Protein 1JXH (pdb70)

Radius of gyration: 22.72 Å; Cα contacts (8 Å, |Δi|>4): 1192; chains: 2; bounding box: 39×75×53 Å

Nearest PDB structures (foldseek):
  1jxh-assembly1_B  TM=1.004E+00  e=2.554E-54  Salmonella enterica subsp. enterica serovar Typhimurium
  1jxi-assembly1_B  TM=1.003E+00  e=9.351E-51  Salmonella enterica subsp. enterica serovar Typhimurium
  8g1h-assembly1_A-2  TM=9.523E-01  e=8.154E-31  synthetic construct
  7l07-assembly1_A  TM=9.208E-01  e=1.771E-23  synthetic construct
  4c5k-assembly2_C  TM=9.060E-01  e=9.990E-21  Staphylococcus aureus subsp. aureus Mu50

Solvent-accessible surface area: 19581 Å² total; per-residue (Å²): 200,134,44,5,1,0,0,0,0,2,5,2,0,0,1,0,1,10,9,0,1,0,0,4,4,0,0,2,15,24,14,1,9,0,0,1,0,0,2,2,0,3,0,27,8,7,86,34,92,93,47,93,49,137,3,93,14,120,13,0,14,30,0,0,49,3,0,27,66,8,4,116,17,31,0,0,0,0,4,57,5,39,43,39,81,2,0,63,12,0,0,53,30,2,104,122,63,151,18,152,35,0,0,0,11,7,55,10,185,157,11,56,112,61,0,22,106,23,6,49,102,71,0,0,76,41,4,12,0,0,1,0,47,36,75,28,0,8,43,0,36,121,41,115,95,8,227,73,93,115,76,18,16,55,15,0,107,38,0,30,95,59,35,5,97,0,0,0,2,43,96,40,57,7,0,41,227,156,27,66,84,182,58,248,94,126,19,185,32,50,36,13,37,24,24,0,11,0,0,0,0,0,0,4,40,39,64,45,210,48,13,12,72,0,0,90,73,0,54,64,27,17,67,37,0,12,72,60,3,97,62,20,85,12,30,167,34,95,4,3,0,2,4,5,29,74,68,61,199,132,42,6,1,0,0,0,0,3,5,3,0,1,1,0,1,9,10,0,0,0,0,4,5,0,0,2,15,23,13,0,10,0,0,1,0,0,1,2,0,3,0,27,8,7,88,34,92,94,46,90,47,135,2,92,15,118,12,0,14,31,0,0,50,2,0,28,68,6,4,114,16,30,0,0,0,0,3,55,5,40,42,39,83,1,0,64,12,0,0,54,30,2,102,122,64,149,19,155,36,0,0,1,12,7,55,11,186,156,10,58,112,63,0,21,106,21,6,49,102,71,0,0,76,40,4,11,0,0,2,0,47,36,77,28,0,7,43,0,35,122,40,117,96,8,225,71,90,116,76,17,15,56,14,0,108,38,0,31,94,58,36,5,95,0,0,0,3,42,95,40,56,7,0,41,229,157,27,63,83,182,58,248,95,128,19,184,32,49,34,12,40,26,24,0,11,0,0,0,0,0,0,5,40,38,63,45,208,50,13,10,72,0,0,90,73,0,52,65,27,17,66,38,0,10,71,60,2,97,63,20,85,12,29,165,35,95,5,3,0,2,4,6,29,73,69,61

Structure (mmCIF, N/CA/C/O backbone):
data_1JXH
#
_entry.id   1JXH
#
_cell.length_a   77.724
_cell.length_b   77.724
_cell.length_c   183.419
_cell.angle_alpha   90.00
_cell.angle_beta   90.00
_cell.angle_gamma   90.00
#
_symmetry.space_group_name_H-M   'P 41 21 2'
#
loop_
_entity.id
_entity.type
_entity.pdbx_description
1 polymer 'PHOSPHOMETHYLPYRIMIDINE KINASE'
2 non-polymer 'SULFATE ION'
3 water water
#
loop_
_atom_site.group_PDB
_atom_site.id
_atom_site.type_symbol
_atom_site.label_atom_id
_atom_site.label_alt_id
_atom_site.label_comp_id
_atom_site.label_asym_id
_atom_site.label_entity_id
_atom_site.label_seq_id
_atom_site.pdbx_PDB_ins_code
_atom_site.Cartn_x
_atom_site.Cartn_y
_atom_site.Cartn_z
_atom_site.occupancy
_atom_site.B_iso_or_equiv
_atom_site.auth_seq_id
_atom_site.auth_comp_id
_atom_site.auth_asym_id
_atom_site.auth_atom_id
_atom_site.pdbx_PDB_model_num
ATOM 1 N N . MET A 1 23 ? 51.339 37.322 83.526 1.00 53.84 1 MET A N 1
ATOM 2 C CA . MET A 1 23 ? 50.189 38.109 84.065 1.00 53.67 1 MET A CA 1
ATOM 3 C C . MET A 1 23 ? 49.051 37.198 84.506 1.00 51.36 1 MET A C 1
ATOM 4 O O . MET A 1 23 ? 48.774 36.180 83.866 1.00 50.93 1 MET A O 1
ATOM 9 N N . GLN A 1 24 ? 48.397 37.563 85.605 1.00 47.96 2 GLN A N 1
ATOM 10 C CA . GLN A 1 24 ? 47.292 36.766 86.116 1.00 46.09 2 GLN A CA 1
ATOM 11 C C . GLN A 1 24 ? 46.167 36.740 85.084 1.00 42.31 2 GLN A C 1
ATOM 12 O O . GLN A 1 24 ? 46.001 37.678 84.308 1.00 40.44 2 GLN A O 1
ATOM 18 N N . ARG A 1 25 ? 45.404 35.654 85.073 1.00 39.62 3 ARG A N 1
ATOM 19 C CA . ARG A 1 25 ? 44.300 35.522 84.137 1.00 37.54 3 ARG A CA 1
ATOM 20 C C . ARG A 1 25 ? 43.107 36.378 84.555 1.00 37.84 3 ARG A C 1
ATOM 21 O O . ARG A 1 25 ? 42.653 36.334 85.701 1.00 36.91 3 ARG A O 1
ATOM 29 N N . ILE A 1 26 ? 42.611 37.176 83.621 1.00 37.31 4 ILE A N 1
ATOM 30 C CA . ILE A 1 26 ? 41.452 38.007 83.890 1.00 36.05 4 ILE A CA 1
ATOM 31 C C . ILE A 1 26 ? 40.377 37.709 82.854 1.00 34.68 4 ILE A C 1
ATOM 32 O O . ILE A 1 26 ? 40.653 37.608 81.652 1.00 33.55 4 ILE A O 1
ATOM 37 N N . ASN A 1 27 ? 39.154 37.538 83.339 1.00 32.02 5 ASN A N 1
ATOM 38 C CA . ASN A 1 27 ? 38.020 37.275 82.475 1.00 30.83 5 ASN A CA 1
ATOM 39 C C . ASN A 1 27 ? 37.193 38.557 82.449 1.00 29.72 5 ASN A C 1
ATOM 40 O O . ASN A 1 27 ? 36.873 39.123 83.496 1.00 28.80 5 ASN A O 1
ATOM 45 N N . ALA A 1 28 ? 36.877 39.026 81.248 1.00 28.12 6 ALA A N 1
ATOM 46 C CA . ALA A 1 28 ? 36.108 40.253 81.085 1.00 27.45 6 ALA A CA 1
ATOM 47 C C . ALA A 1 28 ? 34.801 39.951 80.398 1.00 27.82 6 ALA A C 1
ATOM 48 O O . ALA A 1 28 ? 34.744 39.152 79.462 1.00 27.23 6 ALA A O 1
ATOM 50 N N . LEU A 1 29 ? 33.746 40.606 80.857 1.00 28.46 7 LEU A N 1
ATOM 51 C CA . LEU A 1 29 ? 32.431 40.407 80.276 1.00 28.50 7 LEU A CA 1
ATOM 52 C C . LEU A 1 29 ? 31.881 41.691 79.677 1.00 27.59 7 LEU A C 1
ATOM 53 O O . LEU A 1 29 ? 32.082 42.779 80.216 1.00 28.69 7 LEU A O 1
ATOM 58 N N . THR A 1 30 ? 31.207 41.565 78.544 1.00 27.09 8 THR A N 1
ATOM 59 C CA . THR A 1 30 ? 30.567 42.720 77.952 1.00 26.78 8 THR A CA 1
ATOM 60 C C . THR A 1 30 ? 29.088 42.380 77.846 1.00 27.83 8 THR A C 1
ATOM 61 O O . THR A 1 30 ? 28.719 41.269 77.460 1.00 28.26 8 THR A O 1
ATOM 65 N N . ILE A 1 31 ? 28.252 43.338 78.234 1.00 27.97 9 ILE A N 1
ATOM 66 C CA . ILE A 1 31 ? 26.800 43.206 78.179 1.00 27.71 9 ILE A CA 1
ATOM 67 C C . ILE A 1 31 ? 26.416 44.335 77.247 1.00 28.04 9 ILE A C 1
ATOM 68 O O . ILE A 1 31 ? 26.401 45.494 77.655 1.00 29.32 9 ILE A O 1
ATOM 73 N N . ALA A 1 32 ? 26.117 44.003 75.996 1.00 28.06 10 ALA A N 1
ATOM 74 C CA . ALA A 1 32 ? 25.822 45.037 75.019 1.00 29.04 10 ALA A CA 1
ATOM 75 C C . ALA A 1 32 ? 25.130 44.558 73.743 1.00 28.31 10 ALA A C 1
ATOM 76 O O . ALA A 1 32 ? 24.746 43.398 73.623 1.00 29.59 10 ALA A O 1
ATOM 78 N N . GLY A 1 33 ? 24.982 45.482 72.797 1.00 28.04 11 GLY A N 1
ATOM 79 C CA . GLY A 1 33 ? 24.363 45.167 71.521 1.00 29.11 11 GLY A CA 1
ATOM 80 C C . GLY A 1 33 ? 25.403 44.726 70.503 1.00 29.93 11 GLY A C 1
ATOM 81 O O . GLY A 1 33 ? 26.605 44.746 70.786 1.00 28.68 11 GLY A O 1
ATOM 82 N N . THR A 1 34 ? 24.955 44.352 69.307 1.00 28.89 12 THR A N 1
ATOM 83 C CA . THR A 1 34 ? 25.879 43.888 68.284 1.00 28.68 12 THR A CA 1
ATOM 84 C C . THR A 1 34 ? 26.065 44.815 67.088 1.00 30.05 12 THR A C 1
ATOM 85 O O . THR A 1 34 ? 25.266 45.724 66.836 1.00 29.95 12 THR A O 1
ATOM 89 N N . ASP A 1 35 ? 27.149 44.567 66.364 1.00 30.01 13 ASP A N 1
ATOM 90 C CA . ASP A 1 35 ? 27.485 45.287 65.144 1.00 28.90 13 ASP A CA 1
ATOM 91 C C . ASP A 1 35 ? 28.067 44.215 64.231 1.00 29.24 13 ASP A C 1
ATOM 92 O O . ASP A 1 35 ? 29.196 43.762 64.430 1.00 29.00 13 ASP A O 1
ATOM 97 N N . PRO A 1 36 ? 27.292 43.781 63.228 1.00 29.88 14 PRO A N 1
ATOM 98 C CA . PRO A 1 36 ? 27.726 42.752 62.280 1.00 29.79 14 PRO A CA 1
ATOM 99 C C . PRO A 1 36 ? 29.003 43.148 61.547 1.00 29.21 14 PRO A C 1
ATOM 100 O O . PRO A 1 36 ? 29.833 42.296 61.236 1.00 30.26 14 PRO A O 1
ATOM 104 N N . SER A 1 37 ? 29.152 44.440 61.268 1.00 29.10 15 SER A N 1
ATOM 105 C CA . SER A 1 37 ? 30.335 44.930 60.561 1.00 30.49 15 SER A CA 1
ATOM 106 C C . SER A 1 37 ? 31.590 44.869 61.436 1.00 30.49 15 SER A C 1
ATOM 107 O O . SER A 1 37 ? 32.673 45.253 61.001 1.00 31.33 15 SER A O 1
ATOM 110 N N . GLY A 1 38 ? 31.424 44.398 62.674 1.00 30.19 16 GLY A N 1
ATOM 111 C CA . GLY A 1 38 ? 32.538 44.225 63.595 1.00 29.11 16 GLY A CA 1
ATOM 112 C C . GLY A 1 38 ? 33.304 45.403 64.177 1.00 30.22 16 GLY A C 1
ATOM 113 O O . GLY A 1 38 ? 34.373 45.203 64.778 1.00 29.99 16 GLY A O 1
ATOM 114 N N . GLY A 1 39 ? 32.781 46.616 64.040 1.00 27.06 17 GLY A N 1
ATOM 115 C CA . GLY A 1 39 ? 33.503 47.763 64.555 1.00 27.96 17 GLY A CA 1
ATOM 116 C C . GLY A 1 39 ? 33.046 48.292 65.901 1.00 29.36 17 GLY A C 1
ATOM 117 O O . GLY A 1 39 ? 33.817 48.969 66.595 1.00 29.50 17 GLY A O 1
ATOM 118 N N . ALA A 1 40 ? 31.800 47.997 66.270 1.00 27.26 18 ALA A N 1
ATOM 119 C CA . ALA A 1 40 ? 31.246 48.459 67.540 1.00 28.26 18 ALA A CA 1
ATOM 120 C C . ALA A 1 40 ? 30.575 47.299 68.274 1.00 26.99 18 ALA A C 1
ATOM 121 O O . ALA A 1 40 ? 30.804 46.141 67.936 1.00 28.17 18 ALA A O 1
ATOM 123 N N . GLY A 1 41 ? 29.756 47.610 69.274 1.00 24.74 19 GLY A N 1
ATOM 124 C CA . GLY A 1 41 ? 29.054 46.574 70.018 1.00 25.59 19 GLY A CA 1
ATOM 125 C C . GLY A 1 41 ? 29.943 45.546 70.692 1.00 26.19 19 GLY A C 1
ATOM 126 O O . GLY A 1 41 ? 31.116 45.818 70.949 1.00 27.09 19 GLY A O 1
ATOM 127 N N . ILE A 1 42 ? 29.396 44.364 70.980 1.00 24.85 20 ILE A N 1
ATOM 128 C CA . ILE A 1 42 ? 30.178 43.316 71.629 1.00 25.88 20 ILE A CA 1
ATOM 129 C C . ILE A 1 42 ? 31.343 42.892 70.745 1.00 25.47 20 ILE A C 1
ATOM 130 O O . ILE A 1 42 ? 32.323 42.339 71.241 1.00 24.76 20 ILE A O 1
ATOM 135 N N . GLN A 1 43 ? 31.227 43.131 69.439 1.00 24.25 21 GLN A N 1
ATOM 136 C CA . GLN A 1 43 ? 32.306 42.779 68.521 1.00 26.19 21 GLN A CA 1
ATOM 137 C C . GLN A 1 43 ? 33.522 43.622 68.872 1.00 26.01 21 GLN A C 1
ATOM 138 O O . GLN A 1 43 ? 34.634 43.110 68.975 1.00 27.57 21 GLN A O 1
ATOM 144 N N . ALA A 1 44 ? 33.308 44.917 69.057 1.00 25.73 22 ALA A N 1
ATOM 145 C CA . ALA A 1 44 ? 34.396 45.809 69.423 1.00 28.04 22 ALA A CA 1
ATOM 146 C C . ALA A 1 44 ? 34.870 45.500 70.847 1.00 28.92 22 ALA A C 1
ATOM 147 O O . ALA A 1 44 ? 36.072 45.458 71.104 1.00 29.83 22 ALA A O 1
ATOM 149 N N . ASP A 1 45 ? 33.926 45.283 71.767 1.00 29.51 23 ASP A N 1
ATOM 150 C CA . ASP A 1 45 ? 34.277 44.997 73.155 1.00 29.14 23 ASP A CA 1
ATOM 151 C C . ASP A 1 45 ? 35.178 43.770 73.235 1.00 29.26 23 ASP A C 1
ATOM 152 O O . ASP A 1 45 ? 36.225 43.802 73.875 1.00 31.03 23 ASP A O 1
ATOM 157 N N . LEU A 1 46 ? 34.754 42.695 72.577 1.00 27.65 24 LEU A N 1
ATOM 158 C CA . LEU A 1 46 ? 35.496 41.439 72.551 1.00 27.11 24 LEU A CA 1
ATOM 159 C C . LEU A 1 46 ? 36.886 41.592 71.911 1.00 27.00 24 LEU A C 1
ATOM 160 O O . LEU A 1 46 ? 37.853 41.007 72.385 1.00 28.29 24 LEU A O 1
ATOM 165 N N . LYS A 1 47 ? 36.993 42.365 70.833 1.00 25.13 25 LYS A N 1
ATOM 166 C CA . LYS A 1 47 ? 38.291 42.562 70.195 1.00 25.56 25 LYS A CA 1
ATOM 167 C C . LYS A 1 47 ? 39.211 43.309 71.150 1.00 26.08 25 LYS A C 1
ATOM 168 O O . LYS A 1 47 ? 40.383 42.956 71.310 1.00 26.99 25 LYS A O 1
ATOM 174 N N . THR A 1 48 ? 38.666 44.334 71.797 1.00 25.20 26 THR A N 1
ATOM 175 C CA . THR A 1 48 ? 39.426 45.134 72.744 1.00 23.63 26 THR A CA 1
ATOM 176 C C . THR A 1 48 ? 39.894 44.288 73.912 1.00 25.63 26 THR A C 1
ATOM 177 O O . THR A 1 48 ? 41.056 44.389 74.311 1.00 26.98 26 THR A O 1
ATOM 181 N N . PHE A 1 49 ? 39.003 43.460 74.466 1.00 25.05 27 PHE A N 1
ATOM 182 C CA . PHE A 1 49 ? 39.388 42.584 75.573 1.00 26.49 27 PHE A CA 1
ATOM 183 C C . PHE A 1 49 ? 40.576 41.745 75.096 1.00 27.64 27 PHE A C 1
ATOM 184 O O . PHE A 1 49 ? 41.628 41.712 75.737 1.00 26.83 27 PHE A O 1
ATOM 192 N N . SER A 1 50 ? 40.392 41.079 73.958 1.00 27.74 28 SER A N 1
ATOM 193 C CA . SER A 1 50 ? 41.419 40.218 73.375 1.00 27.66 28 SER A CA 1
ATOM 194 C C . SER A 1 50 ? 42.762 40.920 73.174 1.00 29.09 28 SER A C 1
ATOM 195 O O . SER A 1 50 ? 43.812 40.379 73.525 1.00 28.90 28 SER A O 1
ATOM 198 N N . ALA A 1 51 ? 42.722 42.119 72.599 1.00 28.82 29 ALA A N 1
ATOM 199 C CA . ALA A 1 51 ? 43.933 42.883 72.333 1.00 28.12 29 ALA A CA 1
ATOM 200 C C . ALA A 1 51 ? 44.638 43.341 73.594 1.00 30.25 29 ALA A C 1
ATOM 201 O O . ALA A 1 51 ? 45.825 43.657 73.557 1.00 31.94 29 ALA A O 1
ATOM 203 N N . LEU A 1 52 ? 43.912 43.372 74.708 1.00 31.28 30 LEU A N 1
ATOM 204 C CA . LEU A 1 52 ? 44.478 43.829 75.965 1.00 32.21 30 LEU A CA 1
ATOM 205 C C . LEU A 1 52 ? 44.738 42.739 76.995 1.00 32.32 30 LEU A C 1
ATOM 206 O O . LEU A 1 52 ? 44.855 43.023 78.185 1.00 33.64 30 LEU A O 1
ATOM 211 N N . GLY A 1 53 ? 44.816 41.492 76.538 1.00 32.65 31 GLY A N 1
ATOM 212 C CA . GLY A 1 53 ? 45.109 40.387 77.434 1.00 32.04 31 GLY A CA 1
ATOM 213 C C . GLY A 1 53 ? 44.040 39.888 78.388 1.00 33.16 31 GLY A C 1
ATOM 214 O O . GLY A 1 53 ? 44.354 39.496 79.513 1.00 34.60 31 GLY A O 1
ATOM 215 N N . ALA A 1 54 ? 42.786 39.875 77.952 1.00 31.82 32 ALA A N 1
ATOM 216 C CA . ALA A 1 54 ? 41.702 39.393 78.799 1.00 31.33 32 ALA A CA 1
ATOM 217 C C . ALA A 1 54 ? 40.807 38.409 78.039 1.00 31.17 32 ALA A C 1
ATOM 218 O O . ALA A 1 54 ? 40.510 38.616 76.861 1.00 30.28 32 ALA A O 1
ATOM 220 N N . TYR A 1 55 ? 40.398 37.333 78.708 1.00 29.85 33 TYR A N 1
ATOM 221 C CA . TYR A 1 55 ? 39.513 36.352 78.096 1.00 29.32 33 TYR A CA 1
ATOM 222 C C . TYR A 1 55 ? 38.133 37.013 78.058 1.00 30.64 33 TYR A C 1
ATOM 223 O O . TYR A 1 55 ? 37.637 37.487 79.090 1.00 31.00 33 TYR A O 1
ATOM 232 N N . GLY A 1 56 ? 37.507 37.031 76.884 1.00 28.85 34 GLY A N 1
ATOM 233 C CA . GLY A 1 56 ? 36.213 37.678 76.765 1.00 28.41 34 GLY A CA 1
ATOM 234 C C . GLY A 1 56 ? 34.935 36.849 76.763 1.00 28.02 34 GLY A C 1
ATOM 235 O O . GLY A 1 56 ? 34.853 35.796 76.141 1.00 27.10 34 GLY A O 1
ATOM 236 N N . CYS A 1 57 ? 33.935 37.356 77.480 1.00 27.21 35 CYS A N 1
ATOM 237 C CA . CYS A 1 57 ? 32.613 36.755 77.571 1.00 28.41 35 CYS A CA 1
ATOM 238 C C . CYS A 1 57 ? 31.664 37.851 77.074 1.00 29.55 35 CYS A C 1
ATOM 239 O O . CYS A 1 57 ? 32.019 39.031 77.094 1.00 29.15 35 CYS A O 1
ATOM 242 N N . SER A 1 58 ? 30.467 37.481 76.633 1.00 29.56 36 SER A N 1
ATOM 243 C CA . SER A 1 58 ? 29.539 38.488 76.138 1.00 30.48 36 SER A CA 1
ATOM 244 C C . SER A 1 58 ? 28.068 38.105 76.215 1.00 31.66 36 SER A C 1
ATOM 245 O O . SER A 1 58 ? 27.665 37.047 75.730 1.00 32.12 36 SER A O 1
ATOM 248 N N . VAL A 1 59 ? 27.274 38.977 76.831 1.00 31.20 37 VAL A N 1
ATOM 249 C CA . VAL A 1 59 ? 25.837 38.776 76.927 1.00 29.75 37 VAL A CA 1
ATOM 250 C C . VAL A 1 59 ? 25.238 39.785 75.957 1.00 31.65 37 VAL A C 1
ATOM 251 O O . VAL A 1 59 ? 25.526 40.976 76.040 1.00 33.36 37 VAL A O 1
ATOM 255 N N . ILE A 1 60 ? 24.413 39.305 75.032 1.00 31.26 38 ILE A N 1
ATOM 256 C CA . ILE A 1 60 ? 23.796 40.172 74.044 1.00 30.23 38 ILE A CA 1
ATOM 257 C C . ILE A 1 60 ? 22.442 40.714 74.520 1.00 31.76 38 ILE A C 1
ATOM 258 O O . ILE A 1 60 ? 21.543 39.953 74.887 1.00 30.58 38 ILE A O 1
ATOM 263 N N . THR A 1 61 ? 22.314 42.038 74.517 1.00 30.90 39 THR A N 1
ATOM 264 C CA . THR A 1 61 ? 21.089 42.699 74.961 1.00 33.03 39 THR A CA 1
ATOM 265 C C . THR A 1 61 ? 20.155 43.043 73.818 1.00 32.81 39 THR A C 1
ATOM 266 O O . THR A 1 61 ? 18.960 43.229 74.027 1.00 34.37 39 THR A O 1
ATOM 270 N N . ALA A 1 62 ? 20.703 43.143 72.614 1.00 33.28 40 ALA A N 1
ATOM 271 C CA . ALA A 1 62 ? 19.906 43.484 71.452 1.00 33.27 40 ALA A CA 1
ATOM 272 C C . ALA A 1 62 ? 20.728 43.227 70.211 1.00 34.12 40 ALA A C 1
ATOM 273 O O . ALA A 1 62 ? 21.953 43.357 70.234 1.00 33.38 40 ALA A O 1
ATOM 275 N N . LEU A 1 63 ? 20.053 42.856 69.132 1.00 32.45 41 LEU A N 1
ATOM 276 C CA . LEU A 1 63 ? 20.729 42.601 67.876 1.00 34.60 41 LEU A CA 1
ATOM 277 C C . LEU A 1 63 ? 20.437 43.769 66.962 1.0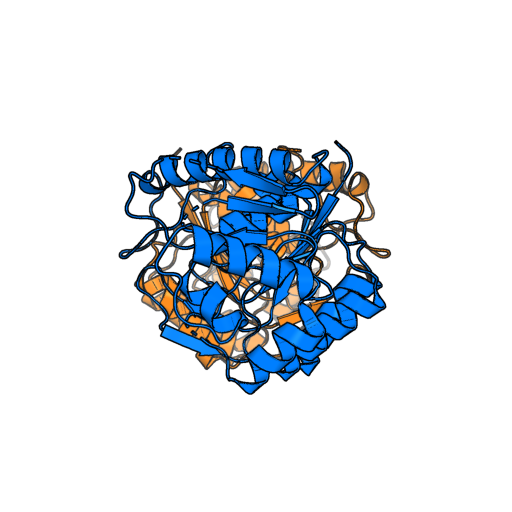0 35.14 41 LEU A C 1
ATOM 278 O O . LEU A 1 63 ? 19.362 44.363 67.031 1.00 37.17 41 LEU A O 1
ATOM 283 N N . VAL A 1 64 ? 21.391 44.121 66.114 1.00 34.38 42 VAL A N 1
ATOM 284 C CA . VAL A 1 64 ? 21.148 45.210 65.190 1.00 34.70 42 VAL A CA 1
ATOM 285 C C . VAL A 1 64 ? 21.853 44.974 63.870 1.00 33.69 42 VAL A C 1
ATOM 286 O O . VAL A 1 64 ? 22.981 44.503 63.833 1.00 34.94 42 VAL A O 1
ATOM 290 N N . ALA A 1 65 ? 21.142 45.241 62.783 1.00 34.90 43 ALA A N 1
ATOM 291 C CA . ALA A 1 65 ? 21.711 45.110 61.450 1.00 35.75 43 ALA A CA 1
ATOM 292 C C . ALA A 1 65 ? 22.370 46.471 61.333 1.00 36.04 43 ALA A C 1
ATOM 293 O O . ALA A 1 65 ? 21.720 47.477 61.041 1.00 35.06 43 ALA A O 1
ATOM 295 N N . GLU A 1 66 ? 23.664 46.492 61.606 1.00 37.28 44 GLU A N 1
ATOM 296 C CA . GLU A 1 66 ? 24.421 47.726 61.615 1.00 37.90 44 GLU A CA 1
ATOM 297 C C . GLU A 1 66 ? 25.448 47.764 60.517 1.00 37.92 44 GLU A C 1
ATOM 298 O O . GLU A 1 66 ? 25.883 46.730 60.017 1.00 35.85 44 GLU A O 1
ATOM 304 N N . ASN A 1 67 ? 25.903 48.970 60.218 1.00 38.53 45 ASN A N 1
ATOM 305 C CA . ASN A 1 67 ? 26.799 49.162 59.107 1.00 39.48 45 ASN A CA 1
ATOM 306 C C . ASN A 1 67 ? 27.794 50.297 59.331 1.00 39.32 45 ASN A C 1
ATOM 307 O O . ASN A 1 67 ? 27.650 51.097 60.249 1.00 37.77 45 ASN A O 1
ATOM 312 N N . THR A 1 68 ? 28.803 50.366 58.473 1.00 38.86 46 THR A N 1
ATOM 313 C CA . THR A 1 68 ? 29.796 51.423 58.557 1.00 39.67 46 THR A CA 1
ATOM 314 C C . THR A 1 68 ? 29.138 52.711 58.027 1.00 40.12 46 THR A C 1
ATOM 315 O O . THR A 1 68 ? 29.684 53.812 58.154 1.00 39.02 46 THR A O 1
ATOM 319 N N . CYS A 1 69 ? 27.953 52.551 57.440 1.00 39.53 47 CYS A N 1
ATOM 320 C CA . CYS A 1 69 ? 27.182 53.671 56.904 1.00 39.75 47 CYS A CA 1
ATOM 321 C C . CYS A 1 69 ? 25.983 53.980 57.796 1.00 39.61 47 CYS A C 1
ATOM 322 O O . CYS A 1 69 ? 25.179 54.845 57.474 1.00 41.42 47 CYS A O 1
ATOM 325 N N . GLY A 1 70 ? 25.855 53.266 58.910 1.00 39.50 48 GLY A N 1
ATOM 326 C CA . GLY A 1 70 ? 24.743 53.520 59.809 1.00 38.94 48 GLY A CA 1
ATOM 327 C C . GLY A 1 70 ? 23.924 52.296 60.171 1.00 38.77 48 GLY A C 1
ATOM 328 O O . GLY A 1 70 ? 24.232 51.181 59.748 1.00 38.46 48 GLY A O 1
ATOM 329 N N . VAL A 1 71 ? 22.866 52.518 60.946 1.00 38.69 49 VAL A N 1
ATOM 330 C CA . VAL A 1 71 ? 21.979 51.457 61.404 1.00 37.96 49 VAL A CA 1
ATOM 331 C C . VAL A 1 71 ? 20.839 51.196 60.442 1.00 40.18 49 VAL A C 1
ATOM 332 O O . VAL A 1 71 ? 20.078 52.108 60.114 1.00 41.49 49 VAL A O 1
ATOM 336 N N . GLN A 1 72 ? 20.701 49.949 60.004 1.00 40.63 50 GLN A N 1
ATOM 337 C CA . GLN A 1 72 ? 19.620 49.602 59.090 1.00 40.63 50 GLN A CA 1
ATOM 338 C C . GLN A 1 72 ? 18.359 49.210 59.859 1.00 41.48 50 GLN A C 1
ATOM 339 O O . GLN A 1 72 ? 17.251 49.591 59.477 1.00 42.74 50 GLN A O 1
ATOM 345 N N . SER A 1 73 ? 18.522 48.449 60.939 1.00 41.23 51 SER A N 1
ATOM 346 C CA . SER A 1 73 ? 17.383 48.042 61.754 1.00 40.63 51 SER A CA 1
ATOM 347 C C . SER A 1 73 ? 17.815 47.399 63.066 1.00 41.00 51 SER A C 1
ATOM 348 O O . SER A 1 73 ? 18.927 46.886 63.187 1.00 40.46 51 SER A O 1
ATOM 351 N N . VAL A 1 74 ? 16.918 47.433 64.046 1.00 40.79 52 VAL A N 1
ATOM 352 C CA . VAL A 1 74 ? 17.183 46.864 65.356 1.00 40.56 52 VAL A CA 1
ATOM 353 C C . VAL A 1 74 ? 16.216 45.720 65.626 1.00 41.69 52 VAL A C 1
ATOM 354 O O . VAL A 1 74 ? 15.028 45.799 65.302 1.00 42.40 52 VAL A O 1
ATOM 358 N N . TYR A 1 75 ? 16.738 44.652 66.212 1.00 41.07 53 TYR A N 1
ATOM 359 C CA . TYR A 1 75 ? 15.946 43.474 66.524 1.00 40.75 53 TYR A CA 1
ATOM 360 C C . TYR A 1 75 ? 16.023 43.308 68.033 1.00 41.90 53 TYR A C 1
ATOM 361 O O . TYR A 1 75 ? 17.109 43.081 68.569 1.00 42.25 53 TYR A O 1
ATOM 370 N N . ARG A 1 76 ? 14.894 43.417 68.730 1.00 41.31 54 ARG A N 1
ATOM 371 C CA . ARG A 1 76 ? 14.945 43.286 70.178 1.00 42.37 54 ARG A CA 1
ATOM 372 C C . ARG A 1 76 ? 14.894 41.859 70.683 1.00 41.09 54 ARG A C 1
ATOM 373 O O . ARG A 1 76 ? 14.311 40.979 70.056 1.00 38.68 54 ARG A O 1
ATOM 381 N N . ILE A 1 77 ? 15.526 41.659 71.833 1.00 40.02 55 ILE A N 1
ATOM 382 C CA . ILE A 1 77 ? 15.601 40.369 72.497 1.00 41.49 55 ILE A CA 1
ATOM 383 C C . ILE A 1 77 ? 14.766 40.450 73.777 1.00 43.17 55 ILE A C 1
ATOM 384 O O . ILE A 1 77 ? 14.720 41.496 74.429 1.00 43.65 55 ILE A O 1
ATOM 389 N N . GLU A 1 78 ? 14.108 39.350 74.131 1.00 43.62 56 GLU A N 1
ATOM 390 C CA . GLU A 1 78 ? 13.290 39.306 75.336 1.00 43.76 56 GLU A CA 1
ATOM 391 C C . GLU A 1 78 ? 14.163 39.469 76.571 1.00 42.90 56 GLU A C 1
ATOM 392 O O . GLU A 1 78 ? 15.148 38.756 76.742 1.00 43.03 56 GLU A O 1
ATOM 398 N N . PRO A 1 79 ? 13.816 40.421 77.448 1.00 42.31 57 PRO A N 1
ATOM 399 C CA . PRO A 1 79 ? 14.603 40.639 78.664 1.00 42.35 57 PRO A CA 1
ATOM 400 C C . PRO A 1 79 ? 14.904 39.332 79.397 1.00 42.58 57 PRO A C 1
ATOM 401 O O . PRO A 1 79 ? 15.965 39.179 80.005 1.00 41.87 57 PRO A O 1
ATOM 405 N N . ASP A 1 80 ? 13.967 38.392 79.331 1.00 42.08 58 ASP A N 1
ATOM 406 C CA . ASP A 1 80 ? 14.136 37.094 79.975 1.00 41.58 58 ASP A CA 1
ATOM 407 C C . ASP A 1 80 ? 15.325 36.315 79.414 1.00 38.97 58 ASP A C 1
ATOM 408 O O . ASP A 1 80 ? 16.009 35.615 80.156 1.00 37.92 58 ASP A O 1
ATOM 413 N N . PHE A 1 81 ? 15.570 36.419 78.110 1.00 37.26 59 PHE A N 1
ATOM 414 C CA . PHE A 1 81 ? 16.703 35.704 77.534 1.00 37.19 59 PHE A CA 1
ATOM 415 C C . PHE A 1 81 ? 18.012 36.403 77.886 1.00 34.97 59 PHE A C 1
ATOM 416 O O . PHE A 1 81 ? 19.060 35.766 77.952 1.00 34.75 59 PHE A O 1
ATOM 424 N N . VAL A 1 82 ? 17.948 37.714 78.107 1.00 34.11 60 VAL A N 1
ATOM 425 C CA . VAL A 1 82 ? 19.137 38.465 78.492 1.00 32.69 60 VAL A CA 1
ATOM 426 C C . VAL A 1 82 ? 19.498 37.944 79.877 1.00 33.01 60 VAL A C 1
ATOM 427 O O . VAL A 1 82 ? 20.665 37.673 80.165 1.00 32.71 60 VAL A O 1
ATOM 431 N N . ALA A 1 83 ? 18.481 37.783 80.724 1.00 31.89 61 ALA A N 1
ATOM 432 C CA . ALA A 1 83 ? 18.680 37.272 82.078 1.00 31.93 61 ALA A CA 1
ATOM 433 C C . ALA A 1 83 ? 19.238 35.854 81.997 1.00 31.89 61 ALA A C 1
ATOM 434 O O . ALA A 1 83 ? 20.154 35.490 82.737 1.00 32.79 61 ALA A O 1
ATOM 436 N N . ALA A 1 84 ? 18.678 35.050 81.099 1.00 30.98 62 ALA A N 1
ATOM 437 C CA . ALA A 1 84 ? 19.145 33.681 80.924 1.00 30.11 62 ALA A CA 1
ATOM 438 C C . ALA A 1 84 ? 20.632 33.702 80.519 1.00 30.87 62 ALA A C 1
ATOM 439 O O . ALA A 1 84 ? 21.430 32.899 81.007 1.00 30.28 62 ALA A O 1
ATOM 441 N N . GLN A 1 85 ? 20.998 34.623 79.627 1.00 30.46 63 GLN A N 1
ATOM 442 C CA . GLN A 1 85 ? 22.391 34.741 79.193 1.00 31.48 63 GLN A CA 1
ATOM 443 C C . GLN A 1 85 ? 23.253 35.125 80.395 1.00 32.06 63 GLN A C 1
ATOM 444 O O . GLN A 1 85 ? 24.323 34.549 80.613 1.00 30.91 63 GLN A O 1
ATOM 450 N N . LEU A 1 86 ? 22.786 36.102 81.172 1.00 32.18 64 LEU A N 1
ATOM 451 C CA . LEU A 1 86 ? 23.528 36.530 82.352 1.00 34.38 64 LEU A CA 1
ATOM 452 C C . LEU A 1 86 ? 23.758 35.338 83.274 1.00 33.86 64 LEU A C 1
ATOM 453 O O . LEU A 1 86 ? 24.847 35.162 83.814 1.00 33.49 64 LEU A O 1
ATOM 458 N N . ASP A 1 87 ? 22.730 34.518 83.454 1.00 34.14 65 ASP A N 1
ATOM 459 C CA . ASP A 1 87 ? 22.858 33.370 84.343 1.00 36.52 65 ASP A CA 1
ATOM 460 C C . ASP A 1 87 ? 23.838 32.327 83.824 1.00 35.74 65 ASP A C 1
ATOM 461 O O . ASP A 1 87 ? 24.615 31.765 84.599 1.00 35.92 65 ASP A O 1
ATOM 466 N N . SER A 1 88 ? 23.806 32.061 82.522 1.00 34.43 66 SER A N 1
ATOM 467 C CA . SER A 1 88 ? 24.735 31.085 81.949 1.00 35.28 66 SER A CA 1
ATOM 468 C C . SER A 1 88 ? 26.177 31.510 82.218 1.00 33.15 66 SER A C 1
ATOM 469 O O . SER A 1 88 ? 27.046 30.678 82.443 1.00 33.54 66 SER A O 1
ATOM 472 N N . VAL A 1 89 ? 26.434 32.808 82.193 1.00 33.11 67 VAL A N 1
ATOM 473 C CA . VAL A 1 89 ? 27.786 33.280 82.446 1.00 34.36 67 VAL A CA 1
ATOM 474 C C . VAL A 1 89 ? 28.173 33.312 83.929 1.00 35.97 67 VAL A C 1
ATOM 475 O O . VAL A 1 89 ? 29.158 32.682 84.333 1.00 35.02 67 VAL A O 1
ATOM 479 N N . PHE A 1 90 ? 27.397 34.028 84.741 1.00 36.22 68 PHE A N 1
ATOM 480 C CA . PHE A 1 90 ? 27.720 34.157 86.161 1.00 36.98 68 PHE A CA 1
ATOM 481 C C . PHE A 1 90 ? 27.669 32.883 86.990 1.00 37.70 68 PHE A C 1
ATOM 482 O O . PHE A 1 90 ? 28.318 32.795 88.035 1.00 38.00 68 PHE A O 1
ATOM 490 N N . SER A 1 91 ? 26.917 31.893 86.525 1.00 38.66 69 SER A N 1
ATOM 491 C CA . SER A 1 91 ? 26.806 30.630 87.251 1.00 39.30 69 SER A CA 1
ATOM 492 C C . SER A 1 91 ? 27.938 29.688 86.881 1.00 38.92 69 SER A C 1
ATOM 493 O O . SER A 1 91 ? 28.010 28.581 87.408 1.00 39.75 69 SER A O 1
ATOM 496 N N . ASP A 1 92 ? 28.822 30.121 85.983 1.00 38.05 70 ASP A N 1
ATOM 497 C CA . ASP A 1 92 ? 29.905 29.255 85.539 1.00 37.23 70 ASP A CA 1
ATOM 498 C C . ASP A 1 92 ? 31.278 29.898 85.372 1.00 36.79 70 ASP A C 1
ATOM 499 O O . ASP A 1 92 ? 32.303 29.267 85.630 1.00 36.29 70 ASP A O 1
ATOM 504 N N . VAL A 1 93 ? 31.308 31.151 84.939 1.00 36.45 71 VAL A N 1
ATOM 505 C CA . VAL A 1 93 ? 32.580 31.827 84.730 1.00 34.73 71 VAL A CA 1
ATOM 506 C C . VAL A 1 93 ? 32.815 32.956 85.727 1.00 34.05 71 VAL A C 1
ATOM 507 O O . VAL A 1 93 ? 31.944 33.793 85.938 1.00 34.42 71 VAL A O 1
ATOM 511 N N . ARG A 1 94 ? 33.994 32.968 86.337 1.00 32.26 72 ARG A N 1
ATOM 512 C CA . ARG A 1 94 ? 34.359 34.020 87.275 1.00 34.83 72 ARG A CA 1
ATOM 513 C C . ARG A 1 94 ? 34.621 35.271 86.428 1.00 35.26 72 ARG A C 1
ATOM 514 O O . ARG A 1 94 ? 35.488 35.252 85.550 1.00 36.27 72 ARG A O 1
ATOM 522 N N . ILE A 1 95 ? 33.875 36.344 86.678 1.00 33.04 73 ILE A N 1
ATOM 523 C CA . ILE A 1 95 ? 34.053 37.583 85.933 1.00 32.19 73 ILE A CA 1
ATOM 524 C C . ILE A 1 95 ? 34.819 38.607 86.779 1.00 33.03 73 ILE A C 1
ATOM 525 O O . ILE A 1 95 ? 34.373 38.972 87.867 1.00 34.85 73 ILE A O 1
ATOM 530 N N . ASP A 1 96 ? 35.961 39.069 86.273 1.00 31.13 74 ASP A N 1
ATOM 531 C CA . ASP A 1 96 ? 36.799 40.036 86.988 1.00 31.38 74 ASP A CA 1
ATOM 532 C C . ASP A 1 96 ? 36.505 41.503 86.651 1.00 31.93 74 ASP A C 1
ATOM 533 O O . ASP A 1 96 ? 36.719 42.385 87.485 1.00 31.78 74 ASP A O 1
ATOM 538 N N . THR A 1 97 ? 36.047 41.761 85.426 1.00 30.94 75 THR A N 1
ATOM 539 C CA . THR A 1 97 ? 35.675 43.108 84.988 1.00 31.46 75 THR A CA 1
ATOM 540 C C . THR A 1 97 ? 34.488 43.023 84.047 1.00 31.56 75 THR A C 1
ATOM 541 O O . THR A 1 97 ? 34.294 42.023 83.359 1.00 33.13 75 THR A O 1
ATOM 545 N N . THR A 1 98 ? 33.707 44.090 83.997 1.00 30.90 76 THR A N 1
ATOM 546 C CA . THR A 1 98 ? 32.536 44.109 83.151 1.00 31.37 76 THR A CA 1
ATOM 547 C C . THR A 1 98 ? 32.329 45.466 82.491 1.00 30.04 76 THR A C 1
ATOM 548 O O . THR A 1 98 ? 32.533 46.505 83.106 1.00 28.96 76 THR A O 1
ATOM 552 N N . LYS A 1 99 ? 31.940 45.439 81.224 1.00 29.18 77 LYS A N 1
ATOM 553 C CA . LYS A 1 99 ? 31.660 46.654 80.477 1.00 29.25 77 LYS A CA 1
ATOM 554 C C . LYS A 1 99 ? 30.207 46.535 80.039 1.00 29.22 77 LYS A C 1
ATOM 555 O O . LYS A 1 99 ? 29.763 45.464 79.618 1.00 29.67 77 LYS A O 1
ATOM 561 N N . ILE A 1 100 ? 29.463 47.626 80.159 1.00 29.30 78 ILE A N 1
ATOM 562 C CA . ILE A 1 100 ? 28.062 47.629 79.775 1.00 28.54 78 ILE A CA 1
ATOM 563 C C . ILE A 1 100 ? 27.807 48.652 78.677 1.00 29.00 78 ILE A C 1
ATOM 564 O O . ILE A 1 100 ? 28.205 49.807 78.796 1.00 27.79 78 ILE A O 1
ATOM 569 N N . GLY A 1 101 ? 27.149 48.216 77.607 1.00 29.47 79 GLY A N 1
ATOM 570 C CA . GLY A 1 101 ? 26.834 49.111 76.512 1.00 30.34 79 GLY A CA 1
ATOM 571 C C . GLY A 1 101 ? 25.329 49.287 76.380 1.00 32.61 79 GLY A C 1
ATOM 572 O O . GLY A 1 101 ? 24.634 49.621 77.350 1.00 33.17 79 GLY A O 1
ATOM 573 N N . MET A 1 102 ? 24.823 49.052 75.174 1.00 33.24 80 MET A N 1
ATOM 574 C CA . MET A 1 102 ? 23.401 49.175 74.890 1.00 34.77 80 MET A CA 1
ATOM 575 C C . MET A 1 102 ? 22.546 48.332 75.845 1.00 34.31 80 MET A C 1
ATOM 576 O O . MET A 1 102 ? 22.757 47.128 75.989 1.00 33.38 80 MET A O 1
ATOM 581 N N . LEU A 1 103 ? 21.590 48.982 76.502 1.00 34.35 81 LEU A N 1
ATOM 582 C CA . LEU A 1 103 ? 20.687 48.305 77.426 1.00 34.51 81 LEU A CA 1
ATOM 583 C C . LEU A 1 103 ? 19.277 48.237 76.831 1.00 35.45 81 LEU A C 1
ATOM 584 O O . LEU A 1 103 ? 18.488 47.355 77.176 1.00 35.87 81 LEU A O 1
ATOM 589 N N . ALA A 1 104 ? 18.973 49.180 75.942 1.00 36.85 82 ALA A N 1
ATOM 590 C CA . ALA A 1 104 ? 17.695 49.227 75.226 1.00 38.44 82 ALA A CA 1
ATOM 591 C C . ALA A 1 104 ? 16.407 49.555 75.974 1.00 39.03 82 ALA A C 1
ATOM 592 O O . ALA A 1 104 ? 15.720 50.511 75.620 1.00 39.76 82 ALA A O 1
ATOM 594 N N . GLU A 1 105 ? 16.049 48.764 76.978 1.00 40.02 83 GLU A N 1
ATOM 595 C CA . GLU A 1 105 ? 14.806 49.032 77.689 1.00 41.58 83 GLU A CA 1
ATOM 596 C C . GLU A 1 105 ? 14.845 48.755 79.186 1.00 42.07 83 GLU A C 1
ATOM 597 O O . GLU A 1 105 ? 15.781 48.133 79.699 1.00 41.60 83 GLU A O 1
ATOM 603 N N . THR A 1 106 ? 13.799 49.216 79.871 1.00 40.75 84 THR A N 1
ATOM 604 C CA . THR A 1 106 ? 13.662 49.075 81.315 1.00 39.73 84 THR A CA 1
ATOM 605 C C . THR A 1 106 ? 13.870 47.669 81.859 1.00 39.79 84 THR A C 1
ATOM 606 O O . THR A 1 106 ? 14.610 47.482 82.822 1.00 41.35 84 THR A O 1
ATOM 610 N N . ASP A 1 107 ? 13.217 46.682 81.261 1.00 38.99 85 ASP A N 1
ATOM 611 C CA . ASP A 1 107 ? 13.356 45.319 81.749 1.00 39.77 85 ASP A CA 1
ATOM 612 C C . ASP A 1 107 ? 14.782 44.775 81.622 1.00 37.74 85 ASP A C 1
ATOM 613 O O . ASP A 1 107 ? 15.201 43.935 82.421 1.00 36.83 85 ASP A O 1
ATOM 618 N N . ILE A 1 108 ? 15.522 45.251 80.624 1.00 36.22 86 ILE A 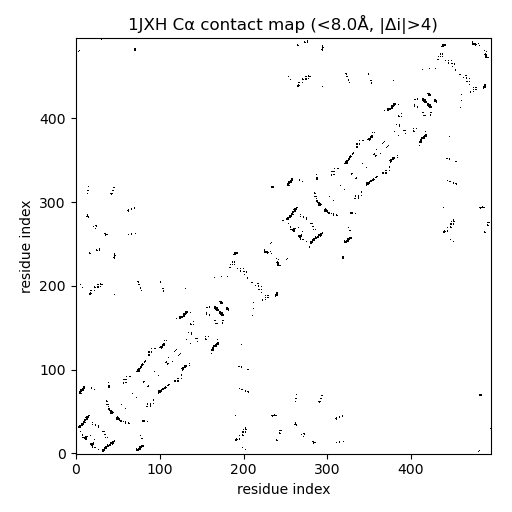N 1
ATOM 619 C CA . ILE A 1 108 ? 16.902 44.810 80.442 1.00 35.50 86 ILE A CA 1
ATOM 620 C C . ILE A 1 108 ? 17.734 45.444 81.562 1.00 33.85 86 ILE A C 1
ATOM 621 O O . ILE A 1 108 ? 18.498 44.762 82.243 1.00 34.28 86 ILE A O 1
ATOM 626 N N . VAL A 1 109 ? 17.566 46.748 81.759 1.00 33.17 87 VAL A N 1
ATOM 627 C CA . VAL A 1 109 ? 18.299 47.464 82.803 1.00 34.47 87 VAL A CA 1
ATOM 628 C C . VAL A 1 109 ? 18.089 46.779 84.147 1.00 36.58 87 VAL A C 1
ATOM 629 O O . VAL A 1 109 ? 19.045 46.510 84.882 1.00 36.99 87 VAL A O 1
ATOM 633 N N . GLU A 1 110 ? 16.829 46.492 84.459 1.00 37.08 88 GLU A N 1
ATOM 634 C CA . GLU A 1 110 ? 16.476 45.830 85.708 1.00 37.41 88 GLU A CA 1
ATOM 635 C C . GLU A 1 110 ? 17.137 44.454 85.809 1.00 35.99 88 GLU A C 1
ATOM 636 O O . GLU A 1 110 ? 17.727 44.112 86.836 1.00 35.57 88 GLU A O 1
ATOM 642 N N . ALA A 1 111 ? 17.035 43.664 84.743 1.00 33.85 89 ALA A N 1
ATOM 643 C CA . ALA A 1 111 ? 17.633 42.329 84.740 1.00 33.55 89 ALA A CA 1
ATOM 644 C C . ALA A 1 111 ? 19.145 42.384 84.984 1.00 31.93 89 ALA A C 1
ATOM 645 O O . ALA A 1 111 ? 19.683 41.577 85.733 1.00 33.22 89 ALA A O 1
ATOM 647 N N . VAL A 1 112 ? 19.824 43.337 84.351 1.00 31.30 90 VAL A N 1
ATOM 648 C CA . VAL A 1 112 ? 21.267 43.486 84.513 1.00 29.35 90 VAL A CA 1
ATOM 649 C C . VAL A 1 112 ? 21.618 43.927 85.934 1.00 30.07 90 VAL A C 1
ATOM 650 O O . VAL A 1 112 ? 22.480 43.326 86.584 1.00 27.63 90 VAL A O 1
ATOM 654 N N . ALA A 1 113 ? 20.944 44.969 86.417 1.00 29.41 91 ALA A N 1
ATOM 655 C CA . ALA A 1 113 ? 21.199 45.482 87.753 1.00 32.06 91 ALA A CA 1
ATOM 656 C C . ALA A 1 113 ? 21.032 44.373 88.782 1.00 34.96 91 ALA A C 1
ATOM 657 O O . ALA A 1 113 ? 21.869 44.197 89.679 1.00 34.58 91 ALA A O 1
ATOM 659 N N . GLU A 1 114 ? 19.953 43.612 88.634 1.00 36.00 92 GLU A N 1
ATOM 660 C CA . GLU A 1 114 ? 19.651 42.518 89.546 1.00 37.83 92 GLU A CA 1
ATOM 661 C C . GLU A 1 114 ? 20.758 41.454 89.584 1.00 37.10 92 GLU A C 1
ATOM 662 O O . GLU A 1 114 ? 21.138 40.995 90.660 1.00 35.29 92 GLU A O 1
ATOM 668 N N . ARG A 1 115 ? 21.277 41.056 88.420 1.00 35.59 93 ARG A N 1
ATOM 669 C CA . ARG A 1 115 ? 22.335 40.047 88.397 1.00 35.78 93 ARG A CA 1
ATOM 670 C C . ARG A 1 115 ? 23.651 40.630 88.914 1.00 36.14 93 ARG A C 1
ATOM 671 O O . ARG A 1 115 ? 24.427 39.943 89.568 1.00 35.84 93 ARG A O 1
ATOM 679 N N . LEU A 1 116 ? 23.897 41.901 88.622 1.00 36.19 94 LEU A N 1
ATOM 680 C CA . LEU A 1 116 ? 25.108 42.565 89.086 1.00 37.72 94 LEU A CA 1
ATOM 681 C C . LEU A 1 116 ? 25.129 42.548 90.614 1.00 38.92 94 LEU A C 1
ATOM 682 O O . LEU A 1 116 ? 26.158 42.283 91.238 1.00 37.14 94 LEU A O 1
ATOM 687 N N . GLN A 1 117 ? 23.976 42.839 91.209 1.00 40.82 95 GLN A N 1
ATOM 688 C CA . GLN A 1 117 ? 23.850 42.871 92.661 1.00 41.83 95 GLN A CA 1
ATOM 689 C C . GLN A 1 117 ? 23.997 41.477 93.251 1.00 40.88 95 GLN A C 1
ATOM 690 O O . GLN A 1 117 ? 24.763 41.269 94.188 1.00 40.04 95 GLN A O 1
ATOM 696 N N . ARG A 1 118 ? 23.268 40.522 92.687 1.00 39.86 96 ARG A N 1
ATOM 697 C CA . ARG A 1 118 ? 23.303 39.149 93.169 1.00 39.96 96 ARG A CA 1
ATOM 698 C C . ARG A 1 118 ? 24.702 38.544 93.200 1.00 39.60 96 ARG A C 1
ATOM 699 O O . ARG A 1 118 ? 25.080 37.879 94.168 1.00 40.31 96 ARG A O 1
ATOM 707 N N . HIS A 1 119 ? 25.472 38.773 92.141 1.00 37.88 97 HIS A N 1
ATOM 708 C CA . HIS A 1 119 ? 26.820 38.217 92.049 1.00 36.75 97 HIS A CA 1
ATOM 709 C C . HIS A 1 119 ? 27.943 39.151 92.491 1.00 36.82 97 HIS A C 1
ATOM 710 O O . HIS A 1 119 ? 29.108 38.872 92.230 1.00 36.02 97 HIS A O 1
ATOM 717 N N . HIS A 1 120 ? 27.593 40.249 93.155 1.00 36.85 98 HIS A N 1
ATOM 718 C CA . HIS A 1 120 ? 28.583 41.210 93.647 1.00 39.05 98 HIS A CA 1
ATOM 719 C C . HIS A 1 120 ? 29.634 41.510 92.587 1.00 40.44 98 HIS A C 1
ATOM 720 O O . HIS A 1 120 ? 30.835 41.410 92.834 1.00 41.89 98 HIS A O 1
ATOM 727 N N . VAL A 1 121 ? 29.181 41.887 91.403 1.00 41.16 99 VAL A N 1
ATOM 728 C CA . VAL A 1 121 ? 30.093 42.175 90.316 1.00 41.97 99 VAL A CA 1
ATOM 729 C C . VAL A 1 121 ? 30.863 43.467 90.529 1.00 43.93 99 VAL A C 1
ATOM 730 O O . VAL A 1 121 ? 30.276 44.521 90.769 1.00 45.03 99 VAL A O 1
ATOM 734 N N . ARG A 1 122 ? 32.185 43.381 90.435 1.00 45.35 100 ARG A N 1
ATOM 735 C CA . ARG A 1 122 ? 33.028 44.552 90.630 1.00 47.37 100 ARG A CA 1
ATOM 736 C C . ARG A 1 122 ? 33.589 45.073 89.316 1.00 46.94 100 ARG A C 1
ATOM 737 O O . ARG A 1 122 ? 33.392 44.477 88.256 1.00 47.32 100 ARG A O 1
ATOM 745 N N . ASN A 1 123 ? 34.289 46.198 89.396 1.00 45.99 101 ASN A N 1
ATOM 746 C CA . ASN A 1 123 ? 34.894 46.822 88.228 1.00 44.02 101 ASN A CA 1
ATOM 747 C C . ASN A 1 123 ? 33.899 46.946 87.080 1.00 42.85 101 ASN A C 1
ATOM 748 O O . ASN A 1 123 ? 34.190 46.541 85.953 1.00 45.37 101 ASN A O 1
ATOM 753 N N . VAL A 1 124 ? 32.730 47.507 87.358 1.00 37.87 102 VAL A N 1
ATOM 754 C CA . VAL A 1 124 ? 31.731 47.673 86.324 1.00 33.53 102 VAL A CA 1
ATOM 755 C C . VAL A 1 124 ? 31.896 49.019 85.628 1.00 32.45 102 VAL A C 1
ATOM 756 O O . VAL A 1 124 ? 31.780 50.073 86.247 1.00 32.52 102 VAL A O 1
ATOM 760 N N . VAL A 1 125 ? 32.189 48.974 84.335 1.00 30.03 103 VAL A N 1
ATOM 761 C CA . VAL A 1 125 ? 32.338 50.181 83.540 1.00 28.07 103 VAL A CA 1
ATOM 762 C C . VAL A 1 125 ? 31.056 50.327 82.737 1.00 29.75 103 VAL A C 1
ATOM 763 O O . VAL A 1 125 ? 30.723 49.460 81.923 1.00 27.77 103 VAL A O 1
ATOM 767 N N . LEU A 1 126 ? 30.335 51.418 82.967 1.00 28.94 104 LEU A N 1
ATOM 768 C CA . LEU A 1 126 ? 29.098 51.648 82.244 1.00 30.58 104 LEU A CA 1
ATOM 769 C C . LEU A 1 126 ? 29.231 52.732 81.183 1.00 30.54 104 LEU A C 1
ATOM 770 O O . LEU A 1 126 ? 29.422 53.905 81.496 1.00 31.79 104 LEU A O 1
ATOM 775 N N . ASP A 1 127 ? 29.148 52.343 79.920 1.00 31.88 105 ASP A N 1
ATOM 776 C CA . ASP A 1 127 ? 29.213 53.333 78.858 1.00 35.61 105 ASP A CA 1
ATOM 777 C C . ASP A 1 127 ? 27.781 53.842 78.799 1.00 37.83 105 ASP A C 1
ATOM 778 O O . ASP A 1 127 ? 26.855 53.146 79.222 1.00 38.66 105 ASP A O 1
ATOM 783 N N . THR A 1 128 ? 27.591 55.047 78.287 1.00 40.27 106 THR A N 1
ATOM 784 C CA . THR A 1 128 ? 26.258 55.616 78.221 1.00 42.33 106 THR A CA 1
ATOM 785 C C . THR A 1 128 ? 25.681 55.674 76.811 1.00 43.11 106 THR A C 1
ATOM 786 O O . THR A 1 128 ? 25.727 56.714 76.154 1.00 44.33 106 THR A O 1
ATOM 790 N N . VAL A 1 129 ? 25.132 54.549 76.359 1.00 42.47 107 VAL A N 1
ATOM 791 C CA . VAL A 1 129 ? 24.524 54.452 75.034 1.00 44.12 107 VAL A CA 1
ATOM 792 C C . VAL A 1 129 ? 23.068 54.902 75.157 1.00 46.28 107 VAL A C 1
ATOM 793 O O . VAL A 1 129 ? 22.186 54.104 75.482 1.00 45.93 107 VAL A O 1
ATOM 797 N N . MET A 1 130 ? 22.815 56.178 74.890 1.00 48.56 108 MET A N 1
ATOM 798 C CA . MET A 1 130 ? 21.467 56.706 75.032 1.00 51.97 108 MET A CA 1
ATOM 799 C C . MET A 1 130 ? 21.080 57.849 74.090 1.00 54.14 108 MET A C 1
ATOM 800 O O . MET A 1 130 ? 20.037 58.473 74.287 1.00 55.23 108 MET A O 1
ATOM 805 N N . LEU A 1 131 ? 21.906 58.112 73.074 1.00 56.27 109 LEU A N 1
ATOM 806 C CA . LEU A 1 131 ? 21.644 59.178 72.098 1.00 57.96 109 LEU A CA 1
ATOM 807 C C . LEU A 1 131 ? 20.157 59.413 71.873 1.00 59.65 109 LEU A C 1
ATOM 808 O O . LEU A 1 131 ? 19.609 59.030 70.838 1.00 60.31 109 LEU A O 1
ATOM 813 N N . LEU A 1 138 ? 18.677 55.153 72.003 1.00 64.44 116 LEU A N 1
ATOM 814 C CA . LEU A 1 138 ? 17.944 55.995 72.944 1.00 64.63 116 LEU A CA 1
ATOM 815 C C . LEU A 1 138 ? 17.194 55.146 73.963 1.00 64.09 116 LEU A C 1
ATOM 816 O O . LEU A 1 138 ? 16.925 53.967 73.732 1.00 64.49 116 LEU A O 1
ATOM 821 N N . LEU A 1 139 ? 16.860 55.751 75.097 1.00 63.05 117 LEU A N 1
ATOM 822 C CA . LEU A 1 139 ? 16.145 55.049 76.152 1.00 62.00 117 LEU A CA 1
ATOM 823 C C . LEU A 1 139 ? 14.942 55.854 76.628 1.00 61.08 117 LEU A C 1
ATOM 824 O O . LEU A 1 139 ? 14.999 57.080 76.727 1.00 60.84 117 LEU A O 1
ATOM 829 N N . SER A 1 140 ? 13.855 55.154 76.928 1.00 59.59 118 SER A N 1
ATOM 830 C CA . SER A 1 140 ? 12.644 55.802 77.400 1.00 59.01 118 SER A CA 1
ATOM 831 C C . SER A 1 140 ? 12.909 56.442 78.759 1.00 58.91 118 SER A C 1
ATOM 832 O O . SER A 1 140 ? 13.839 56.054 79.469 1.00 58.92 118 SER A O 1
ATOM 835 N N . PRO A 1 141 ? 12.098 57.442 79.134 1.00 58.29 119 PRO A N 1
ATOM 836 C CA . PRO A 1 141 ? 12.279 58.109 80.427 1.00 57.37 119 PRO A CA 1
ATOM 837 C C . PRO A 1 141 ? 12.213 57.083 81.560 1.00 56.05 119 PRO A C 1
ATOM 838 O O . PRO A 1 141 ? 12.821 57.257 82.619 1.00 54.88 119 PRO A O 1
ATOM 842 N N . SER A 1 142 ? 11.465 56.011 81.317 1.00 54.10 120 SER A N 1
ATOM 843 C CA . SER A 1 142 ? 11.303 54.940 82.288 1.00 52.14 120 SER A CA 1
ATOM 844 C C . SER A 1 142 ? 12.607 54.152 82.432 1.00 50.18 120 SER A C 1
ATOM 845 O O . SER A 1 142 ? 13.031 53.832 83.545 1.00 48.60 120 SER A O 1
ATOM 848 N N . ALA A 1 143 ? 13.234 53.841 81.300 1.00 48.81 121 ALA A N 1
ATOM 849 C CA . ALA A 1 143 ? 14.492 53.101 81.292 1.00 47.14 121 ALA A CA 1
ATOM 850 C C . ALA A 1 143 ? 15.587 53.921 81.974 1.00 46.95 121 ALA A C 1
ATOM 851 O O . ALA A 1 143 ? 16.320 53.410 82.818 1.00 45.19 121 ALA A O 1
ATOM 853 N N . ILE A 1 144 ? 15.693 55.195 81.606 1.00 47.33 122 ILE A N 1
ATOM 854 C CA . ILE A 1 144 ? 16.695 56.080 82.192 1.00 47.40 122 ILE A CA 1
ATOM 855 C C . ILE A 1 144 ? 16.482 56.172 83.699 1.00 48.11 122 ILE A C 1
ATOM 856 O O . ILE A 1 144 ? 17.431 56.136 84.484 1.00 46.79 122 ILE A O 1
ATOM 861 N N . GLU A 1 145 ? 15.219 56.286 84.090 1.00 48.60 123 GLU A N 1
ATOM 862 C CA . GLU A 1 145 ? 14.842 56.384 85.494 1.00 48.62 123 GLU A CA 1
ATOM 863 C C . GLU A 1 145 ? 15.333 55.144 86.242 1.00 47.07 123 GLU A C 1
ATOM 864 O O . GLU A 1 145 ? 15.905 55.236 87.335 1.00 46.30 123 GLU A O 1
ATOM 870 N N . THR A 1 146 ? 15.105 53.978 85.642 1.00 44.13 124 THR A N 1
ATOM 871 C CA . THR A 1 146 ? 15.515 52.714 86.237 1.00 40.66 124 THR A CA 1
ATOM 872 C C . THR A 1 146 ? 17.032 52.623 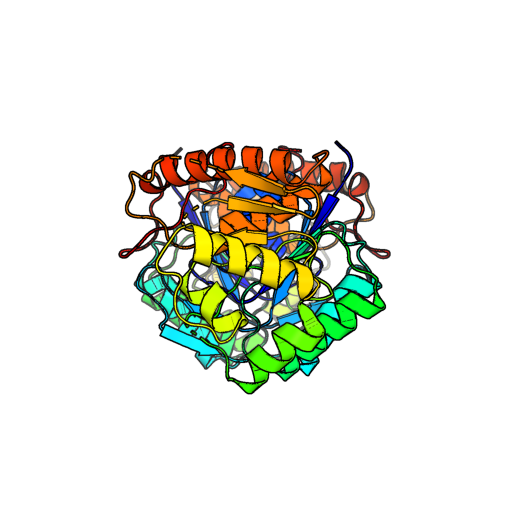86.305 1.00 39.82 124 THR A C 1
ATOM 873 O O . THR A 1 146 ? 17.591 52.080 87.256 1.00 38.42 124 THR A O 1
ATOM 877 N N . LEU A 1 147 ? 17.695 53.160 85.290 1.00 38.80 125 LEU A N 1
ATOM 878 C CA . LEU A 1 147 ? 19.144 53.132 85.241 1.00 39.18 125 LEU A CA 1
ATOM 879 C C . LEU A 1 147 ? 19.761 53.912 86.404 1.00 40.78 125 LEU A C 1
ATOM 880 O O . LEU A 1 147 ? 20.626 53.400 87.126 1.00 39.91 125 LEU A O 1
ATOM 885 N N . ARG A 1 148 ? 19.313 55.145 86.604 1.00 40.71 126 ARG A N 1
ATOM 886 C CA . ARG A 1 148 ? 19.878 55.947 87.677 1.00 43.34 126 ARG A CA 1
ATOM 887 C C . ARG A 1 148 ? 19.589 55.377 89.063 1.00 42.11 126 ARG A C 1
ATOM 888 O O . ARG A 1 148 ? 20.428 55.465 89.961 1.00 40.30 126 ARG A O 1
ATOM 896 N N . VAL A 1 149 ? 18.422 54.763 89.232 1.00 41.93 127 VAL A N 1
ATOM 897 C CA . VAL A 1 149 ? 18.051 54.211 90.535 1.00 40.11 127 VAL A CA 1
ATOM 898 C C . VAL A 1 149 ? 18.567 52.804 90.819 1.00 40.26 127 VAL A C 1
ATOM 899 O O . VAL A 1 149 ? 19.049 52.524 91.918 1.00 38.27 127 VAL A O 1
ATOM 903 N N . ARG A 1 150 ? 18.472 51.914 89.837 1.00 40.26 128 ARG A N 1
ATOM 904 C CA . ARG A 1 150 ? 18.904 50.533 90.040 1.00 39.93 128 ARG A CA 1
ATOM 905 C C . ARG A 1 150 ? 20.324 50.188 89.589 1.00 39.23 128 ARG A C 1
ATOM 906 O O . ARG A 1 150 ? 20.997 49.389 90.233 1.00 38.67 128 ARG A O 1
ATOM 914 N N . LEU A 1 151 ? 20.788 50.785 88.497 1.00 37.73 129 LEU A N 1
ATOM 915 C CA . LEU A 1 151 ? 22.118 50.461 87.992 1.00 37.24 129 LEU A CA 1
ATOM 916 C C . LEU A 1 151 ? 23.279 51.315 88.518 1.00 35.84 129 LEU A C 1
ATOM 917 O O . LEU A 1 151 ? 24.295 50.783 88.963 1.00 34.99 129 LEU A O 1
ATOM 922 N N . LEU A 1 152 ? 23.132 52.631 88.475 1.00 36.28 130 LEU A N 1
ATOM 923 C CA . LEU A 1 152 ? 24.189 53.529 88.937 1.00 37.95 130 LEU A CA 1
ATOM 924 C C . LEU A 1 152 ? 24.881 53.138 90.245 1.00 38.10 130 LEU A C 1
ATOM 925 O O . LEU A 1 152 ? 26.099 53.226 90.352 1.00 38.75 130 LEU A O 1
ATOM 930 N N . PRO A 1 153 ? 24.117 52.717 91.264 1.00 39.65 131 PRO A N 1
ATOM 931 C CA . PRO A 1 153 ? 24.746 52.332 92.537 1.00 39.74 131 PRO A CA 1
ATOM 932 C C . PRO A 1 153 ? 25.635 51.094 92.416 1.00 41.29 131 PRO A C 1
ATOM 933 O O . PRO A 1 153 ? 26.254 50.663 93.391 1.00 41.24 131 PRO A O 1
ATOM 937 N N . GLN A 1 154 ? 25.706 50.530 91.217 1.00 40.94 132 GLN A N 1
ATOM 938 C CA . GLN A 1 154 ? 26.502 49.332 90.998 1.00 40.35 132 GLN A CA 1
ATOM 939 C C . GLN A 1 154 ? 27.711 49.533 90.089 1.00 38.22 132 GLN A C 1
ATOM 940 O O . GLN A 1 154 ? 28.536 48.638 89.957 1.00 36.01 132 GLN A O 1
ATOM 946 N N . VAL A 1 155 ? 27.825 50.698 89.465 1.00 36.71 133 VAL A N 1
ATOM 947 C CA . VAL A 1 155 ? 28.932 50.917 88.547 1.00 37.08 133 VAL A CA 1
ATOM 948 C C . VAL A 1 155 ? 30.171 51.524 89.192 1.00 36.26 133 VAL A C 1
ATOM 949 O O . VAL A 1 155 ? 30.084 52.425 90.025 1.00 36.11 133 VAL A O 1
ATOM 953 N N . SER A 1 156 ? 31.327 51.004 88.805 1.00 34.13 134 SER A N 1
ATOM 954 C CA . SER A 1 156 ? 32.597 51.495 89.313 1.00 36.11 134 SER A CA 1
ATOM 955 C C . SER A 1 156 ? 32.966 52.759 88.541 1.00 35.19 134 SER A C 1
ATOM 956 O O . SER A 1 156 ? 33.465 53.723 89.111 1.00 37.13 134 SER A O 1
ATOM 959 N N . LEU A 1 157 ? 32.715 52.747 87.238 1.00 34.28 135 LEU A N 1
ATOM 960 C CA . LEU A 1 157 ? 33.027 53.896 86.405 1.00 32.72 135 LEU A CA 1
ATOM 961 C C . LEU A 1 157 ? 32.019 54.093 85.289 1.00 32.44 135 LEU A C 1
ATOM 962 O O . LEU A 1 157 ? 31.718 53.160 84.545 1.00 32.54 135 LEU A O 1
ATOM 967 N N . ILE A 1 158 ? 31.496 55.310 85.179 1.00 31.21 136 ILE A N 1
ATOM 968 C CA . ILE A 1 158 ? 30.556 55.631 84.119 1.00 31.72 136 ILE A CA 1
ATOM 969 C C . ILE A 1 158 ? 31.322 56.555 83.167 1.00 31.57 136 ILE A C 1
ATOM 970 O O . ILE A 1 158 ? 32.160 57.349 83.605 1.00 30.48 136 ILE A O 1
ATOM 975 N N . THR A 1 159 ? 31.061 56.438 81.868 1.00 31.40 137 THR A N 1
ATOM 976 C CA . THR A 1 159 ? 31.788 57.238 80.878 1.00 31.30 137 THR A CA 1
ATOM 977 C C . THR A 1 159 ? 30.918 58.018 79.897 1.00 32.09 137 THR A C 1
ATOM 978 O O . THR A 1 159 ? 30.958 57.764 78.695 1.00 33.39 137 THR A O 1
ATOM 982 N N . PRO A 1 160 ? 30.145 58.996 80.384 1.00 33.59 138 PRO A N 1
ATOM 983 C CA . PRO A 1 160 ? 29.285 59.782 79.492 1.00 34.42 138 PRO A CA 1
ATOM 984 C C . PRO A 1 160 ? 29.957 61.037 78.927 1.00 35.65 138 PRO A C 1
ATOM 985 O O . PRO A 1 160 ? 30.968 61.497 79.449 1.00 34.34 138 PRO A O 1
ATOM 989 N N . ASN A 1 161 ? 29.391 61.572 77.847 1.00 36.29 139 ASN A N 1
ATOM 990 C CA . ASN A 1 161 ? 29.882 62.821 77.285 1.00 38.34 139 ASN A CA 1
ATOM 991 C C . ASN A 1 161 ? 28.939 63.867 77.897 1.00 39.29 139 ASN A C 1
ATOM 992 O O . ASN A 1 161 ? 28.089 63.521 78.721 1.00 37.39 139 ASN A O 1
ATOM 997 N N . LEU A 1 162 ? 29.076 65.130 77.514 1.00 40.65 140 LEU A N 1
ATOM 998 C CA . LEU A 1 162 ? 28.223 66.168 78.087 1.00 42.56 140 LEU A CA 1
ATOM 999 C C . LEU A 1 162 ? 26.720 65.945 77.914 1.00 43.51 140 LEU A C 1
ATOM 1000 O O . LEU A 1 162 ? 25.970 66.001 78.883 1.00 44.26 140 LEU A O 1
ATOM 1005 N N . PRO A 1 163 ? 26.261 65.690 76.680 1.00 42.92 141 PRO A N 1
ATOM 1006 C CA . PRO A 1 163 ? 24.833 65.462 76.425 1.00 43.06 141 PRO A CA 1
ATOM 1007 C C . PRO A 1 163 ? 24.245 64.310 77.244 1.00 43.16 141 PRO A C 1
ATOM 1008 O O . PRO A 1 163 ? 23.123 64.395 77.746 1.00 44.15 141 PRO A O 1
ATOM 1012 N N . GLU A 1 164 ? 25.007 63.232 77.370 1.00 42.48 142 GLU A N 1
ATOM 1013 C CA . GLU A 1 164 ? 24.565 62.065 78.120 1.00 41.97 142 GLU A CA 1
ATOM 1014 C C . GLU A 1 164 ? 24.514 62.332 79.623 1.00 41.05 142 GLU A C 1
ATOM 1015 O O . GLU A 1 164 ? 23.588 61.890 80.301 1.00 40.70 142 GLU A O 1
ATOM 1021 N N . ALA A 1 165 ? 25.501 63.060 80.135 1.00 40.30 143 ALA A N 1
ATOM 1022 C CA . ALA A 1 165 ? 25.543 63.374 81.554 1.00 40.54 143 ALA A CA 1
ATOM 1023 C C . ALA A 1 165 ? 24.301 64.178 81.937 1.00 40.41 143 ALA A C 1
ATOM 1024 O O . ALA A 1 165 ? 23.623 63.862 82.910 1.00 39.46 143 ALA A O 1
ATOM 1026 N N . ALA A 1 166 ? 23.997 65.210 81.157 1.00 40.18 144 ALA A N 1
ATOM 1027 C CA . ALA A 1 166 ? 22.828 66.036 81.431 1.00 40.79 144 ALA A CA 1
ATOM 1028 C C . ALA A 1 166 ? 21.565 65.178 81.426 1.00 41.19 144 ALA A C 1
ATOM 1029 O O . ALA A 1 166 ? 20.698 65.324 82.285 1.00 40.81 144 ALA A O 1
ATOM 1031 N N . ALA A 1 167 ? 21.468 64.278 80.456 1.00 40.26 145 ALA A N 1
ATOM 1032 C CA . ALA A 1 167 ? 20.303 63.412 80.359 1.00 40.64 145 ALA A CA 1
ATOM 1033 C C . ALA A 1 167 ? 20.175 62.504 81.582 1.00 41.13 145 ALA A C 1
ATOM 1034 O O . ALA A 1 167 ? 19.074 62.292 82.083 1.00 42.92 145 ALA A O 1
ATOM 1036 N N . LEU A 1 168 ? 21.294 61.972 82.062 1.00 40.69 146 LEU A N 1
ATOM 1037 C CA . LEU A 1 168 ? 21.279 61.103 83.232 1.00 41.97 146 LEU A CA 1
ATOM 1038 C C . LEU A 1 168 ? 20.880 61.876 84.482 1.00 42.51 146 LEU A C 1
ATOM 1039 O O . LEU A 1 168 ? 20.282 61.318 85.403 1.00 42.74 146 LEU A O 1
ATOM 1044 N N . LEU A 1 169 ? 21.227 63.157 84.514 1.00 42.13 147 LEU A N 1
ATOM 1045 C CA . LEU A 1 169 ? 20.917 64.003 85.658 1.00 44.02 147 LEU A CA 1
ATOM 1046 C C . LEU A 1 169 ? 19.633 64.796 85.437 1.00 45.34 147 LEU A C 1
ATOM 1047 O O . LEU A 1 169 ? 19.161 65.491 86.335 1.00 45.44 147 LEU A O 1
ATOM 1052 N N . ASP A 1 170 ? 19.060 64.677 84.245 1.00 47.31 148 ASP A N 1
ATOM 1053 C CA . ASP A 1 170 ? 17.853 65.418 83.915 1.00 50.22 148 ASP A CA 1
ATOM 1054 C C . ASP A 1 170 ? 18.157 66.890 84.184 1.00 51.29 148 ASP A C 1
ATOM 1055 O O . ASP A 1 170 ? 17.380 67.593 84.833 1.00 52.97 148 ASP A O 1
ATOM 1060 N N . ALA A 1 171 ? 19.303 67.341 83.683 1.00 51.60 149 ALA A N 1
ATOM 1061 C CA . ALA A 1 171 ? 19.746 68.717 83.872 1.00 53.18 149 ALA A CA 1
ATOM 1062 C C . ALA A 1 171 ? 20.133 69.356 82.546 1.00 54.62 149 ALA A C 1
ATOM 1063 O O . ALA A 1 171 ? 20.272 68.674 81.532 1.00 53.94 149 ALA A O 1
ATOM 1065 N N . PRO A 1 172 ? 20.300 70.687 82.535 1.00 56.60 150 PRO A N 1
ATOM 1066 C CA . PRO A 1 172 ? 20.678 71.384 81.304 1.00 57.01 150 PRO A CA 1
ATOM 1067 C C . PRO A 1 172 ? 22.103 71.023 80.892 1.00 58.03 150 PRO A C 1
ATOM 1068 O O . PRO A 1 172 ? 22.940 70.703 81.738 1.00 58.15 150 PRO A O 1
ATOM 1072 N N . HIS A 1 173 ? 22.367 71.074 79.591 1.00 58.64 151 HIS A N 1
ATOM 1073 C CA . HIS A 1 173 ? 23.688 70.775 79.056 1.00 59.83 151 HIS A CA 1
ATOM 1074 C C . HIS A 1 173 ? 24.676 71.733 79.724 1.00 60.47 151 HIS A C 1
ATOM 1075 O O . HIS A 1 173 ? 24.450 72.941 79.745 1.00 59.75 151 HIS A O 1
ATOM 1082 N N . ALA A 1 174 ? 25.758 71.194 80.281 1.00 61.96 152 ALA A N 1
ATOM 1083 C CA . ALA A 1 174 ? 26.765 72.012 80.960 1.00 63.88 152 ALA A CA 1
ATOM 1084 C C . ALA A 1 174 ? 27.318 73.115 80.063 1.00 65.09 152 ALA A C 1
ATOM 1085 O O . ALA A 1 174 ? 27.878 72.842 79.001 1.00 64.81 152 ALA A O 1
ATOM 1087 N N . ARG A 1 175 ? 27.162 74.361 80.501 1.00 66.96 153 ARG A N 1
ATOM 1088 C CA . ARG A 1 175 ? 27.643 75.511 79.741 1.00 68.62 153 ARG A CA 1
ATOM 1089 C C . ARG A 1 175 ? 29.116 75.810 79.994 1.00 68.26 153 ARG A C 1
ATOM 1090 O O . ARG A 1 175 ? 29.850 76.153 79.069 1.00 68.07 153 ARG A O 1
ATOM 1098 N N . THR A 1 176 ? 29.544 75.680 81.247 1.00 68.10 154 THR A N 1
ATOM 1099 C CA . THR A 1 176 ? 30.929 75.963 81.611 1.00 67.48 154 THR A CA 1
ATOM 1100 C C . THR A 1 176 ? 31.626 74.806 82.322 1.00 66.98 154 THR A C 1
ATOM 1101 O O . THR A 1 176 ? 31.024 73.768 82.593 1.00 66.83 154 THR A O 1
ATOM 1105 N N . GLU A 1 177 ? 32.906 75.001 82.622 1.00 65.47 155 GLU A N 1
ATOM 1106 C CA . GLU A 1 177 ? 33.704 73.991 83.301 1.00 64.10 155 GLU A CA 1
ATOM 1107 C C . GLU A 1 177 ? 33.143 73.689 84.685 1.00 62.15 155 GLU A C 1
ATOM 1108 O O . GLU A 1 177 ? 33.089 72.533 85.101 1.00 61.42 155 GLU A O 1
ATOM 1114 N N . GLN A 1 178 ? 32.734 74.735 85.398 1.00 60.39 156 GLN A N 1
ATOM 1115 C CA . GLN A 1 178 ? 32.182 74.572 86.737 1.00 59.37 156 GLN A CA 1
ATOM 1116 C C . GLN A 1 178 ? 30.934 73.704 86.728 1.00 57.29 156 GLN A C 1
ATOM 1117 O O . GLN A 1 178 ? 30.804 72.796 87.545 1.00 57.17 156 GLN A O 1
ATOM 1123 N N . GLU A 1 179 ? 30.017 73.981 85.806 1.00 54.94 157 GLU A N 1
ATOM 1124 C CA . GLU A 1 179 ? 28.792 73.203 85.713 1.00 53.78 157 GLU A CA 1
ATOM 1125 C C . GLU A 1 179 ? 29.138 71.755 85.380 1.00 52.38 157 GLU A C 1
ATOM 1126 O O . GLU A 1 179 ? 28.517 70.821 85.891 1.00 52.63 157 GLU A O 1
ATOM 1132 N N . MET A 1 180 ? 30.140 71.578 84.524 1.00 49.54 158 MET A N 1
ATOM 1133 C CA . MET A 1 180 ? 30.585 70.252 84.125 1.00 47.53 158 MET A CA 1
ATOM 1134 C C . MET A 1 180 ? 31.150 69.496 85.330 1.00 45.58 158 MET A C 1
ATOM 1135 O O . MET A 1 180 ? 30.869 68.308 85.518 1.00 44.41 158 MET A O 1
ATOM 1140 N N . LEU A 1 181 ? 31.936 70.188 86.150 1.00 43.19 159 LEU A N 1
ATOM 1141 C CA . LEU A 1 181 ? 32.520 69.577 87.340 1.00 41.59 159 LEU A CA 1
ATOM 1142 C C . LEU A 1 181 ? 31.413 69.225 88.343 1.00 40.55 159 LEU A C 1
ATOM 1143 O O . LEU A 1 181 ? 31.474 68.195 89.025 1.00 39.16 159 LEU A O 1
ATOM 1148 N N . ALA A 1 182 ? 30.398 70.081 88.421 1.00 38.65 160 ALA A N 1
ATOM 1149 C CA . ALA A 1 182 ? 29.276 69.860 89.324 1.00 37.83 160 ALA A CA 1
ATOM 1150 C C . ALA A 1 182 ? 28.534 68.578 88.935 1.00 38.07 160 ALA A C 1
ATOM 1151 O O . ALA A 1 182 ? 28.157 67.778 89.796 1.00 37.81 160 ALA A O 1
ATOM 1153 N N . GLN A 1 183 ? 28.329 68.381 87.636 1.00 37.13 161 GLN A N 1
ATOM 1154 C CA . GLN A 1 183 ? 27.639 67.186 87.160 1.00 38.34 161 GLN A CA 1
ATOM 1155 C C . GLN A 1 183 ? 28.439 65.923 87.449 1.00 37.65 161 GLN A C 1
ATOM 1156 O O . GLN A 1 183 ? 27.873 64.894 87.821 1.00 37.57 161 GLN A O 1
ATOM 1162 N N . GLY A 1 184 ? 29.755 66.002 87.279 1.00 37.51 162 GLY A N 1
ATOM 1163 C CA . GLY A 1 184 ? 30.598 64.853 87.552 1.00 35.92 162 GLY A CA 1
ATOM 1164 C C . GLY A 1 184 ? 30.439 64.451 89.007 1.00 37.53 162 GLY A C 1
ATOM 1165 O O . GLY A 1 184 ? 30.258 63.270 89.318 1.00 36.13 162 GLY A O 1
ATOM 1166 N N . ARG A 1 185 ? 30.487 65.440 89.899 1.00 38.01 163 ARG A N 1
ATOM 1167 C CA . ARG A 1 185 ? 30.344 65.192 91.334 1.00 37.57 163 ARG A CA 1
ATOM 1168 C C . ARG A 1 185 ? 28.939 64.694 91.676 1.00 36.50 163 ARG A C 1
ATOM 1169 O O . ARG A 1 185 ? 28.764 63.858 92.569 1.00 36.76 163 ARG A O 1
ATOM 1177 N N . ALA A 1 186 ? 27.940 65.198 90.959 1.00 34.61 164 ALA A N 1
ATOM 1178 C CA . ALA A 1 186 ? 26.563 64.774 91.184 1.00 34.51 164 ALA A CA 1
ATOM 1179 C C . ALA A 1 186 ? 26.411 63.282 90.875 1.00 35.35 164 ALA A C 1
ATOM 1180 O O . ALA A 1 186 ? 25.748 62.550 91.614 1.00 36.85 164 ALA A O 1
ATOM 1182 N N . LEU A 1 187 ? 27.025 62.834 89.781 1.00 34.30 165 LEU A N 1
ATOM 1183 C CA . LEU A 1 187 ? 26.964 61.426 89.386 1.00 34.81 165 LEU A CA 1
ATOM 1184 C C . LEU A 1 187 ? 27.651 60.509 90.396 1.00 35.37 165 LEU A C 1
ATOM 1185 O O . LEU A 1 187 ? 27.272 59.346 90.542 1.00 36.11 165 LEU A O 1
ATOM 1190 N N . LEU A 1 188 ? 28.669 61.018 91.082 1.00 35.51 166 LEU A N 1
ATOM 1191 C CA . LEU A 1 188 ? 29.342 60.222 92.105 1.00 36.82 166 LEU A CA 1
ATOM 1192 C C . LEU A 1 188 ? 28.349 60.029 93.249 1.00 37.00 166 LEU A C 1
ATOM 1193 O O . LEU A 1 188 ? 28.130 58.914 93.714 1.00 37.81 166 LEU A O 1
ATOM 1198 N N . ALA A 1 189 ? 27.748 61.127 93.696 1.00 36.94 167 ALA A N 1
ATOM 1199 C CA . ALA A 1 189 ? 26.784 61.070 94.791 1.00 38.20 167 ALA A CA 1
ATOM 1200 C C . ALA A 1 189 ? 25.685 60.064 94.479 1.00 39.45 167 ALA A C 1
ATOM 1201 O O . ALA A 1 189 ? 25.117 59.455 95.387 1.00 37.91 167 ALA A O 1
ATOM 1203 N N . MET A 1 190 ? 25.389 59.888 93.192 1.00 40.53 168 MET A N 1
ATOM 1204 C CA . MET A 1 190 ? 24.347 58.957 92.778 1.00 43.17 168 MET A CA 1
ATOM 1205 C C . MET A 1 190 ? 24.729 57.491 92.942 1.00 42.76 168 MET A C 1
ATOM 1206 O O . MET A 1 190 ? 23.898 56.608 92.738 1.00 43.74 168 MET A O 1
ATOM 1211 N N . GLY A 1 191 ? 25.978 57.227 93.310 1.00 41.41 169 GLY A N 1
ATOM 1212 C CA . GLY A 1 191 ? 26.395 55.850 93.507 1.00 39.55 169 GLY A CA 1
ATOM 1213 C C . GLY A 1 191 ? 27.620 55.407 92.727 1.00 38.86 169 GLY A C 1
ATOM 1214 O O . GLY A 1 191 ? 28.279 54.442 93.107 1.00 37.70 169 GLY A O 1
ATOM 1215 N N . CYS A 1 192 ? 27.925 56.101 91.636 1.00 38.63 170 CYS A N 1
ATOM 1216 C CA . CYS A 1 192 ? 29.079 55.759 90.821 1.00 39.34 170 CYS A CA 1
ATOM 1217 C C . CYS A 1 192 ? 30.359 55.951 91.618 1.00 40.44 170 CYS A C 1
ATOM 1218 O O . CYS A 1 192 ? 30.550 56.983 92.256 1.00 41.63 170 CYS A O 1
ATOM 1221 N N . GLU A 1 193 ? 31.236 54.957 91.573 1.00 39.37 171 GLU A N 1
ATOM 1222 C CA . GLU A 1 193 ? 32.501 55.025 92.284 1.00 41.01 171 GLU A CA 1
ATOM 1223 C C . GLU A 1 193 ? 33.412 56.059 91.623 1.00 40.40 171 GLU A C 1
ATOM 1224 O O . GLU A 1 193 ? 34.228 56.705 92.280 1.00 40.86 171 GLU A O 1
ATOM 1230 N N . ALA A 1 194 ? 33.269 56.210 90.313 1.00 38.72 172 ALA A N 1
ATOM 1231 C CA . ALA A 1 194 ? 34.085 57.160 89.567 1.00 37.65 172 ALA A CA 1
ATOM 1232 C C . ALA A 1 194 ? 33.362 57.578 88.293 1.00 37.20 172 ALA A C 1
ATOM 1233 O O . ALA A 1 194 ? 32.497 56.859 87.794 1.00 38.30 172 ALA A O 1
ATOM 1235 N N . VAL A 1 195 ? 33.721 58.742 87.769 1.00 36.22 173 VAL A N 1
ATOM 1236 C CA . VAL A 1 195 ? 33.098 59.251 86.560 1.00 35.85 173 VAL A CA 1
ATOM 1237 C C . VAL A 1 195 ? 34.145 59.798 85.600 1.00 37.49 173 VAL A C 1
ATOM 1238 O O . VAL A 1 195 ? 35.059 60.505 86.009 1.00 37.56 173 VAL A O 1
ATOM 1242 N N . LEU A 1 196 ? 34.016 59.460 84.322 1.00 38.34 174 LEU A N 1
ATOM 1243 C CA . LEU A 1 196 ? 34.932 59.975 83.313 1.00 38.46 174 LEU A CA 1
ATOM 1244 C C . LEU A 1 196 ? 34.109 60.806 82.335 1.00 39.21 174 LEU A C 1
ATOM 1245 O O . LEU A 1 196 ? 33.559 60.282 81.371 1.00 37.66 174 LEU A O 1
ATOM 1250 N N . MET A 1 197 ? 34.011 62.102 82.608 1.00 42.02 175 MET A N 1
ATOM 1251 C CA . MET A 1 197 ? 33.260 63.019 81.760 1.00 44.65 175 MET A CA 1
ATOM 1252 C C . MET A 1 197 ? 34.045 63.290 80.484 1.00 45.45 175 MET A C 1
ATOM 1253 O O . MET A 1 197 ? 35.137 63.855 80.525 1.00 45.72 175 MET A O 1
ATOM 1258 N N . LYS A 1 198 ? 33.483 62.891 79.351 1.00 46.28 176 LYS A N 1
ATOM 1259 C CA . LYS A 1 198 ? 34.138 63.094 78.069 1.00 49.82 176 LYS A CA 1
ATOM 1260 C C . LYS A 1 198 ? 33.751 64.443 77.461 1.00 51.18 176 LYS A C 1
ATOM 1261 O O . LYS A 1 198 ? 32.577 64.704 77.185 1.00 51.22 176 LYS A O 1
ATOM 1267 N N . GLY A 1 199 ? 34.749 65.301 77.269 1.00 52.54 177 GLY A N 1
ATOM 1268 C CA . GLY A 1 199 ? 34.497 66.617 76.708 1.00 54.54 177 GLY A CA 1
ATOM 1269 C C . GLY A 1 199 ? 34.280 66.614 75.205 1.00 54.86 177 GLY A C 1
ATOM 1270 O O . GLY A 1 199 ? 33.741 67.574 74.647 1.00 55.96 177 GLY A O 1
ATOM 1271 N N . ASP A 1 209 ? 38.930 65.500 78.760 1.00 47.09 187 ASP A N 1
ATOM 1272 C CA . ASP A 1 209 ? 38.296 64.545 79.668 1.00 47.43 187 ASP A CA 1
ATOM 1273 C C . ASP A 1 209 ? 38.682 64.763 81.125 1.00 46.41 187 ASP A C 1
ATOM 1274 O O . ASP A 1 209 ? 39.838 65.044 81.437 1.00 44.64 187 ASP A O 1
ATOM 1279 N N . TRP A 1 210 ? 37.701 64.611 82.010 1.00 45.94 188 TRP A N 1
ATOM 1280 C CA . TRP A 1 210 ? 37.917 64.766 83.439 1.00 45.27 188 TRP A CA 1
ATOM 1281 C C . TRP A 1 210 ? 37.477 63.519 84.191 1.00 44.55 188 TRP A C 1
ATOM 1282 O O . TRP A 1 210 ? 36.363 63.029 83.995 1.00 44.50 188 TRP A O 1
ATOM 1293 N N . LEU A 1 211 ? 38.363 63.017 85.047 1.00 42.81 189 LEU A N 1
ATOM 1294 C CA . LEU A 1 211 ? 38.089 61.842 85.859 1.00 41.48 189 LEU A CA 1
ATOM 1295 C 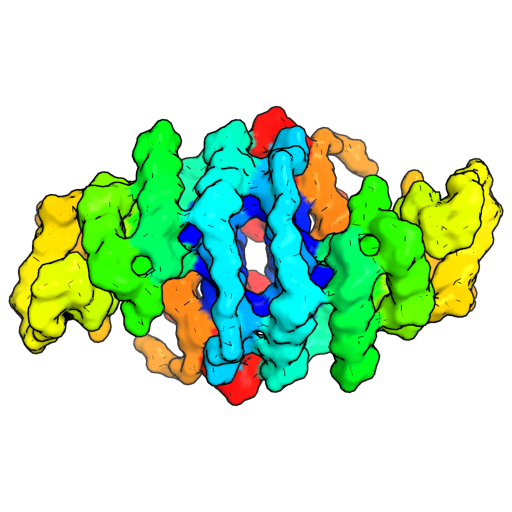C . LEU A 1 211 ? 37.708 62.278 87.275 1.00 43.02 189 LEU A C 1
ATOM 1296 O O . LEU A 1 211 ? 38.439 63.037 87.922 1.00 41.94 189 LEU A O 1
ATOM 1301 N N . PHE A 1 212 ? 36.567 61.790 87.751 1.00 43.28 190 PHE A N 1
ATOM 1302 C CA . PHE A 1 212 ? 36.081 62.130 89.081 1.00 46.62 190 PHE A CA 1
ATOM 1303 C C . PHE A 1 212 ? 36.151 60.946 90.034 1.00 49.44 190 PHE A C 1
ATOM 1304 O O . PHE A 1 212 ? 35.771 59.828 89.683 1.00 49.79 190 PHE A O 1
ATOM 1312 N N . THR A 1 213 ? 36.630 61.209 91.243 1.00 52.00 191 THR A N 1
ATOM 1313 C CA . THR A 1 213 ? 36.743 60.197 92.283 1.00 55.85 191 THR A CA 1
ATOM 1314 C C . THR A 1 213 ? 36.482 60.916 93.597 1.00 59.11 191 THR A C 1
ATOM 1315 O O . THR A 1 213 ? 36.435 62.143 93.620 1.00 58.86 191 THR A O 1
ATOM 1319 N N . ARG A 1 214 ? 36.288 60.171 94.682 1.00 64.42 192 ARG A N 1
ATOM 1320 C CA . ARG A 1 214 ? 36.061 60.797 95.981 1.00 69.18 192 ARG A CA 1
ATOM 1321 C C . ARG A 1 214 ? 37.240 61.714 96.297 1.00 70.54 192 ARG A C 1
ATOM 1322 O O . ARG A 1 214 ? 37.078 62.764 96.915 1.00 70.70 192 ARG A O 1
ATOM 1330 N N . GLU A 1 215 ? 38.424 61.306 95.850 1.00 71.83 193 GLU A N 1
ATOM 1331 C CA . GLU A 1 215 ? 39.654 62.056 96.077 1.00 72.78 193 GLU A CA 1
ATOM 1332 C C . GLU A 1 215 ? 39.601 63.445 95.451 1.00 71.94 193 GLU A C 1
ATOM 1333 O O . GLU A 1 215 ? 39.885 64.443 96.111 1.00 72.87 193 GLU A O 1
ATOM 1339 N N . GLY A 1 216 ? 39.247 63.504 94.172 1.00 70.70 194 GLY A N 1
ATOM 1340 C CA . GLY A 1 216 ? 39.174 64.780 93.485 1.00 68.59 194 GLY A CA 1
ATOM 1341 C C . GLY A 1 216 ? 39.009 64.608 91.989 1.00 67.30 194 GLY A C 1
ATOM 1342 O O . GLY A 1 216 ? 38.436 63.619 91.534 1.00 67.07 194 GLY A O 1
ATOM 1343 N N . GLU A 1 217 ? 39.509 65.569 91.218 1.00 65.89 195 GLU A N 1
ATOM 1344 C CA . GLU A 1 217 ? 39.406 65.506 89.766 1.00 64.63 195 GLU A CA 1
ATOM 1345 C C . GLU A 1 217 ? 40.775 65.394 89.110 1.00 64.01 195 GLU A C 1
ATOM 1346 O O . GLU A 1 217 ? 41.792 65.732 89.711 1.00 63.67 195 GLU A O 1
ATOM 1352 N N . GLN A 1 218 ? 40.786 64.917 87.869 1.00 63.43 196 GLN A N 1
ATOM 1353 C CA . GLN A 1 218 ? 42.018 64.762 87.106 1.00 62.51 196 GLN A CA 1
ATOM 1354 C C . GLN A 1 218 ? 41.717 64.994 85.628 1.00 61.81 196 GLN A C 1
ATOM 1355 O O . GLN A 1 218 ? 40.800 64.395 85.065 1.00 61.44 196 GLN A O 1
ATOM 1361 N N . ARG A 1 219 ? 42.494 65.871 85.006 1.00 61.50 197 ARG A N 1
ATOM 1362 C CA . ARG A 1 219 ? 42.307 66.202 83.600 1.00 60.83 197 ARG A CA 1
ATOM 1363 C C . ARG A 1 219 ? 43.124 65.311 82.660 1.00 59.51 197 ARG A C 1
ATOM 1364 O O . ARG A 1 219 ? 44.227 64.873 82.990 1.00 59.79 197 ARG A O 1
ATOM 1372 N N . PHE A 1 220 ? 42.561 65.047 81.487 1.00 57.92 198 PHE A N 1
ATOM 1373 C CA . PHE A 1 220 ? 43.198 64.218 80.474 1.00 56.63 198 PHE A CA 1
ATOM 1374 C C . PHE A 1 220 ? 43.038 64.868 79.104 1.00 57.94 198 PHE A C 1
ATOM 1375 O O . PHE A 1 220 ? 43.947 64.823 78.273 1.00 59.07 198 PHE A O 1
ATOM 1383 N N . ARG A 1 224 ? 46.011 64.215 69.001 1.00 84.34 202 ARG A N 1
ATOM 1384 C CA . ARG A 1 224 ? 44.556 64.168 68.992 1.00 83.71 202 ARG A CA 1
ATOM 1385 C C . ARG A 1 224 ? 44.053 63.387 67.781 1.00 82.41 202 ARG A C 1
ATOM 1386 O O . ARG A 1 224 ? 44.847 62.885 66.985 1.00 82.29 202 ARG A O 1
ATOM 1394 N N . VAL A 1 225 ? 42.732 63.296 67.646 1.00 80.68 203 VAL A N 1
ATOM 1395 C CA . VAL A 1 225 ? 42.108 62.559 66.549 1.00 77.75 203 VAL A CA 1
ATOM 1396 C C . VAL A 1 225 ? 42.398 63.164 65.175 1.00 75.25 203 VAL A C 1
ATOM 1397 O O . VAL A 1 225 ? 41.994 64.292 64.883 1.00 74.26 203 VAL A O 1
ATOM 1401 N N . ASN A 1 226 ? 43.090 62.399 64.334 1.00 71.22 204 ASN A N 1
ATOM 1402 C CA . ASN A 1 226 ? 43.442 62.841 62.987 1.00 68.64 204 ASN A CA 1
ATOM 1403 C C . ASN A 1 226 ? 42.999 61.826 61.934 1.00 65.59 204 ASN A C 1
ATOM 1404 O O . ASN A 1 226 ? 43.697 61.582 60.951 1.00 64.95 204 ASN A O 1
ATOM 1409 N N . THR A 1 227 ? 41.830 61.238 62.160 1.00 62.23 205 THR A N 1
ATOM 1410 C CA . THR A 1 227 ? 41.253 60.264 61.250 1.00 57.35 205 THR A CA 1
ATOM 1411 C C . THR A 1 227 ? 39.745 60.433 61.274 1.00 55.32 205 THR A C 1
ATOM 1412 O O . THR A 1 227 ? 39.186 60.930 62.253 1.00 54.00 205 THR A O 1
ATOM 1416 N N . LYS A 1 228 ? 39.090 60.024 60.194 1.00 53.31 206 LYS A N 1
ATOM 1417 C CA . LYS A 1 228 ? 37.639 60.128 60.098 1.00 51.70 206 LYS A CA 1
ATOM 1418 C C . LYS A 1 228 ? 36.995 58.798 60.491 1.00 48.88 206 LYS A C 1
ATOM 1419 O O . LYS A 1 228 ? 35.801 58.731 60.776 1.00 48.71 206 LYS A O 1
ATOM 1425 N N . ASN A 1 229 ? 37.798 57.741 60.502 1.00 45.53 207 ASN A N 1
ATOM 1426 C CA . ASN A 1 229 ? 37.309 56.412 60.841 1.00 43.43 207 ASN A CA 1
ATOM 1427 C C . ASN A 1 229 ? 37.284 56.234 62.354 1.00 41.62 207 ASN A C 1
ATOM 1428 O O . ASN A 1 229 ? 38.171 55.614 62.942 1.00 39.19 207 ASN A O 1
ATOM 1433 N N . THR A 1 230 ? 36.244 56.780 62.974 1.00 39.52 208 THR A N 1
ATOM 1434 C CA . THR A 1 230 ? 36.096 56.720 64.416 1.00 39.85 208 THR A CA 1
ATOM 1435 C C . THR A 1 230 ? 34.926 55.847 64.880 1.00 38.59 208 THR A C 1
ATOM 1436 O O . THR A 1 230 ? 34.537 55.893 66.044 1.00 40.01 208 THR A O 1
ATOM 1440 N N . HIS A 1 231 ? 34.371 55.049 63.976 1.00 37.48 209 HIS A N 1
ATOM 1441 C CA . HIS A 1 231 ? 33.242 54.186 64.320 1.00 36.67 209 HIS A CA 1
ATOM 1442 C C . HIS A 1 231 ? 33.607 53.241 65.467 1.00 35.21 209 HIS A C 1
ATOM 1443 O O . HIS A 1 231 ? 34.607 52.530 65.401 1.00 32.88 209 HIS A O 1
ATOM 1450 N N . GLY A 1 232 ? 32.790 53.248 66.517 1.00 34.22 210 GLY A N 1
ATOM 1451 C CA . G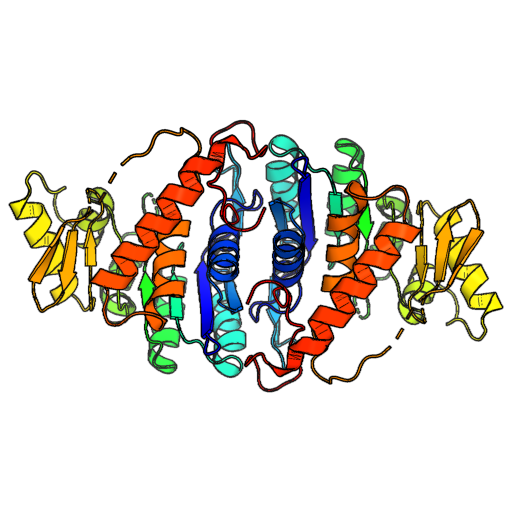LY A 1 232 ? 33.026 52.380 67.657 1.00 34.51 210 GLY A CA 1
ATOM 1452 C C . GLY A 1 232 ? 34.022 52.871 68.695 1.00 34.90 210 GLY A C 1
ATOM 1453 O O . GLY A 1 232 ? 34.413 52.114 69.587 1.00 35.77 210 GLY A O 1
ATOM 1454 N N . THR A 1 233 ? 34.438 54.128 68.598 1.00 33.39 211 THR A N 1
ATOM 1455 C CA . THR A 1 233 ? 35.399 54.672 69.553 1.00 34.00 211 THR A CA 1
ATOM 1456 C C . THR A 1 233 ? 34.883 54.568 70.988 1.00 33.95 211 THR A C 1
ATOM 1457 O O . THR A 1 233 ? 35.595 54.097 71.883 1.00 33.36 211 THR A O 1
ATOM 1461 N N . GLY A 1 234 ? 33.643 55.005 71.196 1.00 33.83 212 GLY A N 1
ATOM 1462 C CA . GLY A 1 234 ? 33.034 54.953 72.515 1.00 32.86 212 GLY A CA 1
ATOM 1463 C C . GLY A 1 234 ? 32.993 53.558 73.107 1.00 31.99 212 GLY A C 1
ATOM 1464 O O . GLY A 1 234 ? 33.343 53.369 74.264 1.00 32.81 212 GLY A O 1
ATOM 1465 N N . CYS A 1 235 ? 32.554 52.580 72.318 1.00 32.01 213 CYS A N 1
ATOM 1466 C CA . CYS A 1 235 ? 32.491 51.197 72.780 1.00 31.80 213 CYS A CA 1
ATOM 1467 C C . CYS A 1 235 ? 33.889 50.711 73.142 1.00 29.30 213 CYS A C 1
ATOM 1468 O O . CYS A 1 235 ? 34.097 50.056 74.163 1.00 27.66 213 CYS A O 1
ATOM 1471 N N . THR A 1 236 ? 34.844 51.034 72.277 1.00 29.39 214 THR A N 1
ATOM 1472 C CA . THR A 1 236 ? 36.215 50.595 72.460 1.00 30.23 214 THR A CA 1
ATOM 1473 C C . THR A 1 236 ? 36.874 51.161 73.708 1.00 28.75 214 THR A C 1
ATOM 1474 O O . THR A 1 236 ? 37.517 50.427 74.456 1.00 27.64 214 THR A O 1
ATOM 1478 N N . LEU A 1 237 ? 36.701 52.454 73.942 1.00 28.23 215 LEU A N 1
ATOM 1479 C CA . LEU A 1 237 ? 37.296 53.082 75.118 1.00 28.98 215 LEU A CA 1
ATOM 1480 C C . LEU A 1 237 ? 36.766 52.462 76.402 1.00 28.26 215 LEU A C 1
ATOM 1481 O O . LEU A 1 237 ? 37.545 52.144 77.298 1.00 27.10 215 LEU A O 1
ATOM 1486 N N . SER A 1 238 ? 35.447 52.281 76.493 1.00 27.43 216 SER A N 1
ATOM 1487 C CA . SER A 1 238 ? 34.868 51.699 77.704 1.00 27.94 216 SER A CA 1
ATOM 1488 C C . SER A 1 238 ? 35.290 50.243 77.865 1.00 27.37 216 SER A C 1
ATOM 1489 O O . SER A 1 238 ? 35.490 49.774 78.982 1.00 28.83 216 SER A O 1
ATOM 1492 N N . ALA A 1 239 ? 35.446 49.528 76.756 1.00 27.65 217 ALA A N 1
ATOM 1493 C CA . ALA A 1 239 ? 35.886 48.133 76.837 1.00 28.23 217 ALA A CA 1
ATOM 1494 C C . ALA A 1 239 ? 37.338 48.088 77.328 1.00 26.44 217 ALA A C 1
ATOM 1495 O O . ALA A 1 239 ? 37.705 47.238 78.150 1.00 26.76 217 ALA A O 1
ATOM 1497 N N . ALA A 1 240 ? 38.152 49.013 76.819 1.00 25.99 218 ALA A N 1
ATOM 1498 C CA . ALA A 1 240 ? 39.562 49.115 77.187 1.00 24.65 218 ALA A CA 1
ATOM 1499 C C . ALA A 1 240 ? 39.710 49.441 78.673 1.00 26.06 218 ALA A C 1
ATOM 1500 O O . ALA A 1 240 ? 40.541 48.853 79.360 1.00 24.37 218 ALA A O 1
ATOM 1502 N N . LEU A 1 241 ? 38.901 50.380 79.164 1.00 25.62 219 LEU A N 1
ATOM 1503 C CA . LEU A 1 241 ? 38.946 50.760 80.575 1.00 26.31 219 LEU A CA 1
ATOM 1504 C C . LEU A 1 241 ? 38.597 49.553 81.444 1.00 27.16 219 LEU A C 1
ATOM 1505 O O . LEU A 1 241 ? 39.194 49.340 82.497 1.00 27.90 219 LEU A O 1
ATOM 1510 N N . ALA A 1 242 ? 37.641 48.751 80.991 1.00 26.25 220 ALA A N 1
ATOM 1511 C CA . ALA A 1 242 ? 37.241 47.568 81.744 1.00 27.14 220 ALA A CA 1
ATOM 1512 C C . ALA A 1 242 ? 38.344 46.511 81.773 1.00 27.37 220 ALA A C 1
ATOM 1513 O O . ALA A 1 242 ? 38.675 45.969 82.834 1.00 26.90 220 ALA A O 1
ATOM 1515 N N . ALA A 1 243 ? 38.911 46.219 80.604 1.00 27.47 221 ALA A N 1
ATOM 1516 C CA . ALA A 1 243 ? 39.964 45.210 80.494 1.00 28.56 221 ALA A CA 1
ATOM 1517 C C . ALA A 1 243 ? 41.248 45.568 81.246 1.00 29.47 221 ALA A C 1
ATOM 1518 O O . ALA A 1 243 ? 41.914 44.690 81.793 1.00 29.80 221 ALA A O 1
ATOM 1520 N N . LEU A 1 244 ? 41.587 46.854 81.264 1.00 30.76 222 LEU A N 1
ATOM 1521 C CA . LEU A 1 244 ? 42.802 47.331 81.917 1.00 33.35 222 LEU A CA 1
ATOM 1522 C C . LEU A 1 244 ? 42.698 47.620 83.416 1.00 34.08 222 LEU A C 1
ATOM 1523 O O . LEU A 1 244 ? 43.703 47.581 84.127 1.00 33.86 222 LEU A O 1
ATOM 1528 N N . ARG A 1 245 ? 41.494 47.914 83.899 1.00 34.20 223 ARG A N 1
ATOM 1529 C CA . ARG A 1 245 ? 41.318 48.230 85.313 1.00 34.78 223 ARG A CA 1
ATOM 1530 C C . ARG A 1 245 ? 42.018 47.284 86.291 1.00 34.38 223 ARG A C 1
ATOM 1531 O O . ARG A 1 245 ? 42.711 47.731 87.190 1.00 33.28 223 ARG A O 1
ATOM 1539 N N . PRO A 1 246 ? 41.850 45.966 86.125 1.00 35.62 224 PRO A N 1
ATOM 1540 C CA . PRO A 1 246 ? 42.486 44.995 87.026 1.00 37.01 224 PRO A CA 1
ATOM 1541 C C . PRO A 1 246 ? 44.011 44.996 87.007 1.00 38.54 224 PRO A C 1
ATOM 1542 O O . PRO A 1 246 ? 44.642 44.459 87.919 1.00 39.94 224 PRO A O 1
ATOM 1546 N N . ARG A 1 247 ? 44.602 45.588 85.976 1.00 39.30 225 ARG A N 1
ATOM 1547 C CA . ARG A 1 247 ? 46.058 45.610 85.858 1.00 41.54 225 ARG A CA 1
ATOM 1548 C C . ARG A 1 247 ? 46.662 46.894 86.433 1.00 42.87 225 ARG A C 1
ATOM 1549 O O . ARG A 1 247 ? 47.874 47.098 86.375 1.00 42.60 225 ARG A O 1
ATOM 1557 N N . HIS A 1 248 ? 45.820 47.757 86.991 1.00 44.31 226 HIS A N 1
ATOM 1558 C CA . HIS A 1 248 ? 46.310 49.014 87.536 1.00 46.34 226 HIS A CA 1
ATOM 1559 C C . HIS A 1 248 ? 45.946 49.270 88.985 1.00 47.34 226 HIS A C 1
ATOM 1560 O O . HIS A 1 248 ? 45.104 48.587 89.561 1.00 47.74 226 HIS A O 1
ATOM 1567 N N . ARG A 1 249 ? 46.602 50.270 89.561 1.00 49.26 227 ARG A N 1
ATOM 1568 C CA . ARG A 1 249 ? 46.401 50.654 90.952 1.00 49.92 227 ARG A CA 1
ATOM 1569 C C . ARG A 1 249 ? 45.155 51.506 91.143 1.00 48.35 227 ARG A C 1
ATOM 1570 O O . ARG A 1 249 ? 44.431 51.351 92.120 1.00 50.36 227 ARG A O 1
ATOM 1578 N N . SER A 1 250 ? 44.908 52.406 90.202 1.00 45.83 228 SER A N 1
ATOM 1579 C CA . SER A 1 250 ? 43.778 53.319 90.297 1.00 43.04 228 SER A CA 1
ATOM 1580 C C . SER A 1 250 ? 43.150 53.565 88.935 1.00 41.72 228 SER A C 1
ATOM 1581 O O . SER A 1 250 ? 43.679 53.120 87.923 1.00 41.52 228 SER A O 1
ATOM 1584 N N . TRP A 1 251 ? 42.035 54.295 88.915 1.00 39.80 229 TRP A N 1
ATOM 1585 C CA . TRP A 1 251 ? 41.368 54.618 87.660 1.00 39.47 229 TRP A CA 1
ATOM 1586 C C . TRP A 1 251 ? 42.205 55.601 86.857 1.00 38.70 229 TRP A C 1
ATOM 1587 O O . TRP A 1 251 ? 42.201 55.575 85.629 1.00 38.97 229 TRP A O 1
ATOM 1598 N N . GLY A 1 252 ? 42.931 56.465 87.555 1.00 39.11 230 GLY A N 1
ATOM 1599 C CA . GLY A 1 252 ? 43.768 57.434 86.871 1.00 38.26 230 GLY A CA 1
ATOM 1600 C C . GLY A 1 252 ? 44.781 56.745 85.974 1.00 38.48 230 GLY A C 1
ATOM 1601 O O . GLY A 1 252 ? 44.957 57.126 84.816 1.00 38.76 230 GLY A O 1
ATOM 1602 N N . GLU A 1 253 ? 45.455 55.732 86.503 1.00 37.71 231 GLU A N 1
ATOM 1603 C CA . GLU A 1 253 ? 46.441 55.003 85.715 1.00 40.04 231 GLU A CA 1
ATOM 1604 C C . GLU A 1 253 ? 45.782 54.228 84.578 1.00 39.77 231 GLU A C 1
ATOM 1605 O O . GLU A 1 253 ? 46.251 54.270 83.445 1.00 39.46 231 GLU A O 1
ATOM 1611 N N . THR A 1 254 ? 44.699 53.514 84.871 1.00 39.29 232 THR A N 1
ATOM 1612 C CA . THR A 1 254 ? 44.032 52.758 83.820 1.00 39.36 232 THR A CA 1
ATOM 1613 C C . THR A 1 254 ? 43.445 53.688 82.756 1.00 37.64 232 THR A C 1
ATOM 1614 O O . THR A 1 254 ? 43.463 53.360 81.572 1.00 37.69 232 THR A O 1
ATOM 1618 N N . VAL A 1 255 ? 42.956 54.856 83.159 1.00 36.29 233 VAL A N 1
ATOM 1619 C CA . VAL A 1 255 ? 42.412 55.800 82.184 1.00 36.92 233 VAL A CA 1
ATOM 1620 C C . VAL A 1 255 ? 43.542 56.290 81.282 1.00 38.36 233 VAL A C 1
ATOM 1621 O O . VAL A 1 255 ? 43.361 56.511 80.084 1.00 38.26 233 VAL A O 1
ATOM 1625 N N . ASN A 1 256 ? 44.716 56.460 81.872 1.00 38.91 234 ASN A N 1
ATOM 1626 C CA . ASN A 1 256 ? 45.871 56.925 81.124 1.00 41.07 234 ASN A CA 1
ATOM 1627 C C . ASN A 1 256 ? 46.348 55.886 80.105 1.00 39.49 234 ASN A C 1
ATOM 1628 O O . ASN A 1 256 ? 46.633 56.220 78.960 1.00 37.63 234 ASN A O 1
ATOM 1633 N N . GLU A 1 257 ? 46.435 54.625 80.514 1.00 39.16 235 GLU A N 1
ATOM 1634 C CA . GLU A 1 257 ? 46.881 53.599 79.583 1.00 40.04 235 GLU A CA 1
ATOM 1635 C C . GLU A 1 257 ? 45.811 53.351 78.512 1.00 38.97 235 GLU A C 1
ATOM 1636 O O . GLU A 1 257 ? 46.130 53.177 77.336 1.00 39.07 235 GLU A O 1
ATOM 1642 N N . ALA A 1 258 ? 44.544 53.349 78.923 1.00 37.35 236 ALA A N 1
ATOM 1643 C CA . ALA A 1 258 ? 43.443 53.113 77.993 1.00 36.62 236 ALA A CA 1
ATOM 1644 C C . ALA A 1 258 ? 43.419 54.134 76.860 1.00 36.33 236 ALA A C 1
ATOM 1645 O O . ALA A 1 258 ? 43.229 53.778 75.700 1.00 36.64 236 ALA A O 1
ATOM 1647 N N . LYS A 1 259 ? 43.603 55.405 77.190 1.00 37.03 237 LYS A N 1
ATOM 1648 C CA . LYS A 1 259 ? 43.596 56.441 76.166 1.00 38.52 237 LYS A CA 1
ATOM 1649 C C . LYS A 1 259 ? 44.802 56.323 75.229 1.00 38.32 237 LYS A C 1
ATOM 1650 O O . LYS A 1 259 ? 44.679 56.514 74.016 1.00 37.86 237 LYS A O 1
ATOM 1656 N N . ALA A 1 260 ? 45.964 56.003 75.789 1.00 37.77 238 ALA A N 1
ATOM 1657 C CA . ALA A 1 260 ? 47.170 55.854 74.978 1.00 38.12 238 ALA A CA 1
ATOM 1658 C C . ALA A 1 260 ? 46.930 54.755 73.943 1.00 37.04 238 ALA A C 1
ATOM 1659 O O . ALA A 1 260 ? 47.204 54.926 72.756 1.00 34.34 238 ALA A O 1
ATOM 1661 N N . TRP A 1 261 ? 46.405 53.626 74.410 1.00 36.27 239 TRP A N 1
ATOM 1662 C CA . TRP A 1 261 ? 46.106 52.497 73.535 1.00 35.48 239 TRP A CA 1
ATOM 1663 C C . TRP A 1 261 ? 45.088 52.878 72.450 1.00 35.20 239 TRP A C 1
ATOM 1664 O O . TRP A 1 261 ? 45.272 52.563 71.274 1.00 34.68 239 TRP A O 1
ATOM 1675 N N . LEU A 1 262 ? 44.024 53.571 72.848 1.00 35.24 240 LEU A N 1
ATOM 1676 C CA . LEU A 1 262 ? 42.987 53.979 71.904 1.00 36.59 240 LEU A CA 1
ATOM 1677 C C . LEU A 1 262 ? 43.546 54.900 70.817 1.00 37.52 240 LEU A C 1
ATOM 1678 O O . LEU A 1 262 ? 43.232 54.726 69.634 1.00 37.27 240 LEU A O 1
ATOM 1683 N N . SER A 1 263 ? 44.365 55.880 71.206 1.00 37.04 241 SER A N 1
ATOM 1684 C CA . SER A 1 263 ? 44.964 56.784 70.220 1.00 37.39 241 SER A CA 1
ATOM 1685 C C . SER A 1 263 ? 45.736 55.977 69.186 1.00 35.93 241 SER A C 1
ATOM 1686 O O . SER A 1 263 ? 45.692 56.284 67.999 1.00 37.11 241 SER A O 1
ATOM 1689 N N . ALA A 1 264 ? 46.445 54.948 69.640 1.00 34.99 242 ALA A N 1
ATOM 1690 C CA . ALA A 1 264 ? 47.216 54.094 68.739 1.00 35.25 242 ALA A CA 1
ATOM 1691 C C . ALA A 1 264 ? 46.290 53.326 67.802 1.00 35.96 242 ALA A C 1
ATOM 1692 O O . ALA A 1 264 ? 46.630 53.094 66.644 1.00 36.70 242 ALA A O 1
ATOM 1694 N N . ALA A 1 265 ? 45.120 52.932 68.302 1.00 35.17 243 ALA A N 1
ATOM 1695 C CA . ALA A 1 265 ? 44.160 52.203 67.484 1.00 34.81 243 ALA A CA 1
ATOM 1696 C C . ALA A 1 265 ? 43.595 53.127 66.419 1.00 34.92 243 ALA A C 1
ATOM 1697 O O . ALA A 1 265 ? 43.392 52.720 65.278 1.00 34.86 243 ALA A O 1
ATOM 1699 N N . LEU A 1 266 ? 43.332 54.371 66.798 1.00 35.47 244 LEU A N 1
ATOM 1700 C CA . LEU A 1 266 ? 42.796 55.343 65.853 1.00 36.97 244 LEU A CA 1
ATOM 1701 C C . LEU A 1 266 ? 43.847 55.722 64.823 1.00 36.40 244 LEU A C 1
ATOM 1702 O O . LEU A 1 266 ? 43.527 55.954 63.662 1.00 36.99 244 LEU A O 1
ATOM 1707 N N . ALA A 1 267 ? 45.102 55.774 65.253 1.00 36.70 245 ALA A N 1
ATOM 1708 C CA . ALA A 1 267 ? 46.195 56.150 64.359 1.00 38.28 245 ALA A CA 1
ATOM 1709 C C . ALA A 1 267 ? 46.454 55.099 63.290 1.00 38.89 245 ALA A C 1
ATOM 1710 O O . ALA A 1 267 ? 47.230 55.332 62.372 1.00 38.02 245 ALA A O 1
ATOM 1712 N N . GLN A 1 268 ? 45.806 53.942 63.408 1.00 40.11 246 GLN A N 1
ATOM 1713 C CA . GLN A 1 268 ? 45.979 52.878 62.423 1.00 39.35 246 GLN A CA 1
ATOM 1714 C C . GLN A 1 268 ? 44.671 52.569 61.710 1.00 38.85 246 GLN A C 1
ATOM 1715 O O . GLN A 1 268 ? 44.624 51.714 60.820 1.00 37.85 246 GLN A O 1
ATOM 1721 N N . ALA A 1 269 ? 43.613 53.272 62.107 1.00 37.10 247 ALA A N 1
ATOM 1722 C CA . ALA A 1 269 ? 42.291 53.076 61.525 1.00 37.45 247 ALA A CA 1
ATOM 1723 C C . ALA A 1 269 ? 42.281 53.118 59.996 1.00 38.68 247 ALA A C 1
ATOM 1724 O O . ALA A 1 269 ? 41.561 52.344 59.351 1.00 38.62 247 ALA A O 1
ATOM 1726 N N . ASP A 1 270 ? 43.074 54.013 59.416 1.00 38.42 248 ASP A N 1
ATOM 1727 C CA . ASP A 1 270 ? 43.103 54.143 57.965 1.00 40.86 248 ASP A CA 1
ATOM 1728 C C . ASP A 1 270 ? 43.748 52.985 57.214 1.00 39.92 248 ASP A C 1
ATOM 1729 O O . ASP A 1 270 ? 43.506 52.819 56.026 1.00 41.14 248 ASP A O 1
ATOM 1734 N N . THR A 1 271 ? 44.553 52.176 57.898 1.00 39.47 249 THR A N 1
ATOM 1735 C CA . THR A 1 271 ? 45.197 51.044 57.245 1.00 37.77 249 THR A CA 1
ATOM 1736 C C . THR A 1 271 ? 44.233 49.864 57.046 1.00 38.43 249 THR A C 1
ATOM 1737 O O . THR A 1 271 ? 44.585 48.864 56.414 1.00 39.43 249 THR A O 1
ATOM 1741 N N . LEU A 1 272 ? 43.025 49.969 57.587 1.00 36.17 250 LEU A N 1
ATOM 1742 C CA . LEU A 1 272 ? 42.047 48.896 57.429 1.00 37.35 250 LEU A CA 1
ATOM 1743 C C . LEU A 1 272 ? 41.239 49.127 56.164 1.00 37.67 250 LEU A C 1
ATOM 1744 O O . LEU A 1 272 ? 41.170 50.248 55.657 1.00 38.09 250 LEU A O 1
ATOM 1749 N N . GLU A 1 273 ? 40.606 48.068 55.672 1.00 37.16 251 GLU A N 1
ATOM 1750 C CA . GLU A 1 273 ? 39.806 48.159 54.459 1.00 37.11 251 GLU A CA 1
ATOM 1751 C C . GLU A 1 273 ? 38.369 47.701 54.686 1.00 36.27 251 GLU A C 1
ATOM 1752 O O . GLU A 1 273 ? 37.888 46.780 54.025 1.00 36.74 251 GLU A O 1
ATOM 1758 N N . VAL A 1 274 ? 37.670 48.343 55.612 1.00 35.66 252 VAL A N 1
ATOM 1759 C CA . VAL A 1 274 ? 36.296 47.931 55.867 1.00 33.87 252 VAL A CA 1
ATOM 1760 C C . VAL A 1 274 ? 35.271 49.050 55.772 1.00 33.70 252 VAL A C 1
ATOM 1761 O O . VAL A 1 274 ? 35.422 50.111 56.380 1.00 34.10 252 VAL A O 1
ATOM 1765 N N . GLY A 1 275 ? 34.237 48.800 54.977 1.00 33.13 253 GLY A N 1
ATOM 1766 C CA . GLY A 1 275 ? 33.165 49.761 54.808 1.00 34.49 253 GLY A CA 1
ATOM 1767 C C . GLY A 1 275 ? 33.367 50.878 53.801 1.00 34.76 253 GLY A C 1
ATOM 1768 O O . GLY A 1 275 ? 34.478 51.140 53.344 1.00 32.47 253 GLY A O 1
ATOM 1769 N N . LYS A 1 276 ? 32.262 51.541 53.469 1.00 36.44 254 LYS A N 1
ATOM 1770 C CA . LYS A 1 276 ? 32.251 52.652 52.524 1.00 39.01 254 LYS A CA 1
ATOM 1771 C C . LYS A 1 276 ? 31.900 53.929 53.277 1.00 39.30 254 LYS A C 1
ATOM 1772 O O . LYS A 1 276 ? 31.909 55.024 52.713 1.00 40.37 254 LYS A O 1
ATOM 1778 N N . GLY A 1 277 ? 31.575 53.770 54.555 1.00 38.52 255 GLY A N 1
ATOM 1779 C CA . GLY A 1 277 ? 31.213 54.904 55.380 1.00 38.31 255 GLY A CA 1
ATOM 1780 C C . GLY A 1 277 ? 32.320 55.266 56.348 1.00 38.26 255 GLY A C 1
ATOM 1781 O O . GLY A 1 277 ? 33.457 55.490 55.943 1.00 39.41 255 GLY A O 1
ATOM 1782 N N . ILE A 1 278 ? 31.988 55.323 57.632 1.00 38.14 256 ILE A N 1
ATOM 1783 C CA . ILE A 1 278 ? 32.964 55.658 58.661 1.00 37.35 256 ILE A CA 1
ATOM 1784 C C . ILE A 1 278 ? 33.537 54.372 59.237 1.00 36.14 256 ILE A C 1
ATOM 1785 O O . ILE A 1 278 ? 32.844 53.622 59.925 1.00 35.18 256 ILE A O 1
ATOM 1790 N N . GLY A 1 279 ? 34.807 54.121 58.939 1.00 35.63 257 GLY A N 1
ATOM 1791 C CA . GLY A 1 279 ? 35.467 52.913 59.410 1.00 35.68 257 GLY A CA 1
ATOM 1792 C C . GLY A 1 279 ? 35.713 52.814 60.908 1.00 35.53 257 GLY A C 1
ATOM 1793 O O . GLY A 1 279 ? 35.566 53.790 61.645 1.00 34.74 257 GLY A O 1
ATOM 1794 N N . PRO A 1 280 ? 36.082 51.622 61.393 1.00 35.40 258 PRO A N 1
ATOM 1795 C CA . PRO A 1 280 ? 36.347 51.407 62.816 1.00 34.15 258 PRO A CA 1
ATOM 1796 C C . PRO A 1 280 ? 37.825 51.620 63.117 1.00 34.83 258 PRO A C 1
ATOM 1797 O O . PRO A 1 280 ? 38.646 51.719 62.201 1.00 35.45 258 PRO A O 1
ATOM 1801 N N . VAL A 1 281 ? 38.173 51.702 64.395 1.00 32.71 259 VAL A N 1
ATOM 1802 C CA . VAL A 1 281 ? 39.573 51.865 64.754 1.00 31.10 259 VAL A CA 1
ATOM 1803 C C . VAL A 1 281 ? 40.201 50.493 64.521 1.00 31.69 259 VAL A C 1
ATOM 1804 O O . VAL A 1 281 ? 39.488 49.532 64.224 1.00 32.00 259 VAL A O 1
ATOM 1808 N N . HIS A 1 282 ? 41.521 50.392 64.645 1.00 30.54 260 HIS A N 1
ATOM 1809 C CA . HIS A 1 282 ? 42.183 49.108 64.460 1.00 30.14 260 HIS A CA 1
ATOM 1810 C C . HIS A 1 282 ? 42.575 48.540 65.826 1.00 30.58 260 HIS A C 1
ATOM 1811 O O . HIS A 1 282 ? 43.650 48.848 66.352 1.00 31.04 260 HIS A O 1
ATOM 1818 N N . HIS A 1 283 ? 41.697 47.703 66.385 1.00 29.85 261 HIS A N 1
ATOM 1819 C CA . HIS A 1 283 ? 41.895 47.084 67.702 1.00 27.85 261 HIS A CA 1
ATOM 1820 C C . HIS A 1 283 ? 43.192 46.298 67.849 1.00 29.86 261 HIS A C 1
ATOM 1821 O O . HIS A 1 283 ? 43.750 46.218 68.947 1.00 30.65 261 HIS A O 1
ATOM 1828 N N . PHE A 1 284 ? 43.671 45.714 66.753 1.00 29.84 262 PHE A N 1
ATOM 1829 C CA . PHE A 1 284 ? 44.885 44.906 66.808 1.00 30.33 262 PHE A CA 1
ATOM 1830 C C . PHE A 1 284 ? 46.128 45.553 66.196 1.00 29.90 262 PHE A C 1
ATOM 1831 O O . PHE A 1 284 ? 47.027 44.868 65.711 1.00 28.21 262 PHE A O 1
ATOM 1839 N N . HIS A 1 285 ? 46.169 46.879 66.253 1.00 32.02 263 HIS A N 1
ATOM 1840 C CA . HIS A 1 285 ? 47.285 47.666 65.738 1.00 34.80 263 HIS A CA 1
ATOM 1841 C C . HIS A 1 285 ? 48.620 47.195 66.303 1.00 36.15 263 HIS A C 1
ATOM 1842 O O . HIS A 1 285 ? 49.653 47.314 65.651 1.00 37.64 263 HIS A O 1
ATOM 1849 N N . ALA A 1 286 ? 48.594 46.659 67.518 1.00 37.24 264 ALA A N 1
ATOM 1850 C CA . ALA A 1 286 ? 49.811 46.192 68.162 1.00 38.27 264 ALA A CA 1
ATOM 1851 C C . ALA A 1 286 ? 50.227 44.795 67.729 1.00 38.81 264 ALA A C 1
ATOM 1852 O O . ALA A 1 286 ? 51.338 44.362 68.022 1.00 39.75 264 ALA A O 1
ATOM 1854 N N . TRP A 1 287 ? 49.352 44.086 67.024 1.00 38.79 265 TRP A N 1
ATOM 1855 C CA . TRP A 1 287 ? 49.682 42.730 66.610 1.00 38.79 265 TRP A CA 1
ATOM 1856 C C . TRP A 1 287 ? 49.853 42.481 65.126 1.00 36.99 265 TRP A C 1
ATOM 1857 O O . TRP A 1 287 ? 50.655 41.641 64.738 1.00 36.71 265 TRP A O 1
ATOM 1868 N N . TRP A 1 288 ? 49.091 43.181 64.295 1.00 35.98 266 TRP A N 1
ATOM 1869 C CA . TRP A 1 288 ? 49.196 43.002 62.853 1.00 34.50 266 TRP A CA 1
ATOM 1870 C C . TRP A 1 288 ? 48.593 44.167 62.095 1.00 34.48 266 TRP A C 1
ATOM 1871 O O . TRP A 1 288 ? 48.571 44.107 60.847 1.00 34.48 266 TRP A O 1
ATOM 1883 N N . MET B 1 23 ? 51.471 42.415 55.584 1.00 51.60 1 MET B N 1
ATOM 1884 C CA . MET B 1 23 ? 50.456 41.488 55.002 1.00 52.06 1 ME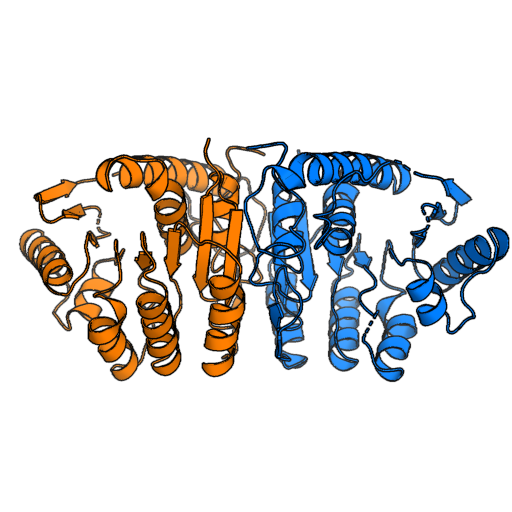T B CA 1
ATOM 1885 C C . MET B 1 23 ? 49.220 42.245 54.518 1.00 49.71 1 MET B C 1
ATOM 1886 O O . MET B 1 23 ? 48.789 43.221 55.143 1.00 47.51 1 MET B O 1
ATOM 1891 N N . GLN B 1 24 ? 48.656 41.795 53.401 1.00 47.09 2 GLN B N 1
ATOM 1892 C CA . GLN B 1 24 ? 47.473 42.442 52.852 1.00 46.32 2 GLN B CA 1
ATOM 1893 C C . GLN B 1 24 ? 46.324 42.316 53.851 1.00 42.04 2 GLN B C 1
ATOM 1894 O O . GLN B 1 24 ? 46.267 41.365 54.627 1.00 40.01 2 GLN B O 1
ATOM 1900 N N . ARG B 1 25 ? 45.420 43.286 53.834 1.00 39.50 3 ARG B N 1
ATOM 1901 C CA . ARG B 1 25 ? 44.277 43.272 54.734 1.00 37.06 3 ARG B CA 1
ATOM 1902 C C . ARG B 1 25 ? 43.222 42.270 54.280 1.00 36.60 3 ARG B C 1
ATOM 1903 O O . ARG B 1 25 ? 42.804 42.264 53.119 1.00 36.68 3 ARG B O 1
ATOM 1911 N N . ILE B 1 26 ? 42.806 41.410 55.201 1.00 35.29 4 ILE B N 1
ATOM 1912 C CA . ILE B 1 26 ? 41.780 40.429 54.901 1.00 34.92 4 ILE B CA 1
ATOM 1913 C C . ILE B 1 26 ? 40.636 40.572 55.898 1.00 33.82 4 ILE B C 1
ATOM 1914 O O . ILE B 1 26 ? 40.858 40.692 57.103 1.00 31.93 4 ILE B O 1
ATOM 1919 N N . ASN B 1 27 ? 39.414 40.587 55.372 1.00 31.54 5 ASN B N 1
ATOM 1920 C CA . ASN B 1 27 ? 38.224 40.692 56.190 1.00 30.84 5 ASN B CA 1
ATOM 1921 C C . ASN B 1 27 ? 37.579 39.313 56.182 1.00 30.55 5 ASN B C 1
ATOM 1922 O O . ASN B 1 27 ? 37.376 38.721 55.119 1.00 29.29 5 ASN B O 1
ATOM 1927 N N . ALA B 1 28 ? 37.287 38.795 57.373 1.00 27.89 6 ALA B N 1
ATOM 1928 C CA . ALA B 1 28 ? 36.692 37.480 57.508 1.00 26.97 6 ALA B CA 1
ATOM 1929 C C . ALA B 1 28 ? 35.338 37.605 58.150 1.00 28.83 6 ALA B C 1
ATOM 1930 O O . ALA B 1 28 ? 35.153 38.401 59.073 1.00 29.13 6 ALA B O 1
ATOM 1932 N N . LEU B 1 29 ? 34.397 36.801 57.670 1.00 28.18 7 LEU B N 1
ATOM 1933 C CA . LEU B 1 29 ? 33.043 36.816 58.200 1.00 28.09 7 LEU B CA 1
ATOM 1934 C C . LEU B 1 29 ? 32.644 35.474 58.778 1.00 27.85 7 LEU B C 1
ATOM 1935 O O . LEU B 1 29 ? 32.988 34.421 58.239 1.00 29.41 7 LEU B O 1
ATOM 1940 N N . THR B 1 30 ? 31.936 35.510 59.895 1.00 25.96 8 THR B N 1
ATOM 1941 C CA . THR B 1 30 ? 31.429 34.285 60.465 1.00 26.20 8 THR B CA 1
ATOM 1942 C C . THR B 1 30 ? 29.908 34.429 60.517 1.00 27.47 8 THR B C 1
ATOM 1943 O O . THR B 1 30 ? 29.380 35.492 60.854 1.00 27.38 8 THR B O 1
ATOM 1947 N N . ILE B 1 31 ? 29.224 33.363 60.124 1.00 27.84 9 ILE B N 1
ATOM 1948 C CA . ILE B 1 31 ? 27.764 33.295 60.118 1.00 27.51 9 ILE B CA 1
ATOM 1949 C C . ILE B 1 31 ? 27.509 32.120 61.044 1.00 27.99 9 ILE B C 1
ATOM 1950 O O . ILE B 1 31 ? 27.691 30.965 60.652 1.00 27.71 9 ILE B O 1
ATOM 1955 N N . ALA B 1 32 ? 27.114 32.408 62.277 1.00 26.91 10 ALA B N 1
ATOM 1956 C CA . ALA B 1 32 ? 26.928 31.339 63.240 1.00 28.14 10 ALA B CA 1
ATOM 1957 C C . ALA B 1 32 ? 26.138 31.728 64.489 1.00 27.63 10 ALA B C 1
ATOM 1958 O O . ALA B 1 32 ? 25.608 32.831 64.590 1.00 28.10 10 ALA B O 1
ATOM 1960 N N . GLY B 1 33 ? 26.077 30.792 65.436 1.00 29.25 11 GLY B N 1
ATOM 1961 C CA . GLY B 1 33 ? 25.380 31.002 66.694 1.00 26.91 11 GLY B CA 1
ATOM 1962 C C . GLY B 1 33 ? 26.326 31.567 67.741 1.00 29.13 11 GLY B C 1
ATOM 1963 O O . GLY B 1 33 ? 27.530 31.699 67.495 1.00 28.60 11 GLY B O 1
ATOM 1964 N N . THR B 1 34 ? 25.794 31.894 68.915 1.00 28.01 12 THR B N 1
ATOM 1965 C CA . THR B 1 34 ? 26.613 32.472 69.972 1.00 28.35 12 THR B CA 1
ATOM 1966 C C . THR B 1 34 ? 26.874 31.579 71.176 1.00 29.75 12 THR B C 1
ATOM 1967 O O . THR B 1 34 ? 26.185 30.574 71.407 1.00 28.98 12 THR B O 1
ATOM 1971 N N . ASP B 1 35 ? 27.898 31.964 71.933 1.00 29.22 13 ASP B N 1
ATOM 1972 C CA . ASP B 1 35 ? 28.288 31.287 73.164 1.00 28.61 13 ASP B CA 1
ATOM 1973 C C . ASP B 1 35 ? 28.696 32.414 74.097 1.00 29.61 13 ASP B C 1
ATOM 1974 O O . ASP B 1 35 ? 29.776 32.994 73.950 1.00 29.48 13 ASP B O 1
ATOM 1979 N N . PRO B 1 36 ? 27.829 32.750 75.065 1.00 29.27 14 PRO B N 1
ATOM 1980 C CA . PRO B 1 36 ? 28.097 33.822 76.027 1.00 29.55 14 PRO B CA 1
ATOM 1981 C C . PRO B 1 36 ? 29.392 33.597 76.800 1.00 29.65 14 PRO B C 1
ATOM 1982 O O . PRO B 1 36 ? 30.099 34.550 77.122 1.00 29.29 14 PRO B O 1
ATOM 1986 N N . SER B 1 37 ? 29.699 32.335 77.094 1.00 29.86 15 SER B N 1
ATOM 1987 C CA . SER B 1 37 ? 30.909 32.007 77.843 1.00 30.17 15 SER B CA 1
ATOM 1988 C C . SER B 1 37 ? 32.167 32.233 77.010 1.00 30.65 15 SER B C 1
ATOM 1989 O O . SER B 1 37 ? 33.280 31.986 77.479 1.00 32.20 15 SER B O 1
ATOM 1992 N N . GLY B 1 38 ? 31.978 32.681 75.768 1.00 28.48 16 GLY B N 1
ATOM 1993 C CA . GLY B 1 38 ? 33.094 33.002 74.892 1.00 27.74 16 GLY B CA 1
ATOM 1994 C C . GLY B 1 38 ? 34.036 31.942 74.352 1.00 28.97 16 GLY B C 1
ATOM 1995 O O . GLY B 1 38 ? 35.090 32.288 73.812 1.00 29.87 16 GLY B O 1
ATOM 1996 N N . GLY B 1 39 ? 33.677 30.667 74.461 1.00 29.05 17 GLY B N 1
ATOM 1997 C CA . GLY B 1 39 ? 34.562 29.626 73.963 1.00 28.21 17 GLY B CA 1
ATOM 1998 C C . GLY B 1 39 ? 34.222 29.052 72.594 1.00 28.43 17 GLY B C 1
ATOM 1999 O O . GLY B 1 39 ? 35.091 28.504 71.914 1.00 27.98 17 GLY B O 1
ATOM 2000 N N . ALA B 1 40 ? 32.959 29.164 72.190 1.00 27.92 18 ALA B N 1
ATOM 2001 C CA . ALA B 1 40 ? 32.512 28.644 70.899 1.00 26.72 18 ALA B CA 1
ATOM 2002 C C . ALA B 1 40 ? 31.717 29.716 70.149 1.00 26.11 18 ALA B C 1
ATOM 2003 O O . ALA B 1 40 ? 31.779 30.884 70.499 1.00 26.48 18 ALA B O 1
ATOM 2005 N N . GLY B 1 41 ? 30.979 29.308 69.119 1.00 26.58 19 GLY B N 1
ATOM 2006 C CA . GLY B 1 41 ? 30.168 30.246 68.356 1.00 26.73 19 GLY B CA 1
ATOM 2007 C C . GLY B 1 41 ? 30.947 31.376 67.704 1.00 25.84 19 GLY B C 1
ATOM 2008 O O . GLY B 1 41 ? 32.161 31.260 67.499 1.00 25.51 19 GLY B O 1
ATOM 2009 N N . ILE B 1 42 ? 30.258 32.467 67.372 1.00 24.01 20 ILE B N 1
ATOM 2010 C CA . ILE B 1 42 ? 30.917 33.612 66.754 1.00 25.28 20 ILE B CA 1
ATOM 2011 C C . ILE B 1 42 ? 31.982 34.177 67.697 1.00 25.66 20 ILE B C 1
ATOM 2012 O O . ILE B 1 42 ? 32.894 34.865 67.249 1.00 25.00 20 ILE B O 1
ATOM 2017 N N . GLN B 1 43 ? 31.850 33.919 69.000 1.00 24.99 21 GLN B N 1
ATOM 2018 C CA . GLN B 1 43 ? 32.842 34.420 69.951 1.00 27.87 21 GLN B CA 1
ATOM 2019 C C . GLN B 1 43 ? 34.171 33.743 69.644 1.00 28.10 21 GLN B C 1
ATOM 2020 O O . GLN B 1 43 ? 35.213 34.392 69.595 1.00 29.68 21 GLN B O 1
ATOM 2026 N N . ALA B 1 44 ? 34.130 32.432 69.442 1.00 26.87 22 ALA B N 1
ATOM 2027 C CA . ALA B 1 44 ? 35.343 31.697 69.117 1.00 28.62 22 ALA B CA 1
ATOM 2028 C C . ALA B 1 44 ? 35.826 32.076 67.716 1.00 29.53 22 ALA B C 1
ATOM 2029 O O . ALA B 1 44 ? 37.025 32.282 67.508 1.00 30.43 22 ALA B O 1
ATOM 2031 N N . ASP B 1 45 ? 34.896 32.169 66.761 1.00 29.70 23 ASP B N 1
ATOM 2032 C CA . ASP B 1 45 ? 35.255 32.505 65.384 1.00 28.46 23 ASP B CA 1
ATOM 2033 C C . ASP B 1 45 ? 35.995 33.841 65.329 1.00 29.03 23 ASP B C 1
ATOM 2034 O O . ASP B 1 45 ? 37.062 33.952 64.722 1.00 28.17 23 ASP B O 1
ATOM 2039 N N . LEU B 1 46 ? 35.403 34.850 65.961 1.00 27.84 24 LEU B N 1
ATOM 2040 C CA . LEU B 1 46 ? 35.959 36.194 66.014 1.00 27.34 24 LEU B CA 1
ATOM 2041 C C . LEU B 1 46 ? 37.336 36.211 66.716 1.00 26.59 24 LEU B C 1
ATOM 2042 O O . LEU B 1 46 ? 38.249 36.893 66.265 1.00 27.59 24 LEU B O 1
ATOM 2047 N N . LYS B 1 47 ? 37.497 35.465 67.805 1.00 23.91 25 LYS B N 1
ATOM 2048 C CA . LYS B 1 47 ? 38.799 35.446 68.484 1.00 26.94 25 LYS B CA 1
ATOM 2049 C C . LYS B 1 47 ? 39.845 34.825 67.554 1.00 25.85 25 LYS B C 1
ATOM 2050 O O . LYS B 1 47 ? 40.956 35.333 67.428 1.00 25.73 25 LYS B O 1
ATOM 2056 N N . THR B 1 48 ? 39.467 33.734 66.898 1.00 25.85 26 THR B N 1
ATOM 2057 C CA . THR B 1 48 ? 40.355 33.049 65.968 1.00 27.18 26 THR B CA 1
ATOM 2058 C C . THR B 1 48 ? 40.741 33.970 64.821 1.00 25.98 26 THR B C 1
ATOM 2059 O O . THR B 1 48 ? 41.924 34.065 64.482 1.00 26.70 26 THR B O 1
ATOM 2063 N N . PHE B 1 49 ? 39.758 34.652 64.226 1.00 25.65 27 PHE B N 1
ATOM 2064 C CA . PHE B 1 49 ? 40.060 35.584 63.136 1.00 26.66 27 PHE B CA 1
ATOM 2065 C C . PHE B 1 49 ? 41.120 36.560 63.667 1.00 26.13 27 PHE B C 1
ATOM 2066 O O . PHE B 1 49 ? 42.198 36.699 63.090 1.00 25.58 27 PHE B O 1
ATOM 2074 N N . SER B 1 50 ? 40.796 37.211 64.782 1.00 26.02 28 SER B N 1
ATOM 2075 C CA . SER B 1 50 ? 41.680 38.190 65.417 1.00 27.51 28 SER B CA 1
ATOM 2076 C C . SER B 1 50 ? 43.090 37.679 65.661 1.00 28.54 28 SER B C 1
ATOM 2077 O O . SER B 1 50 ? 44.064 38.355 65.328 1.00 31.30 28 SER B O 1
ATOM 2080 N N . ALA B 1 51 ? 43.194 36.485 66.236 1.00 28.48 29 ALA B N 1
ATOM 2081 C CA . ALA B 1 51 ? 44.488 35.883 66.530 1.00 30.66 29 ALA B CA 1
ATOM 2082 C C . ALA B 1 51 ? 45.297 35.520 65.296 1.00 31.35 29 ALA B C 1
ATOM 2083 O O . ALA B 1 51 ? 46.515 35.349 65.382 1.00 32.60 29 ALA B O 1
ATOM 2085 N N . LEU B 1 52 ? 44.628 35.409 64.154 1.00 31.84 30 LEU B N 1
ATOM 2086 C CA . LEU B 1 52 ? 45.298 35.030 62.919 1.00 31.69 30 LEU B CA 1
ATOM 2087 C C . LEU B 1 52 ? 45.436 36.150 61.891 1.00 32.26 30 LEU B C 1
ATOM 2088 O O . LEU B 1 52 ? 45.616 35.890 60.703 1.00 32.14 30 LEU B O 1
ATOM 2093 N N . GLY B 1 53 ? 45.336 37.392 62.356 1.00 32.24 31 GLY B N 1
ATOM 2094 C CA . GLY B 1 53 ? 45.498 38.539 61.477 1.00 31.76 31 GLY B CA 1
ATOM 2095 C C . GLY B 1 53 ? 44.403 38.895 60.487 1.00 32.82 31 GLY B C 1
ATOM 2096 O O . GLY B 1 53 ? 44.702 39.329 59.374 1.00 32.93 31 GLY B O 1
ATOM 2097 N N . ALA B 1 54 ? 43.139 38.730 60.876 1.00 32.06 32 ALA B N 1
ATOM 2098 C CA . ALA B 1 54 ? 42.038 39.070 59.984 1.00 31.39 32 ALA B CA 1
ATOM 2099 C C . ALA B 1 54 ? 41.001 39.915 60.712 1.00 31.56 32 ALA B C 1
ATOM 2100 O O . ALA B 1 54 ? 40.696 39.651 61.883 1.00 31.00 32 ALA B O 1
ATOM 2102 N N . TYR B 1 55 ? 40.472 40.930 60.025 1.00 29.78 33 TYR B N 1
ATOM 2103 C CA . TYR B 1 55 ? 39.442 41.782 60.607 1.00 29.01 33 TYR B CA 1
ATOM 2104 C C . TYR B 1 55 ? 38.172 40.936 60.599 1.00 28.69 33 TYR B C 1
ATOM 2105 O O . TYR B 1 55 ? 37.800 40.390 59.559 1.00 27.93 33 TYR B O 1
ATOM 2114 N N . GLY B 1 56 ? 37.503 40.840 61.748 1.00 28.05 34 GLY B N 1
ATOM 2115 C CA . GLY B 1 56 ? 36.312 40.015 61.829 1.00 25.59 34 GLY B CA 1
ATOM 2116 C C . GLY B 1 56 ? 34.947 40.671 61.806 1.00 25.72 34 GLY B C 1
ATOM 2117 O O . GLY B 1 56 ? 34.727 41.696 62.445 1.00 23.96 34 GLY B O 1
ATOM 2118 N N . CYS B 1 57 ? 34.038 40.050 61.054 1.00 25.17 35 CYS B N 1
ATOM 2119 C CA . CYS B 1 57 ? 32.650 40.475 60.918 1.00 27.66 35 CYS B CA 1
ATOM 2120 C C . CYS B 1 57 ? 31.832 39.260 61.375 1.00 28.13 35 CYS B C 1
ATOM 2121 O O . CYS B 1 57 ? 32.337 38.131 61.355 1.00 26.96 35 CYS B O 1
ATOM 2124 N N . SER B 1 58 ? 30.578 39.469 61.771 1.00 27.25 36 SER B N 1
ATOM 2125 C CA . SER B 1 58 ? 29.776 38.345 62.235 1.00 29.49 36 SER B CA 1
ATOM 2126 C C . SER B 1 58 ? 28.268 38.520 62.112 1.00 30.21 36 SER B C 1
ATOM 2127 O O . SER B 1 58 ? 27.705 39.502 62.591 1.00 32.07 36 SER B O 1
ATOM 2130 N N . VAL B 1 59 ? 27.624 37.554 61.464 1.00 28.54 37 VAL B N 1
ATOM 2131 C CA . VAL B 1 59 ? 26.179 37.560 61.330 1.00 27.53 37 VAL B CA 1
ATOM 2132 C C . VAL B 1 59 ? 25.689 36.475 62.276 1.00 29.34 37 VAL B C 1
ATOM 2133 O O . VAL B 1 59 ? 26.135 35.326 62.201 1.00 28.74 37 VAL B O 1
ATOM 2137 N N . ILE B 1 60 ? 24.782 36.842 63.174 1.00 28.87 38 ILE B N 1
ATOM 2138 C CA . ILE B 1 60 ? 24.245 35.899 64.145 1.00 28.91 38 ILE B CA 1
ATOM 2139 C C . ILE B 1 60 ? 22.992 35.184 63.631 1.00 29.98 38 ILE B C 1
ATOM 2140 O O . ILE B 1 60 ? 22.011 35.820 63.247 1.00 29.56 38 ILE B O 1
ATOM 2145 N N . THR B 1 61 ? 23.037 33.855 63.629 1.00 31.06 39 THR B N 1
ATOM 2146 C CA . THR B 1 61 ? 21.922 33.038 63.142 1.00 32.10 39 THR B CA 1
ATOM 2147 C C . THR B 1 61 ? 21.007 32.565 64.255 1.00 32.46 39 THR B C 1
ATOM 2148 O O . THR B 1 61 ? 19.852 32.221 64.021 1.00 31.36 39 THR B O 1
ATOM 2152 N N . ALA B 1 62 ? 21.535 32.525 65.469 1.00 34.56 40 ALA B N 1
ATOM 2153 C CA . ALA B 1 62 ? 20.748 32.080 66.609 1.00 35.54 40 ALA B CA 1
ATOM 2154 C C . ALA B 1 62 ? 21.485 32.431 67.883 1.00 35.74 40 ALA B C 1
ATOM 2155 O O . ALA B 1 62 ? 22.712 32.437 67.916 1.00 35.75 40 ALA B O 1
ATOM 2157 N N . LEU B 1 63 ? 20.730 32.731 68.930 1.00 34.85 41 LEU B N 1
ATOM 2158 C CA . LEU B 1 63 ? 21.327 33.061 70.206 1.00 35.30 41 LEU B CA 1
ATOM 2159 C C . LEU B 1 63 ? 21.164 31.858 71.108 1.00 36.20 41 LEU B C 1
ATOM 2160 O O . LEU B 1 63 ? 20.184 31.119 70.999 1.00 36.28 41 LEU B O 1
ATOM 2165 N N . VAL B 1 64 ? 22.127 31.642 71.992 1.00 36.58 42 VAL B N 1
ATOM 2166 C CA . VAL B 1 64 ? 22.010 30.525 72.911 1.00 37.90 42 VAL B CA 1
ATOM 2167 C C . VAL B 1 64 ? 22.635 30.841 74.257 1.00 37.53 42 VAL B C 1
ATOM 2168 O O . VAL B 1 64 ? 23.702 31.442 74.336 1.00 38.42 42 VAL B O 1
ATOM 2172 N N . ALA B 1 65 ? 21.922 30.488 75.319 1.00 37.42 43 ALA B N 1
ATOM 2173 C CA . ALA B 1 65 ? 22.429 30.684 76.665 1.00 37.40 43 ALA B CA 1
ATOM 2174 C C . ALA B 1 65 ? 23.262 29.425 76.788 1.00 38.98 43 ALA B C 1
ATOM 2175 O O . ALA B 1 65 ? 22.746 28.331 77.031 1.00 37.97 43 ALA B O 1
ATOM 2177 N N . GLU B 1 66 ? 24.558 29.586 76.573 1.00 40.08 44 GLU B N 1
ATOM 2178 C CA . GLU B 1 66 ? 25.467 28.458 76.590 1.00 40.74 44 GLU B CA 1
ATOM 2179 C C . GLU B 1 66 ? 26.445 28.551 77.727 1.00 40.29 44 GLU B C 1
ATOM 2180 O O . GLU B 1 66 ? 26.703 29.624 78.259 1.00 40.52 44 GLU B O 1
ATOM 2186 N N . ASN B 1 67 ? 27.055 27.421 78.037 1.00 41.16 45 ASN B N 1
ATOM 2187 C CA . ASN B 1 67 ? 27.928 27.349 79.181 1.00 41.99 45 ASN B CA 1
ATOM 2188 C C . ASN B 1 67 ? 29.071 26.349 78.986 1.00 41.46 45 ASN B C 1
ATOM 2189 O O . ASN B 1 67 ? 29.061 25.539 78.055 1.00 40.33 45 ASN B O 1
ATOM 2194 N N . THR B 1 68 ? 30.050 26.405 79.879 1.00 40.69 46 THR B N 1
ATOM 2195 C CA . THR B 1 68 ? 31.178 25.487 79.830 1.00 39.81 46 THR B CA 1
ATOM 2196 C C . THR B 1 68 ? 30.678 24.121 80.338 1.00 41.04 46 THR B C 1
ATOM 2197 O O . THR B 1 68 ? 31.376 23.104 80.244 1.00 39.91 46 THR B O 1
ATOM 2201 N N . CYS B 1 69 ? 29.459 24.119 80.876 1.00 39.80 47 CYS B N 1
ATOM 2202 C CA . CYS B 1 69 ? 28.828 22.906 81.390 1.00 40.86 47 CYS B CA 1
ATOM 2203 C C . CYS B 1 69 ? 27.713 22.438 80.456 1.00 40.80 47 CYS B C 1
ATOM 2204 O O . CYS B 1 69 ? 27.020 21.471 80.751 1.00 43.44 47 CYS B O 1
ATOM 2207 N N . GLY B 1 70 ? 27.529 23.133 79.339 1.00 39.92 48 GLY B N 1
ATOM 2208 C CA . GLY B 1 70 ? 26.492 22.738 78.402 1.00 39.57 48 GLY B CA 1
ATOM 2209 C C . GLY B 1 70 ? 25.529 23.844 78.006 1.00 39.43 48 GLY B C 1
ATOM 2210 O O . GLY B 1 70 ? 25.673 24.991 78.427 1.00 40.10 48 GLY B O 1
ATOM 2211 N N . VAL B 1 71 ? 24.533 23.483 77.204 1.00 38.54 49 VAL B N 1
ATOM 2212 C CA . VAL B 1 71 ? 23.529 24.422 76.721 1.00 37.94 49 VAL B CA 1
ATOM 2213 C C . VAL B 1 71 ? 22.329 24.529 77.651 1.00 39.95 49 VAL B C 1
ATOM 2214 O O . VAL B 1 71 ? 21.691 23.524 77.972 1.00 40.26 49 VAL B O 1
ATOM 2218 N N . GLN B 1 72 ? 22.009 25.747 78.076 1.00 39.72 50 GLN B N 1
ATOM 2219 C CA . GLN B 1 72 ? 20.867 25.940 78.954 1.00 40.42 50 GLN B CA 1
ATOM 2220 C C . GLN B 1 72 ? 19.594 26.158 78.133 1.00 41.40 50 GLN B C 1
ATOM 2221 O O . GLN B 1 72 ? 18.541 25.607 78.455 1.00 42.71 50 GLN B O 1
ATOM 2227 N N . SER B 1 73 ? 19.688 26.951 77.069 1.00 40.59 51 SER B N 1
ATOM 2228 C CA . SER B 1 73 ? 18.534 27.204 76.216 1.00 40.68 51 SER B CA 1
ATOM 2229 C C . SER B 1 73 ? 18.918 27.907 74.921 1.00 40.96 51 SER B C 1
ATOM 2230 O O . SER B 1 73 ? 19.945 28.577 74.838 1.00 40.95 51 SER B O 1
ATOM 2233 N N . VAL B 1 74 ? 18.076 27.746 73.909 1.00 40.54 52 VAL B N 1
ATOM 2234 C CA . VAL B 1 74 ? 18.307 28.354 72.615 1.00 40.23 52 VAL B CA 1
ATOM 2235 C C . VAL B 1 74 ? 17.204 29.354 72.312 1.00 41.49 52 VAL B C 1
ATOM 2236 O O . VAL B 1 74 ? 16.026 29.102 72.582 1.00 43.26 52 VAL B O 1
ATOM 2240 N N . TYR B 1 75 ? 17.595 30.490 71.748 1.00 40.75 53 TYR B N 1
ATOM 2241 C CA . TYR B 1 75 ? 16.664 31.554 71.400 1.00 39.91 53 TYR B CA 1
ATOM 2242 C C . TYR B 1 75 ? 16.768 31.730 69.895 1.00 41.35 53 TYR B C 1
ATOM 2243 O O . TYR B 1 75 ? 17.830 32.101 69.393 1.00 41.11 53 TYR B O 1
ATOM 2252 N N . ARG B 1 76 ? 15.686 31.475 69.164 1.00 41.86 54 ARG B N 1
ATOM 2253 C CA . ARG B 1 76 ? 15.765 31.614 67.717 1.00 43.48 54 ARG B CA 1
ATOM 2254 C C . ARG B 1 76 ? 15.545 33.027 67.202 1.00 41.91 54 ARG B C 1
ATOM 2255 O O . ARG B 1 76 ? 14.834 33.826 67.805 1.00 41.13 54 ARG B O 1
ATOM 2263 N N . ILE B 1 77 ? 16.183 33.312 66.073 1.00 41.08 55 ILE B N 1
ATOM 2264 C CA . ILE B 1 77 ? 16.107 34.605 65.415 1.00 40.64 55 ILE B CA 1
ATOM 2265 C C . ILE B 1 77 ? 15.336 34.422 64.113 1.00 40.96 55 ILE B C 1
ATOM 2266 O O . ILE B 1 77 ? 15.453 33.388 63.463 1.00 40.61 55 ILE B O 1
ATOM 2271 N N . GLU B 1 78 ? 14.545 35.420 63.739 1.00 43.31 56 GLU B N 1
ATOM 2272 C CA . GLU B 1 78 ? 13.767 35.355 62.503 1.00 44.13 56 GLU B CA 1
ATOM 2273 C C . GLU B 1 78 ? 14.697 35.320 61.298 1.00 43.00 56 GLU B C 1
ATOM 2274 O O . GLU B 1 78 ? 15.585 36.163 61.160 1.00 42.40 56 GLU B O 1
ATOM 2280 N N . PRO B 1 79 ? 14.509 34.336 60.408 1.00 42.47 57 PRO B N 1
ATOM 2281 C CA . PRO B 1 79 ? 15.356 34.232 59.220 1.00 42.25 57 PRO B CA 1
ATOM 2282 C C . PRO B 1 79 ? 15.500 35.570 58.502 1.00 42.06 57 PRO B C 1
ATOM 2283 O O . PRO B 1 79 ? 16.544 35.869 57.920 1.00 42.42 57 PRO B O 1
ATOM 2287 N N . ASP B 1 80 ? 14.447 36.378 58.549 1.00 41.41 58 ASP B N 1
ATOM 2288 C CA . ASP B 1 80 ? 14.461 37.684 57.903 1.00 41.23 58 ASP B CA 1
ATOM 2289 C C . ASP B 1 80 ? 15.514 38.615 58.492 1.00 39.15 58 ASP B C 1
ATOM 2290 O O . ASP B 1 80 ? 16.121 39.399 57.766 1.00 39.16 58 ASP B O 1
ATOM 2295 N N . PHE B 1 81 ? 15.731 38.543 59.802 1.00 37.40 59 PHE B N 1
ATOM 2296 C CA . PHE B 1 81 ? 16.740 39.399 60.413 1.00 36.24 59 PHE B CA 1
ATOM 2297 C C . PHE B 1 81 ? 18.137 38.879 60.103 1.00 35.28 59 PHE B C 1
ATOM 2298 O O . PHE B 1 81 ? 19.098 39.655 60.063 1.00 35.41 59 PHE B O 1
ATOM 2306 N N . VAL B 1 82 ? 18.256 37.569 59.893 1.00 33.35 60 VAL B N 1
ATOM 2307 C CA . VAL B 1 82 ? 19.552 36.990 59.547 1.00 32.47 60 VAL B CA 1
ATOM 2308 C C . VAL B 1 82 ? 19.890 37.565 58.174 1.00 33.40 60 VAL B C 1
ATOM 2309 O O . VAL B 1 82 ? 21.019 38.002 57.937 1.00 33.54 60 VAL B O 1
ATOM 2313 N N . ALA B 1 83 ? 18.894 37.584 57.285 1.00 31.09 61 ALA B N 1
ATOM 2314 C CA . ALA B 1 83 ? 19.070 38.120 55.940 1.00 30.18 61 ALA B CA 1
ATOM 2315 C C . ALA B 1 83 ? 19.424 39.596 56.043 1.00 30.36 61 ALA B C 1
ATOM 2316 O O . ALA B 1 83 ? 20.305 40.082 55.335 1.00 30.91 61 ALA B O 1
ATOM 2318 N N . ALA B 1 84 ? 18.737 40.310 56.930 1.00 28.95 62 ALA B N 1
ATOM 2319 C CA . ALA B 1 84 ? 19.010 41.730 57.109 1.00 30.26 62 ALA B CA 1
ATOM 2320 C C . ALA B 1 84 ? 20.469 41.909 57.558 1.00 30.42 62 ALA B C 1
ATOM 2321 O O . ALA B 1 84 ? 21.170 42.810 57.083 1.00 31.66 62 ALA B O 1
ATOM 2323 N N . GLN B 1 85 ? 20.922 41.055 58.472 1.00 29.27 63 GLN B N 1
ATOM 2324 C CA . GLN B 1 85 ? 22.307 41.110 58.945 1.00 30.25 63 GLN B CA 1
ATOM 2325 C C . GLN B 1 85 ? 23.251 40.841 57.774 1.00 30.15 63 GLN B C 1
ATOM 2326 O O . GLN B 1 85 ? 24.245 41.547 57.599 1.00 28.97 63 GLN B O 1
ATOM 2332 N N . LEU B 1 86 ? 22.941 39.818 56.978 1.00 29.77 64 LEU B N 1
ATOM 2333 C CA . LEU B 1 86 ? 23.779 39.494 55.826 1.00 31.52 64 LEU B CA 1
ATOM 2334 C C . LEU B 1 86 ? 23.881 40.703 54.906 1.00 31.30 64 LEU B C 1
ATOM 2335 O O . LEU B 1 86 ? 24.958 41.022 54.413 1.00 30.08 64 LEU B O 1
ATOM 2340 N N . ASP B 1 87 ? 22.759 41.380 54.679 1.00 32.64 65 ASP B N 1
ATOM 2341 C CA . ASP B 1 87 ? 22.766 42.546 53.798 1.00 34.11 65 ASP B CA 1
ATOM 2342 C C . ASP B 1 87 ? 23.591 43.701 54.356 1.00 33.48 65 ASP B C 1
ATOM 2343 O O . ASP B 1 87 ? 24.334 44.347 53.616 1.00 30.60 65 ASP B O 1
ATOM 2348 N N . SER B 1 88 ? 23.469 43.965 55.655 1.00 32.64 66 SER B N 1
ATOM 2349 C CA . SER B 1 88 ? 24.239 45.052 56.261 1.00 32.31 66 SER B CA 1
ATOM 2350 C C . SER B 1 88 ? 25.739 44.833 56.039 1.00 31.88 66 SER B C 1
ATOM 2351 O O . SER B 1 88 ? 26.504 45.781 55.859 1.00 30.42 66 SER B O 1
ATOM 2354 N N . VAL B 1 89 ? 26.164 43.579 56.060 1.00 30.75 67 VAL B N 1
ATOM 2355 C CA . VAL B 1 89 ? 27.570 43.289 55.858 1.00 31.09 67 VAL B CA 1
ATOM 2356 C C . VAL B 1 89 ? 28.001 43.311 54.395 1.00 32.06 67 VAL B C 1
ATOM 2357 O O . VAL B 1 89 ? 28.905 44.061 54.021 1.00 31.82 67 VAL B O 1
ATOM 2361 N N . PHE B 1 90 ? 27.358 42.497 53.563 1.00 33.59 68 PHE B N 1
ATOM 2362 C CA . PHE B 1 90 ? 27.736 42.419 52.151 1.00 33.69 68 PHE B CA 1
ATOM 2363 C C . PHE B 1 90 ? 27.536 43.672 51.315 1.00 36.03 68 PHE B C 1
ATOM 2364 O O . PHE B 1 90 ? 28.182 43.835 50.278 1.00 35.76 68 PHE B O 1
ATOM 2372 N N . SER B 1 91 ? 26.657 44.562 51.762 1.00 36.82 69 SER B N 1
ATOM 2373 C CA . SER B 1 91 ? 26.400 45.799 51.030 1.00 37.83 69 SER B CA 1
ATOM 2374 C C . SER B 1 91 ? 27.392 46.874 51.439 1.00 38.90 69 SER B C 1
ATOM 2375 O O . SER B 1 91 ? 27.350 47.991 50.913 1.00 40.58 69 SER B O 1
ATOM 2378 N N . ASP B 1 92 ? 28.288 46.552 52.368 1.00 37.07 70 ASP B N 1
ATOM 2379 C CA . ASP B 1 92 ? 29.227 47.559 52.842 1.00 36.75 70 ASP B CA 1
ATOM 2380 C C . ASP B 1 92 ? 30.666 47.116 53.045 1.00 36.37 70 ASP B C 1
ATOM 2381 O O . ASP B 1 92 ? 31.590 47.885 52.811 1.00 37.98 70 ASP B O 1
ATOM 2386 N N . VAL B 1 93 ? 30.861 45.879 53.481 1.00 36.42 71 VAL B N 1
ATOM 2387 C CA . VAL B 1 93 ? 32.202 45.379 53.735 1.00 34.24 71 VAL B CA 1
ATOM 2388 C C . VAL B 1 93 ? 32.619 44.288 52.759 1.00 33.46 71 VAL B C 1
ATOM 2389 O O . VAL B 1 93 ? 31.885 43.329 52.533 1.00 32.60 71 VAL B O 1
ATOM 2393 N N . ARG B 1 94 ? 33.808 44.437 52.187 1.00 33.14 72 ARG B N 1
ATOM 2394 C CA . ARG B 1 94 ? 34.339 43.439 51.264 1.00 32.43 72 ARG B CA 1
ATOM 2395 C C . ARG B 1 94 ? 34.738 42.232 52.115 1.00 32.97 72 ARG B C 1
ATOM 2396 O O . ARG B 1 94 ? 35.581 42.356 53.001 1.00 35.88 72 ARG B O 1
ATOM 2404 N N . ILE B 1 95 ? 34.136 41.075 51.860 1.00 32.59 73 ILE B N 1
ATOM 2405 C CA . ILE B 1 95 ? 34.455 39.864 52.613 1.00 31.04 73 ILE B CA 1
ATOM 2406 C C . ILE B 1 95 ? 35.384 38.945 51.805 1.00 33.01 73 ILE B C 1
ATOM 2407 O O . ILE B 1 95 ? 35.030 38.496 50.714 1.00 34.53 73 ILE B O 1
ATOM 2412 N N . ASP B 1 96 ? 36.566 38.657 52.347 1.00 31.82 74 ASP B N 1
ATOM 2413 C CA . ASP B 1 96 ? 37.538 37.812 51.654 1.00 31.83 74 ASP B CA 1
ATOM 2414 C C . ASP B 1 96 ? 37.429 36.317 51.978 1.00 32.31 74 ASP B C 1
ATOM 2415 O O . ASP B 1 96 ? 37.777 35.479 51.149 1.00 34.72 74 ASP B O 1
ATOM 2420 N N . THR B 1 97 ? 36.976 35.988 53.184 1.00 30.40 75 THR B N 1
ATOM 2421 C CA . THR B 1 97 ? 36.781 34.599 53.607 1.00 31.76 75 THR B CA 1
ATOM 2422 C C . THR B 1 97 ? 35.569 34.524 54.517 1.00 30.93 75 THR B C 1
ATOM 2423 O O . THR B 1 97 ? 35.244 35.483 55.203 1.00 31.75 75 THR B O 1
ATOM 2427 N N . THR B 1 98 ? 34.926 33.366 54.540 1.00 30.91 76 THR B N 1
ATOM 2428 C CA . THR B 1 98 ? 33.735 33.187 55.341 1.00 29.18 76 THR B CA 1
ATOM 2429 C C . THR B 1 98 ? 33.688 31.812 55.992 1.00 28.75 76 THR B C 1
ATOM 2430 O O . THR B 1 98 ? 34.050 30.813 55.388 1.00 29.50 76 THR B O 1
ATOM 2434 N N . LYS B 1 99 ? 33.253 31.783 57.241 1.00 28.12 77 LYS B N 1
ATOM 2435 C CA . LYS B 1 99 ? 33.114 30.545 57.987 1.00 28.74 77 LYS B CA 1
ATOM 2436 C C . LYS B 1 99 ? 31.644 30.466 58.386 1.00 28.90 77 LYS B C 1
ATOM 2437 O O . LYS B 1 99 ? 31.046 31.461 58.807 1.00 25.06 77 LYS B O 1
ATOM 2443 N N . ILE B 1 100 ? 31.059 29.285 58.239 1.00 29.59 78 ILE B N 1
ATOM 2444 C CA . ILE B 1 100 ? 29.657 29.099 58.574 1.00 28.59 78 ILE B CA 1
ATOM 2445 C C . ILE B 1 100 ? 29.508 28.046 59.656 1.00 30.12 78 ILE B C 1
ATOM 2446 O O . ILE B 1 100 ? 30.072 26.956 59.552 1.00 29.80 78 ILE B O 1
ATOM 2451 N N . GLY B 1 101 ? 28.752 28.378 60.698 1.00 30.64 79 GLY B N 1
ATOM 2452 C CA . GLY B 1 101 ? 28.528 27.434 61.776 1.00 31.03 79 GLY B CA 1
ATOM 2453 C C . GLY B 1 101 ? 27.053 27.086 61.860 1.00 31.89 79 GLY B C 1
ATOM 2454 O O . GLY B 1 101 ? 26.435 26.719 60.860 1.00 32.28 79 GLY B O 1
ATOM 2455 N N . MET B 1 102 ? 26.489 27.218 63.054 1.00 32.05 80 MET B N 1
ATOM 2456 C CA . MET B 1 102 ? 25.081 26.927 63.292 1.00 33.96 80 MET B CA 1
ATOM 2457 C C . MET B 1 102 ? 24.159 27.648 62.304 1.00 33.21 80 MET B C 1
ATOM 2458 O O . MET B 1 102 ? 24.218 28.871 62.161 1.00 31.59 80 MET B O 1
ATOM 2463 N N . LEU B 1 103 ? 23.311 26.880 61.627 1.00 33.01 81 LEU B N 1
ATOM 2464 C CA . LEU B 1 103 ? 22.359 27.435 60.667 1.00 33.74 81 LEU B CA 1
ATOM 2465 C C . LEU B 1 103 ? 20.931 27.311 61.217 1.00 35.52 81 LEU B C 1
ATOM 2466 O O . LEU B 1 103 ? 20.042 28.082 60.849 1.00 35.43 81 LEU B O 1
ATOM 2471 N N . ALA B 1 104 ? 20.726 26.328 62.091 1.00 36.00 82 ALA B N 1
ATOM 2472 C CA . ALA B 1 104 ? 19.444 26.108 62.769 1.00 37.87 82 ALA B CA 1
ATOM 2473 C C . ALA B 1 104 ? 18.233 25.620 61.972 1.00 38.89 82 ALA B C 1
ATOM 2474 O O . ALA B 1 104 ? 17.674 24.573 62.289 1.00 39.77 82 ALA B O 1
ATOM 2476 N N . GLU B 1 105 ? 17.799 26.373 60.968 1.00 39.43 83 GLU B N 1
ATOM 2477 C CA . GLU B 1 105 ? 16.631 25.947 60.209 1.00 40.98 83 GLU B CA 1
ATOM 2478 C C . GLU B 1 105 ? 16.682 26.230 58.711 1.00 40.62 83 GLU B C 1
ATOM 2479 O O . GLU B 1 105 ? 17.547 26.962 58.226 1.00 40.86 83 GLU B O 1
ATOM 2485 N N . THR B 1 106 ? 15.729 25.641 57.995 1.00 39.13 84 THR B N 1
ATOM 2486 C CA . THR B 1 106 ? 15.628 25.756 56.549 1.00 38.53 84 THR B CA 1
ATOM 2487 C C . THR B 1 106 ? 15.674 27.175 56.005 1.00 39.17 84 THR B C 1
ATOM 2488 O O . THR B 1 106 ? 16.427 27.458 55.068 1.00 37.20 84 THR B O 1
ATOM 2492 N N . ASP B 1 107 ? 14.872 28.068 56.578 1.00 39.05 85 ASP B N 1
ATOM 2493 C CA . ASP B 1 107 ? 14.844 29.443 56.095 1.00 38.68 85 ASP B CA 1
ATOM 2494 C C . ASP B 1 107 ? 16.177 30.171 56.266 1.00 37.58 85 ASP B C 1
ATOM 2495 O O . ASP B 1 107 ? 16.500 31.055 55.479 1.00 35.05 85 ASP B O 1
ATOM 2500 N N . ILE B 1 108 ? 16.946 29.796 57.288 1.00 35.96 86 ILE B N 1
ATOM 2501 C CA . ILE B 1 108 ? 18.246 30.414 57.519 1.00 34.66 86 ILE B CA 1
ATOM 2502 C C . ILE B 1 108 ? 19.191 29.899 56.435 1.00 32.97 86 ILE B C 1
ATOM 2503 O O . ILE B 1 108 ? 19.886 30.678 55.794 1.00 33.17 86 ILE B O 1
ATOM 2508 N N . VAL B 1 109 ? 19.208 28.583 56.235 1.00 32.44 87 VAL B N 1
ATOM 2509 C CA . VAL B 1 109 ? 20.063 27.970 55.220 1.00 33.58 87 VAL B CA 1
ATOM 2510 C C . VAL B 1 109 ? 19.807 28.625 53.865 1.00 35.16 87 VAL B C 1
ATOM 2511 O O . VAL B 1 109 ? 20.740 29.018 53.162 1.00 36.05 87 VAL B O 1
ATOM 2515 N N . GLU B 1 110 ? 18.533 28.746 53.509 1.00 36.43 88 GLU B N 1
ATOM 2516 C CA . GLU B 1 110 ? 18.140 29.355 52.244 1.00 36.43 88 GLU B CA 1
ATOM 2517 C C . GLU B 1 110 ? 18.624 30.798 52.153 1.00 34.59 88 GLU B C 1
ATOM 2518 O O . GLU B 1 110 ? 19.213 31.202 51.148 1.00 33.32 88 GLU B O 1
ATOM 2524 N N . ALA B 1 111 ? 18.378 31.570 53.209 1.00 33.96 89 ALA B N 1
ATOM 2525 C CA . ALA B 1 111 ? 18.787 32.972 53.242 1.00 32.93 89 ALA B CA 1
ATOM 2526 C C . ALA B 1 111 ? 20.302 33.113 53.054 1.00 32.32 89 ALA B C 1
ATOM 2527 O O . ALA B 1 111 ? 20.764 33.990 52.319 1.00 32.02 89 ALA B O 1
ATOM 2529 N N . VAL B 1 112 ? 21.071 32.252 53.718 1.00 30.46 90 VAL B N 1
ATOM 2530 C CA . VAL B 1 112 ? 22.525 32.295 53.604 1.00 30.79 90 VAL B CA 1
ATOM 2531 C C . VAL B 1 112 ? 22.981 31.906 52.193 1.00 30.24 90 VAL B C 1
ATOM 2532 O O . VAL B 1 112 ? 23.785 32.607 51.573 1.00 28.10 90 VAL B O 1
ATOM 2536 N N . ALA B 1 113 ? 22.468 30.785 51.690 1.00 30.18 91 ALA B N 1
ATOM 2537 C CA . ALA B 1 113 ? 22.832 30.320 50.355 1.00 31.71 91 ALA B CA 1
ATOM 2538 C C . ALA B 1 113 ? 22.554 31.403 49.318 1.00 33.05 91 ALA B C 1
ATOM 2539 O O . ALA B 1 113 ? 23.380 31.673 48.448 1.00 32.82 91 ALA B O 1
ATOM 2541 N N . GLU B 1 114 ? 21.387 32.027 49.433 1.00 35.27 92 GLU B N 1
ATOM 2542 C CA . GLU B 1 114 ? 20.967 33.074 48.512 1.00 37.16 92 GLU B CA 1
ATOM 2543 C C . GLU B 1 114 ? 21.918 34.268 48.514 1.00 36.48 92 GLU B C 1
ATOM 2544 O O . GLU B 1 114 ? 22.277 34.768 47.451 1.00 36.30 92 GLU B O 1
ATOM 2550 N N . ARG B 1 115 ? 22.338 34.724 49.693 1.00 36.09 93 ARG B N 1
ATOM 2551 C CA . ARG B 1 115 ? 23.251 35.865 49.750 1.00 36.36 93 ARG B CA 1
ATOM 2552 C C . ARG B 1 115 ? 24.650 35.464 49.274 1.00 35.48 93 ARG B C 1
ATOM 2553 O O . ARG B 1 115 ? 25.344 36.249 48.640 1.00 32.40 93 ARG B O 1
ATOM 2561 N N . LEU B 1 116 ? 25.051 34.233 49.575 1.00 33.88 94 LEU B N 1
ATOM 2562 C CA . LEU B 1 116 ? 26.356 33.743 49.154 1.00 36.00 94 LEU B CA 1
ATOM 2563 C C . LEU B 1 116 ? 26.433 33.771 47.623 1.00 37.35 94 LEU B C 1
ATOM 2564 O O . LEU B 1 116 ? 27.439 34.182 47.036 1.00 35.58 94 LEU B O 1
ATOM 2569 N N . GLN B 1 117 ? 25.354 33.329 46.987 1.00 38.34 95 GLN B N 1
ATOM 2570 C CA . GLN B 1 117 ? 25.278 33.285 45.534 1.00 39.62 95 GLN B CA 1
ATOM 2571 C C . GLN B 1 117 ? 25.243 34.684 44.936 1.00 38.36 95 GLN B C 1
ATOM 2572 O O . GLN B 1 117 ? 25.982 34.982 44.003 1.00 36.36 95 GLN B O 1
ATOM 2578 N N . ARG B 1 118 ? 24.380 35.534 45.481 1.00 35.80 96 ARG B N 1
ATOM 2579 C CA . ARG B 1 118 ? 24.247 36.898 44.999 1.00 37.74 96 ARG B CA 1
ATOM 2580 C C . ARG B 1 118 ? 25.567 37.681 45.008 1.00 36.73 96 ARG B C 1
ATOM 2581 O O . ARG B 1 118 ? 25.891 38.363 44.039 1.00 35.35 96 ARG B O 1
ATOM 2589 N N . HIS B 1 119 ? 26.326 37.568 46.095 1.00 35.69 97 HIS B N 1
ATOM 2590 C CA . HIS B 1 119 ? 27.583 38.300 46.226 1.00 36.71 97 HIS B CA 1
ATOM 2591 C C . HIS B 1 119 ? 28.829 37.523 45.805 1.00 35.87 97 HIS B C 1
ATOM 2592 O O . HIS B 1 119 ? 29.941 37.957 46.063 1.00 34.52 97 HIS B O 1
ATOM 2599 N N . HIS B 1 120 ? 28.638 36.382 45.151 1.00 34.95 98 HIS B N 1
ATOM 2600 C CA . HIS B 1 120 ? 29.755 35.561 44.686 1.00 37.15 98 HIS B CA 1
ATOM 2601 C C . HIS B 1 120 ? 30.805 35.389 45.765 1.00 38.02 98 HIS B C 1
ATOM 2602 O O . HIS B 1 120 ? 31.990 35.618 45.524 1.00 38.05 98 HIS B O 1
ATOM 2609 N N . VAL B 1 121 ? 30.373 34.980 46.950 1.00 38.67 99 VAL B N 1
ATOM 2610 C CA . VAL B 1 121 ? 31.293 34.813 48.059 1.00 39.64 99 VAL B CA 1
ATOM 2611 C C . VAL B 1 121 ? 32.225 33.627 47.856 1.00 40.59 99 VAL B C 1
ATOM 2612 O O . VAL B 1 121 ? 31.786 32.516 47.583 1.00 39.54 99 VAL B O 1
ATOM 2616 N N . ARG B 1 122 ? 33.519 33.877 47.998 1.00 42.74 100 ARG B N 1
ATOM 2617 C CA . ARG B 1 122 ? 34.518 32.831 47.838 1.00 45.78 100 ARG B CA 1
ATOM 2618 C C . ARG B 1 122 ? 35.100 32.405 49.180 1.00 43.95 100 ARG B C 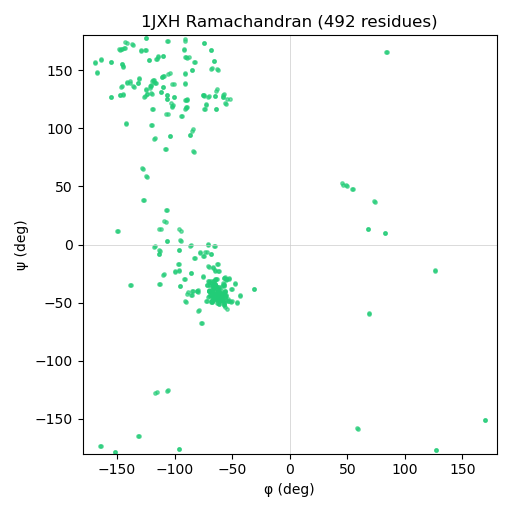1
ATOM 2619 O O . ARG B 1 122 ? 34.794 32.992 50.217 1.00 46.42 100 ARG B O 1
ATOM 2627 N N . ASN B 1 123 ? 35.942 31.379 49.144 1.00 42.58 101 ASN B N 1
ATOM 2628 C CA . ASN B 1 123 ? 36.582 30.855 50.338 1.00 41.46 101 ASN B CA 1
ATOM 2629 C C . ASN B 1 123 ? 35.580 30.591 51.451 1.00 40.07 101 ASN B C 1
ATOM 2630 O O . ASN B 1 123 ? 35.776 31.025 52.587 1.00 42.10 101 ASN B O 1
ATOM 2635 N N . VAL B 1 124 ? 34.508 29.878 51.132 1.00 36.49 102 VAL B N 1
ATOM 2636 C CA . VAL B 1 124 ? 33.504 29.570 52.135 1.00 33.53 102 VAL B CA 1
ATOM 2637 C C . VAL B 1 124 ? 33.813 28.254 52.833 1.00 31.80 102 VAL B C 1
ATOM 2638 O O . VAL B 1 124 ? 33.840 27.201 52.201 1.00 30.76 102 VAL B O 1
ATOM 2642 N N . VAL B 1 125 ? 34.065 28.331 54.136 1.00 29.86 103 VAL B N 1
ATOM 2643 C CA . VAL B 1 125 ? 34.346 27.151 54.939 1.00 28.46 103 VAL B CA 1
ATOM 2644 C C . VAL B 1 125 ? 33.069 26.837 55.700 1.00 29.69 103 VAL B C 1
ATOM 2645 O O . VAL B 1 125 ? 32.590 27.655 56.487 1.00 28.88 103 VAL B O 1
ATOM 2649 N N . LEU B 1 126 ? 32.511 25.657 55.459 1.00 29.82 104 LEU B N 1
ATOM 2650 C CA . LEU B 1 126 ? 31.291 25.264 56.135 1.00 30.28 104 LEU B CA 1
ATOM 2651 C C . LEU B 1 126 ? 31.544 24.198 57.196 1.00 31.87 104 LEU B C 1
ATOM 2652 O O . LEU B 1 126 ? 31.915 23.070 56.876 1.00 31.91 104 LEU B O 1
ATOM 2657 N N . ASP B 1 127 ? 31.369 24.562 58.461 1.00 31.99 105 ASP B N 1
ATOM 2658 C CA . ASP B 1 127 ? 31.531 23.586 59.526 1.00 34.74 105 ASP B CA 1
ATOM 2659 C C . ASP B 1 127 ? 30.174 22.897 59.538 1.00 35.50 105 ASP B C 1
ATOM 2660 O O . ASP B 1 127 ? 29.186 23.466 59.082 1.00 36.78 105 ASP B O 1
ATOM 2665 N N . THR B 1 128 ? 30.119 21.676 60.043 1.00 37.52 106 THR B N 1
ATOM 2666 C CA . THR B 1 128 ? 28.870 20.935 60.060 1.00 40.21 106 THR B CA 1
ATOM 2667 C C . THR B 1 128 ? 28.265 20.797 61.451 1.00 42.48 106 THR B C 1
ATOM 2668 O O . THR B 1 128 ? 28.440 19.774 62.119 1.00 44.21 106 THR B O 1
ATOM 2672 N N . VAL B 1 129 ? 27.553 21.837 61.881 1.00 42.67 107 VAL B N 1
ATOM 2673 C CA . VAL B 1 129 ? 26.898 21.847 63.186 1.00 44.05 107 VAL B CA 1
ATOM 2674 C C . VAL B 1 129 ? 25.525 21.210 63.015 1.00 46.92 107 VAL B C 1
ATOM 2675 O O . VAL B 1 129 ? 24.563 21.888 62.658 1.00 47.21 107 VAL B O 1
ATOM 2679 N N . MET B 1 130 ? 25.432 19.910 63.280 1.00 50.35 108 MET B N 1
ATOM 2680 C CA . MET B 1 130 ? 24.171 19.207 63.093 1.00 53.35 108 MET B CA 1
ATOM 2681 C C . MET B 1 130 ? 23.909 18.017 64.019 1.00 55.46 108 MET B C 1
ATOM 2682 O O . MET B 1 130 ? 22.970 17.254 63.784 1.00 55.72 108 MET B O 1
ATOM 2687 N N . LEU B 1 131 ? 24.724 17.866 65.066 1.00 58.06 109 LEU B N 1
ATOM 2688 C CA . LEU B 1 131 ? 24.578 16.767 66.030 1.00 59.11 109 LEU B CA 1
ATOM 2689 C C . LEU B 1 131 ? 23.129 16.335 66.204 1.00 60.37 109 LEU B C 1
ATOM 2690 O O . LEU B 1 131 ? 22.498 16.647 67.216 1.00 61.64 109 LEU B O 1
ATOM 2695 N N . LEU B 1 138 ? 21.102 20.363 66.032 1.00 65.18 116 LEU B N 1
ATOM 2696 C CA . LEU B 1 138 ? 20.525 19.430 65.068 1.00 66.05 116 LEU B CA 1
ATOM 2697 C C . LEU B 1 138 ? 19.701 20.174 64.022 1.00 65.56 116 LEU B C 1
ATOM 2698 O O . LEU B 1 138 ? 19.277 21.309 64.244 1.00 66.37 116 LEU B O 1
ATOM 2703 N N . LEU B 1 139 ? 19.479 19.533 62.881 1.00 63.78 117 LEU B N 1
ATOM 2704 C CA . LEU B 1 139 ? 18.710 20.143 61.808 1.00 62.91 117 LEU B CA 1
ATOM 2705 C C . LEU B 1 139 ? 17.638 19.187 61.303 1.00 62.13 117 LEU B C 1
ATOM 2706 O O . LEU B 1 139 ? 17.853 17.975 61.230 1.00 62.08 117 LEU B O 1
ATOM 2711 N N . SER B 1 140 ? 16.483 19.738 60.955 1.00 60.71 118 SER B N 1
ATOM 2712 C CA . SER B 1 140 ? 15.385 18.935 60.443 1.00 59.92 118 SER B CA 1
ATOM 2713 C C . SER B 1 140 ? 15.781 18.344 59.095 1.00 59.18 118 SER B C 1
ATOM 2714 O O . SER B 1 140 ? 16.674 18.856 58.419 1.00 59.04 118 SER B O 1
ATOM 2717 N N . PRO B 1 141 ? 15.122 17.250 58.690 1.00 57.98 119 PRO B N 1
ATOM 2718 C CA . PRO B 1 141 ? 15.435 16.617 57.405 1.00 57.38 119 PRO B CA 1
ATOM 2719 C C . PRO B 1 141 ? 15.275 17.628 56.273 1.00 56.03 119 PRO B C 1
ATOM 2720 O O . PRO B 1 141 ? 15.933 17.539 55.236 1.00 56.43 119 PRO B O 1
ATOM 2724 N N . SER B 1 142 ? 14.387 18.591 56.491 1.00 54.19 120 SER B N 1
ATOM 2725 C CA . SER B 1 142 ? 14.113 19.631 55.513 1.00 52.55 120 SER B CA 1
ATOM 2726 C C . SER B 1 142 ? 15.304 20.580 55.415 1.00 50.53 120 SER B C 1
ATOM 2727 O O . SER B 1 142 ? 15.728 20.942 54.317 1.00 49.51 120 SER B O 1
ATOM 2730 N N . ALA B 1 143 ? 15.838 20.972 56.570 1.00 47.86 121 ALA B N 1
ATOM 2731 C CA . ALA B 1 143 ? 16.987 21.869 56.623 1.00 46.43 121 ALA B CA 1
ATOM 2732 C C . ALA B 1 143 ? 18.209 21.217 55.983 1.00 45.38 121 ALA B C 1
ATOM 2733 O O . ALA B 1 143 ? 18.896 21.838 55.174 1.00 44.64 121 ALA B O 1
ATOM 2735 N N . ILE B 1 144 ? 18.474 19.966 56.350 1.00 45.17 122 ILE B N 1
ATOM 2736 C CA . ILE B 1 144 ? 19.603 19.224 55.796 1.00 45.46 122 ILE B CA 1
ATOM 2737 C C . ILE B 1 144 ? 19.448 19.104 54.281 1.00 45.67 122 ILE B C 1
ATOM 2738 O O . ILE B 1 144 ? 20.409 19.275 53.525 1.00 45.48 122 ILE B O 1
ATOM 2743 N N . GLU B 1 145 ? 18.225 18.813 53.850 1.00 44.82 123 GLU B N 1
ATOM 2744 C CA . GLU B 1 145 ? 17.910 18.666 52.435 1.00 44.78 123 GLU B CA 1
ATOM 2745 C C . GLU B 1 145 ? 18.255 19.956 51.704 1.00 41.63 123 GLU B C 1
ATOM 2746 O O . GLU B 1 145 ? 18.869 19.933 50.644 1.00 41.45 123 GLU B O 1
ATOM 2752 N N . THR B 1 146 ? 17.861 21.082 52.291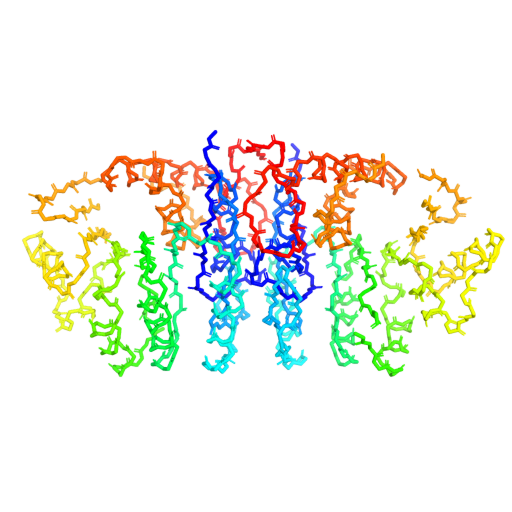 1.00 40.67 124 THR B N 1
ATOM 2753 C CA . THR B 1 146 ? 18.119 22.392 51.704 1.00 39.41 124 THR B CA 1
ATOM 2754 C C . THR B 1 146 ? 19.614 22.682 51.680 1.00 39.57 124 THR B C 1
ATOM 2755 O O . THR B 1 146 ? 20.131 23.280 50.739 1.00 40.11 124 THR B O 1
ATOM 2759 N N . LEU B 1 147 ? 20.303 22.247 52.725 1.00 39.59 125 LEU B N 1
ATOM 2760 C CA . LEU B 1 147 ? 21.735 22.469 52.827 1.00 40.42 125 LEU B CA 1
ATOM 2761 C C . LEU B 1 147 ? 22.499 21.785 51.691 1.00 41.23 125 LEU B C 1
ATOM 2762 O O . LEU B 1 147 ? 23.316 22.411 51.011 1.00 41.69 125 LEU B O 1
ATOM 2767 N N . ARG B 1 148 ? 22.226 20.505 51.471 1.00 41.72 126 ARG B N 1
ATOM 2768 C CA . ARG B 1 148 ? 22.922 19.785 50.415 1.00 44.03 126 ARG B CA 1
ATOM 2769 C C . ARG B 1 148 ? 22.606 20.310 49.019 1.00 41.73 126 ARG B C 1
ATOM 2770 O O . ARG B 1 148 ? 23.479 20.330 48.160 1.00 41.80 126 ARG B O 1
ATOM 2778 N N . VAL B 1 149 ? 21.374 20.764 48.802 1.00 40.65 127 VAL B N 1
ATOM 2779 C CA . VAL B 1 149 ? 20.984 21.258 47.489 1.00 40.52 127 VAL B CA 1
ATOM 2780 C C . VAL B 1 149 ? 21.311 22.718 47.214 1.00 38.92 127 VAL B C 1
ATOM 2781 O O . VAL B 1 149 ? 21.773 23.050 46.128 1.00 37.99 127 VAL B O 1
ATOM 2785 N N . ARG B 1 150 ? 21.065 23.588 48.189 1.00 39.34 128 ARG B N 1
ATOM 2786 C CA . ARG B 1 150 ? 21.308 25.019 48.003 1.00 40.51 128 ARG B CA 1
ATOM 2787 C C . ARG B 1 150 ? 22.650 25.549 48.498 1.00 39.32 128 ARG B C 1
ATOM 2788 O O . ARG B 1 150 ? 23.226 26.437 47.874 1.00 40.38 128 ARG B O 1
ATOM 2796 N N . LEU B 1 151 ? 23.154 25.012 49.606 1.00 39.24 129 LEU B N 1
ATOM 2797 C CA . LEU B 1 151 ? 24.410 25.511 50.166 1.00 39.09 129 LEU B CA 1
ATOM 2798 C C . LEU B 1 151 ? 25.701 24.834 49.702 1.00 37.15 129 LEU B C 1
ATOM 2799 O O . LEU B 1 151 ? 26.658 25.511 49.329 1.00 38.39 129 LEU B O 1
ATOM 2804 N N . LEU B 1 152 ? 25.733 23.510 49.733 1.00 37.73 130 LEU B N 1
ATOM 2805 C CA . LEU B 1 152 ? 26.917 22.763 49.304 1.00 37.21 130 LEU B CA 1
ATOM 2806 C C . LEU B 1 152 ? 27.585 23.255 48.014 1.00 37.61 130 LEU B C 1
ATOM 2807 O O . LEU B 1 152 ? 28.808 23.357 47.955 1.00 39.13 130 LEU B O 1
ATOM 2812 N N . PRO B 1 153 ? 26.799 23.566 46.963 1.00 37.93 131 PRO B N 1
ATOM 2813 C CA . PRO B 1 153 ? 27.412 24.040 45.710 1.00 38.05 131 PRO B CA 1
ATOM 2814 C C . PRO B 1 153 ? 28.118 25.389 45.860 1.00 39.09 131 PRO B C 1
ATOM 2815 O O . PRO B 1 153 ? 28.709 25.908 44.909 1.00 38.51 131 PRO B O 1
ATOM 2819 N N . GLN B 1 154 ? 28.068 25.949 47.062 1.00 39.57 132 GLN B N 1
ATOM 2820 C CA . GLN B 1 154 ? 28.690 27.243 47.308 1.00 40.82 132 GLN B CA 1
ATOM 2821 C C . GLN B 1 154 ? 29.884 27.210 48.257 1.00 38.89 132 GLN B C 1
ATOM 2822 O O . GLN B 1 154 ? 30.569 28.217 48.416 1.00 38.98 132 GLN B O 1
ATOM 2828 N N . VAL B 1 155 ? 30.136 26.070 48.887 1.00 36.90 133 VAL B N 1
ATOM 2829 C CA . VAL B 1 155 ? 31.235 25.995 49.834 1.00 36.47 133 VAL B CA 1
ATOM 2830 C C . VAL B 1 155 ? 32.559 25.557 49.221 1.00 36.10 133 VAL B C 1
ATOM 2831 O O . VAL B 1 155 ? 32.605 24.655 48.382 1.00 35.80 133 VAL B O 1
ATOM 2835 N N . SER B 1 156 ? 33.633 26.218 49.649 1.00 34.91 134 SER B N 1
ATOM 2836 C CA . SER B 1 156 ? 34.971 25.901 49.184 1.00 35.14 134 SER B CA 1
ATOM 2837 C C . SER B 1 156 ? 35.474 24.694 49.964 1.00 34.78 134 SER B C 1
ATOM 2838 O O . SER B 1 156 ? 36.115 23.805 49.408 1.00 35.50 134 SER B O 1
ATOM 2841 N N . LEU B 1 157 ? 35.178 24.668 51.260 1.00 33.86 135 LEU B N 1
ATOM 2842 C CA . LEU B 1 157 ? 35.613 23.568 52.105 1.00 32.76 135 LEU B CA 1
ATOM 2843 C C . LEU B 1 157 ? 34.599 23.235 53.181 1.00 32.09 135 LEU B C 1
ATOM 2844 O O . LEU B 1 157 ? 34.131 24.119 53.902 1.00 32.42 135 LEU B O 1
ATOM 2849 N N . ILE B 1 158 ? 34.257 21.957 53.287 1.00 30.85 136 ILE B N 1
ATOM 2850 C CA . ILE B 1 158 ? 33.331 21.512 54.313 1.00 31.25 136 ILE B CA 1
ATOM 2851 C C . ILE B 1 158 ? 34.182 20.695 55.292 1.00 31.38 136 ILE B C 1
ATOM 2852 O O . ILE B 1 158 ? 35.131 20.029 54.884 1.00 29.92 136 ILE B O 1
ATOM 2857 N N . THR B 1 159 ? 33.863 20.760 56.580 1.00 31.01 137 THR B N 1
ATOM 2858 C CA . THR B 1 159 ? 34.666 20.060 57.582 1.00 32.55 137 THR B CA 1
ATOM 2859 C C . THR B 1 159 ? 33.879 19.173 58.535 1.00 33.78 137 THR B C 1
ATOM 2860 O O . THR B 1 159 ? 33.847 19.435 59.733 1.00 34.89 137 THR B O 1
ATOM 2864 N N . PRO B 1 160 ? 33.260 18.097 58.026 1.00 34.90 138 PRO B N 1
ATOM 2865 C CA . PRO B 1 160 ? 32.484 17.205 58.891 1.00 34.69 138 PRO B CA 1
ATOM 2866 C C . PRO B 1 160 ? 33.293 16.048 59.473 1.00 36.82 138 PRO B C 1
ATOM 2867 O O . PRO B 1 160 ? 34.365 15.707 58.962 1.00 34.95 138 PRO B O 1
ATOM 2871 N N . ASN B 1 161 ? 32.771 15.449 60.543 1.00 37.77 139 ASN B N 1
ATOM 2872 C CA . ASN B 1 161 ? 33.401 14.274 61.124 1.00 39.70 139 ASN B CA 1
ATOM 2873 C C . ASN B 1 161 ? 32.629 13.114 60.480 1.00 41.16 139 ASN B C 1
ATOM 2874 O O . ASN B 1 161 ? 31.765 13.351 59.625 1.00 40.73 139 ASN B O 1
ATOM 2879 N N . LEU B 1 162 ? 32.920 11.874 60.867 1.00 41.65 140 LEU B N 1
ATOM 2880 C CA . LEU B 1 162 ? 32.229 10.736 60.267 1.00 42.10 140 LEU B CA 1
ATOM 2881 C C . LEU B 1 162 ? 30.705 10.758 60.387 1.00 42.70 140 LEU B C 1
ATOM 2882 O O . LEU B 1 162 ? 30.002 10.614 59.388 1.00 43.81 140 LEU B O 1
ATOM 2887 N N . PRO B 1 163 ? 30.173 10.937 61.606 1.00 43.16 141 PRO B N 1
ATOM 2888 C CA . PRO B 1 163 ? 28.720 10.972 61.808 1.00 43.50 141 PRO B CA 1
ATOM 2889 C C . PRO B 1 163 ? 28.015 12.033 60.960 1.00 42.48 141 PRO B C 1
ATOM 2890 O O . PRO B 1 163 ? 26.945 11.793 60.406 1.00 42.84 141 PRO B O 1
ATOM 2894 N N . GLU B 1 164 ? 28.625 13.208 60.863 1.00 42.21 142 GLU B N 1
ATOM 2895 C CA . GLU B 1 164 ? 28.055 14.309 60.095 1.00 41.24 142 GLU B CA 1
ATOM 2896 C C . GLU B 1 164 ? 28.089 14.050 58.589 1.00 41.44 142 GLU B C 1
ATOM 2897 O O . GLU B 1 164 ? 27.143 14.381 57.866 1.00 41.58 142 GLU B O 1
ATOM 2903 N N . ALA B 1 165 ? 29.176 13.453 58.114 1.00 40.61 143 ALA B N 1
ATOM 2904 C CA . ALA B 1 165 ? 29.310 13.156 56.699 1.00 40.20 143 ALA B CA 1
ATOM 2905 C C . ALA B 1 165 ? 28.210 12.185 56.273 1.00 40.85 143 ALA B C 1
ATOM 2906 O O . ALA B 1 165 ? 27.550 12.388 55.256 1.00 40.83 143 ALA B O 1
ATOM 2908 N N . ALA B 1 166 ? 28.012 11.130 57.053 1.00 40.42 144 ALA B N 1
ATOM 2909 C CA . ALA B 1 166 ? 26.984 10.153 56.736 1.00 39.21 144 ALA B CA 1
ATOM 2910 C C . ALA B 1 166 ? 25.621 10.838 56.691 1.00 39.61 144 ALA B C 1
ATOM 2911 O O . ALA B 1 166 ? 24.823 10.587 55.788 1.00 36.96 144 ALA B O 1
ATOM 2913 N N . ALA B 1 167 ? 25.363 11.711 57.662 1.00 39.88 145 ALA B N 1
ATOM 2914 C CA . ALA B 1 167 ? 24.092 12.418 57.718 1.00 41.05 145 ALA B CA 1
ATOM 2915 C C . ALA B 1 167 ? 23.892 13.291 56.480 1.00 41.58 145 ALA B C 1
ATOM 2916 O O . ALA B 1 167 ? 22.800 13.339 55.924 1.00 42.59 145 ALA B O 1
ATOM 2918 N N . LEU B 1 168 ? 24.945 13.978 56.049 1.00 41.81 146 LEU B N 1
ATOM 2919 C CA . LEU B 1 168 ? 24.858 14.842 54.875 1.00 41.77 146 LEU B CA 1
ATOM 2920 C C . LEU B 1 168 ? 24.612 14.033 53.612 1.00 41.97 146 LEU B C 1
ATOM 2921 O O . LEU B 1 168 ? 23.985 14.509 52.668 1.00 39.91 146 LEU B O 1
ATOM 2926 N N . LEU B 1 169 ? 25.125 12.810 53.594 1.00 42.50 147 LEU B N 1
ATOM 2927 C CA . LEU B 1 169 ? 24.965 11.934 52.446 1.00 43.37 147 LEU B CA 1
ATOM 2928 C C . LEU B 1 169 ? 23.793 10.977 52.616 1.00 44.15 147 LEU B C 1
ATOM 2929 O O . LEU B 1 169 ? 23.455 10.238 51.690 1.00 43.13 147 LEU B O 1
ATOM 2934 N N . ASP B 1 170 ? 23.172 11.003 53.790 1.00 46.86 148 ASP B N 1
ATOM 2935 C CA . ASP B 1 170 ? 22.055 10.112 54.082 1.00 49.88 148 ASP B CA 1
ATOM 2936 C C . ASP B 1 170 ? 22.554 8.695 53.818 1.00 50.65 148 ASP B C 1
ATOM 2937 O O . ASP B 1 170 ? 21.899 7.903 53.141 1.00 50.22 148 ASP B O 1
ATOM 2942 N N . ALA B 1 171 ? 23.732 8.397 54.353 1.00 51.52 149 ALA B N 1
ATOM 2943 C CA . ALA B 1 171 ? 24.359 7.094 54.184 1.00 52.84 149 ALA B CA 1
ATOM 2944 C C . ALA B 1 171 ? 24.794 6.512 55.528 1.00 53.59 149 ALA B C 1
ATOM 2945 O O . ALA B 1 171 ? 24.824 7.210 56.539 1.00 54.44 149 ALA B O 1
ATOM 2947 N N . PRO B 1 172 ? 25.130 5.215 55.554 1.00 55.48 150 PRO B N 1
ATOM 2948 C CA . PRO B 1 172 ? 25.560 4.575 56.799 1.00 56.54 150 PRO B CA 1
ATOM 2949 C C . PRO B 1 172 ? 26.906 5.124 57.257 1.00 57.60 150 PRO B C 1
ATOM 2950 O O . PRO B 1 172 ? 27.715 5.560 56.440 1.00 57.65 150 PRO B O 1
ATOM 2954 N N . HIS B 1 173 ? 27.131 5.104 58.566 1.00 59.95 151 HIS B N 1
ATOM 2955 C CA . HIS B 1 173 ? 28.380 5.573 59.149 1.00 61.44 151 HIS B CA 1
ATOM 2956 C C . HIS B 1 173 ? 29.508 4.755 58.513 1.00 62.38 151 HIS B C 1
ATOM 2957 O O . HIS B 1 173 ? 29.442 3.527 58.476 1.00 62.88 151 HIS B O 1
ATOM 2964 N N . ALA B 1 174 ? 30.531 5.435 58.003 1.00 63.22 152 ALA B N 1
ATOM 2965 C CA . ALA B 1 174 ? 31.655 4.761 57.360 1.00 64.76 152 ALA B CA 1
ATOM 2966 C C . ALA B 1 174 ? 32.314 3.737 58.277 1.00 66.06 152 ALA B C 1
ATOM 2967 O O . ALA B 1 174 ? 32.785 4.073 59.360 1.00 65.98 152 ALA B O 1
ATOM 2969 N N . ARG B 1 175 ? 32.347 2.484 57.830 1.00 68.69 153 ARG B N 1
ATOM 2970 C CA . ARG B 1 175 ? 32.950 1.404 58.609 1.00 70.67 153 ARG B CA 1
ATOM 2971 C C . ARG B 1 175 ? 34.458 1.303 58.397 1.00 70.16 153 ARG B C 1
ATOM 2972 O O . ARG B 1 175 ? 35.205 1.058 59.342 1.00 70.42 153 ARG B O 1
ATOM 2980 N N . THR B 1 176 ? 34.903 1.488 57.158 1.00 69.63 154 THR B N 1
ATOM 2981 C CA . THR B 1 176 ? 36.324 1.394 56.843 1.00 69.09 154 THR B CA 1
ATOM 2982 C C . THR B 1 176 ? 36.886 2.635 56.156 1.00 68.37 154 THR B C 1
ATOM 2983 O O . THR B 1 176 ? 36.159 3.583 55.861 1.00 68.68 154 THR B O 1
ATOM 2987 N N . GLU B 1 177 ? 38.190 2.615 55.900 1.00 66.98 155 GLU B N 1
ATOM 2988 C CA . GLU B 1 177 ? 38.868 3.726 55.247 1.00 66.11 155 GLU B CA 1
ATOM 2989 C C . GLU B 1 177 ? 38.318 3.957 53.844 1.00 65.02 155 GLU B C 1
ATOM 2990 O O . GLU B 1 177 ? 38.123 5.098 53.425 1.00 65.02 155 GLU B O 1
ATOM 2996 N N . GLN B 1 178 ? 38.082 2.870 53.116 1.00 63.69 156 GLN B N 1
ATOM 2997 C CA . GLN B 1 178 ? 37.554 2.962 51.758 1.00 62.00 156 GLN B CA 1
ATOM 2998 C C . GLN B 1 178 ? 36.197 3.653 51.726 1.00 59.98 156 GLN B C 1
ATOM 2999 O O . GLN B 1 178 ? 35.967 4.531 50.895 1.00 59.48 156 GLN B O 1
ATOM 3005 N N . GLU B 1 179 ? 35.301 3.256 52.625 1.00 57.27 157 GLU B N 1
ATOM 3006 C CA . GLU B 1 179 ? 33.976 3.861 52.680 1.00 56.03 157 GLU B CA 1
ATOM 3007 C C . GLU B 1 179 ? 34.109 5.343 53.025 1.00 54.11 157 GLU B C 1
ATOM 3008 O O . GLU B 1 179 ? 33.377 6.183 52.501 1.00 54.57 157 GLU B O 1
ATOM 3014 N N . MET B 1 180 ? 35.051 5.653 53.908 1.00 50.98 158 MET B N 1
ATOM 3015 C CA . MET B 1 180 ? 35.305 7.025 54.318 1.00 48.74 158 MET B CA 1
ATOM 3016 C C . MET B 1 180 ? 35.814 7.849 53.129 1.00 46.23 158 MET B C 1
ATOM 3017 O O . MET B 1 180 ? 35.396 8.993 52.927 1.00 46.28 158 MET B O 1
ATOM 3022 N N . LEU B 1 181 ? 36.709 7.268 52.338 1.00 43.62 159 LEU B N 1
ATOM 3023 C CA . LEU B 1 181 ? 37.248 7.958 51.169 1.00 42.22 159 LEU B CA 1
ATOM 3024 C C . LEU B 1 181 ? 36.140 8.157 50.133 1.00 41.48 159 LEU B C 1
ATOM 3025 O O . LEU B 1 181 ? 36.082 9.181 49.455 1.00 42.37 159 LEU B O 1
ATOM 3030 N N . ALA B 1 182 ? 35.257 7.171 50.023 1.00 39.49 160 ALA B N 1
ATOM 3031 C CA . ALA B 1 182 ? 34.147 7.240 49.082 1.00 39.22 160 ALA B CA 1
ATOM 3032 C C . ALA B 1 182 ? 33.227 8.411 49.432 1.00 38.70 160 ALA B C 1
ATOM 3033 O O . ALA B 1 182 ? 32.786 9.141 48.548 1.00 38.31 160 ALA B O 1
ATOM 3035 N N . GLN B 1 183 ? 32.942 8.582 50.724 1.00 38.66 161 GLN B N 1
ATOM 3036 C CA . GLN B 1 183 ? 32.083 9.670 51.174 1.00 38.73 161 GLN B CA 1
ATOM 3037 C C . GLN B 1 183 ? 32.733 11.028 50.905 1.00 39.02 161 GLN B C 1
ATOM 3038 O O . GLN B 1 183 ? 32.058 11.974 50.493 1.00 39.31 161 GLN B O 1
ATOM 3044 N N . GLY B 1 184 ? 34.041 11.120 51.133 1.00 37.77 162 GLY B N 1
ATOM 3045 C CA . GLY B 1 184 ? 34.738 12.366 50.881 1.00 37.37 162 GLY B CA 1
ATOM 3046 C C . GLY B 1 184 ? 34.573 12.756 49.422 1.00 38.40 162 GLY B C 1
ATOM 3047 O O . GLY B 1 184 ? 34.254 13.900 49.102 1.00 38.23 162 GLY B O 1
ATOM 3048 N N . ARG B 1 185 ? 34.779 11.793 48.529 1.00 39.04 163 ARG B N 1
ATOM 3049 C CA . ARG B 1 185 ? 34.641 12.036 47.094 1.00 38.55 163 ARG B CA 1
ATOM 3050 C C . ARG B 1 185 ? 33.195 12.339 46.707 1.00 36.69 163 ARG B C 1
ATOM 3051 O O . ARG B 1 185 ? 32.946 13.136 45.808 1.00 36.99 163 ARG B O 1
ATOM 3059 N N . ALA B 1 186 ? 32.245 11.707 47.389 1.00 35.15 164 ALA B N 1
ATOM 3060 C CA . ALA B 1 186 ? 30.833 11.938 47.111 1.00 35.77 164 ALA B CA 1
ATOM 3061 C C . ALA B 1 186 ? 30.472 13.396 47.417 1.00 36.91 164 ALA B C 1
ATOM 3062 O O . ALA B 1 186 ? 29.739 14.039 46.656 1.00 36.88 164 ALA B O 1
ATOM 3064 N N . LEU B 1 187 ? 30.992 13.913 48.528 1.00 36.40 165 LEU B N 1
ATOM 3065 C CA . LEU B 1 187 ? 30.725 15.292 48.924 1.00 36.29 165 LEU B CA 1
ATOM 3066 C C . LEU B 1 187 ? 31.305 16.296 47.928 1.00 36.24 165 LEU B C 1
ATOM 3067 O O . LEU B 1 187 ? 30.762 17.385 47.754 1.00 36.43 165 LEU B O 1
ATOM 3072 N N . LEU B 1 188 ? 32.410 15.938 47.280 1.00 36.54 166 LEU B N 1
ATOM 3073 C CA . LEU B 1 188 ? 33.004 16.822 46.280 1.00 37.57 166 LEU B CA 1
ATOM 3074 C C . LEU B 1 188 ? 32.041 16.888 45.096 1.00 38.02 166 LEU B C 1
ATOM 3075 O O . LEU B 1 188 ? 31.707 17.967 44.606 1.00 38.40 166 LEU B O 1
ATOM 3080 N N . ALA B 1 189 ? 31.590 15.720 44.645 1.00 38.86 167 ALA B N 1
ATOM 3081 C CA . ALA B 1 189 ? 30.662 15.642 43.518 1.00 39.08 167 ALA B CA 1
ATOM 3082 C C . ALA B 1 189 ? 29.413 16.471 43.795 1.00 40.40 167 ALA B C 1
ATOM 3083 O O . ALA B 1 189 ? 28.766 16.969 42.869 1.00 40.60 167 ALA B O 1
ATOM 3085 N N . MET B 1 190 ? 29.074 16.624 45.073 1.00 40.24 168 MET B N 1
ATOM 3086 C CA . MET B 1 190 ? 27.900 17.400 45.444 1.00 41.91 168 MET B CA 1
ATOM 3087 C C . MET B 1 190 ? 28.090 18.907 45.284 1.00 41.78 168 MET B C 1
ATOM 3088 O O . MET B 1 190 ? 27.142 19.672 45.457 1.00 42.56 168 MET B O 1
ATOM 3093 N N . GLY B 1 191 ? 29.309 19.334 44.962 1.00 41.28 169 GLY B N 1
ATOM 3094 C CA . GLY B 1 191 ? 29.551 20.757 44.778 1.00 41.14 169 GLY B CA 1
ATOM 3095 C C . GLY B 1 191 ? 30.675 21.356 45.600 1.00 39.60 169 GLY B C 1
ATOM 3096 O O . GLY B 1 191 ? 31.213 22.396 45.237 1.00 39.60 169 GLY B O 1
ATOM 3097 N N . CYS B 1 192 ? 31.024 20.714 46.711 1.00 39.37 170 CYS B N 1
ATOM 3098 C CA . CYS B 1 192 ? 32.100 21.210 47.562 1.00 39.64 170 CYS B CA 1
ATOM 3099 C C . CYS B 1 192 ? 33.418 21.200 46.800 1.00 38.81 170 CYS B C 1
ATOM 3100 O O . CYS B 1 192 ? 33.756 20.217 46.143 1.00 39.46 170 CYS B O 1
ATOM 3103 N N . GLU B 1 193 ? 34.161 22.294 46.891 1.00 38.32 171 GLU B N 1
ATOM 3104 C CA . GLU B 1 193 ? 35.445 22.395 46.210 1.00 39.77 171 GLU B CA 1
ATOM 3105 C C . GLU B 1 193 ? 36.463 21.485 46.892 1.00 39.19 171 GLU B C 1
ATOM 3106 O O . GLU B 1 193 ? 37.363 20.942 46.251 1.00 39.29 171 GLU B O 1
ATOM 3112 N N . ALA B 1 194 ? 36.305 21.314 48.198 1.00 37.33 172 ALA B N 1
ATOM 3113 C CA . ALA B 1 194 ? 37.210 20.484 48.974 1.00 36.24 172 ALA B CA 1
ATOM 3114 C C . ALA B 1 194 ? 36.500 19.969 50.223 1.00 36.61 172 ALA B C 1
ATOM 3115 O O . ALA B 1 194 ? 35.523 20.559 50.683 1.00 36.92 172 ALA B O 1
ATOM 3117 N N . VAL B 1 195 ? 36.996 18.868 50.769 1.00 36.51 173 VAL B N 1
ATOM 3118 C CA . VAL B 1 195 ? 36.401 18.282 51.959 1.00 35.92 173 VAL B CA 1
ATOM 3119 C C . VAL B 1 195 ? 37.487 17.875 52.944 1.00 37.48 173 VAL B C 1
ATOM 3120 O O . VAL B 1 195 ? 38.505 17.307 52.551 1.00 37.38 173 VAL B O 1
ATOM 3124 N N . LEU B 1 196 ? 37.273 18.176 54.221 1.00 37.99 174 LEU B N 1
ATOM 3125 C CA . LEU B 1 196 ? 38.219 17.788 55.256 1.00 39.19 174 LEU B CA 1
ATOM 3126 C C . LEU B 1 196 ? 37.486 16.855 56.208 1.00 40.37 174 LEU B C 1
ATOM 3127 O O . LEU B 1 196 ? 36.852 17.307 57.157 1.00 41.93 174 LEU B O 1
ATOM 3132 N N . MET B 1 197 ? 37.558 15.557 55.932 1.00 42.79 175 MET B N 1
ATOM 3133 C CA . MET B 1 197 ? 36.912 14.543 56.756 1.00 45.05 175 MET B CA 1
ATOM 3134 C C . MET B 1 197 ? 37.681 14.373 58.057 1.00 46.48 175 MET B C 1
ATOM 3135 O O . MET B 1 197 ? 38.839 13.955 58.051 1.00 45.92 175 MET B O 1
ATOM 3140 N N . LYS B 1 198 ? 37.032 14.682 59.172 1.00 48.08 176 LYS B N 1
ATOM 3141 C CA . LYS B 1 198 ? 37.672 14.563 60.475 1.00 50.29 176 LYS B CA 1
ATOM 3142 C C . LYS B 1 198 ? 37.450 13.176 61.068 1.00 50.76 176 LYS B C 1
ATOM 3143 O O . LYS B 1 198 ? 36.318 12.763 61.299 1.00 51.63 176 LYS B O 1
ATOM 3149 N N . GLY B 1 199 ? 38.544 12.456 61.297 1.00 53.25 177 GLY B N 1
ATOM 3150 C CA . GLY B 1 199 ? 38.450 11.116 61.856 1.00 54.70 177 GLY B CA 1
ATOM 3151 C C . GLY B 1 199 ? 38.163 11.101 63.346 1.00 55.09 177 GLY B C 1
ATOM 3152 O O . GLY B 1 199 ? 37.751 10.077 63.895 1.00 57.47 177 GLY B O 1
ATOM 3153 N N . ASP B 1 209 ? 42.755 12.805 59.931 1.00 47.87 187 ASP B N 1
ATOM 3154 C CA . ASP B 1 209 ? 42.035 13.685 59.011 1.00 48.72 187 ASP B CA 1
ATOM 3155 C C . ASP B 1 209 ? 42.494 13.536 57.566 1.00 48.41 187 ASP B C 1
ATOM 3156 O O . ASP B 1 209 ? 43.689 13.426 57.287 1.00 48.72 187 ASP B O 1
ATOM 3161 N N . TRP B 1 210 ? 41.531 13.551 56.651 1.00 47.07 188 TRP B N 1
ATOM 3162 C CA . TRP B 1 210 ? 41.814 13.434 55.232 1.00 45.86 188 TRP B CA 1
ATOM 3163 C C . TRP B 1 210 ? 41.239 14.614 54.463 1.00 45.13 188 TRP B C 1
ATOM 3164 O O . TRP B 1 210 ? 40.064 14.957 54.618 1.00 45.30 188 TRP B O 1
ATOM 3175 N N . LEU B 1 211 ? 42.078 15.231 53.639 1.00 43.38 189 LEU B N 1
ATOM 3176 C CA . LEU B 1 211 ? 41.678 16.364 52.817 1.00 42.87 189 LEU B CA 1
ATOM 3177 C C . LEU B 1 211 ? 41.407 15.890 51.388 1.00 44.19 189 LEU B C 1
ATOM 3178 O O . LEU B 1 211 ? 42.254 15.246 50.755 1.00 42.71 189 LEU B O 1
ATOM 3183 N N . PHE B 1 212 ? 40.226 16.219 50.882 1.00 45.38 190 PHE B N 1
ATOM 3184 C CA . PHE B 1 212 ? 39.830 15.826 49.537 1.00 47.48 190 PHE B CA 1
ATOM 3185 C C . PHE B 1 212 ? 39.774 17.016 48.588 1.00 50.19 190 PHE B C 1
ATOM 3186 O O . PHE B 1 212 ? 39.241 18.070 48.924 1.00 50.89 190 PHE B O 1
ATOM 3194 N N . THR B 1 213 ? 40.318 16.826 47.395 1.00 53.76 191 THR B N 1
ATOM 3195 C CA . THR B 1 213 ? 40.329 17.849 46.358 1.00 57.38 191 THR B CA 1
ATOM 3196 C C . THR B 1 213 ? 40.213 17.104 45.034 1.00 60.87 191 THR B C 1
ATOM 3197 O O . THR B 1 213 ? 40.321 15.878 45.006 1.00 61.10 191 THR B O 1
ATOM 3201 N N . ARG B 1 214 ? 39.968 17.823 43.944 1.00 65.59 192 ARG B N 1
ATOM 3202 C CA . ARG B 1 214 ? 39.867 17.172 42.641 1.00 70.51 192 ARG B CA 1
ATOM 3203 C C . ARG B 1 214 ? 41.165 16.420 42.366 1.00 71.67 192 ARG B C 1
ATOM 3204 O O . ARG B 1 214 ? 41.160 15.359 41.738 1.00 72.36 192 ARG B O 1
ATOM 3212 N N . GLU B 1 215 ? 42.270 16.979 42.856 1.00 72.25 193 GLU B N 1
ATOM 3213 C CA . GLU B 1 215 ? 43.597 16.398 42.671 1.00 72.80 193 GLU B CA 1
ATOM 3214 C C . GLU B 1 215 ? 43.712 15.010 43.292 1.00 71.55 193 GLU B C 1
ATOM 3215 O O . GLU B 1 215 ? 44.150 14.064 42.641 1.00 72.04 193 GLU B O 1
ATOM 3221 N N . GLY B 1 216 ? 43.329 14.898 44.558 1.00 70.56 194 GLY B N 1
ATOM 3222 C CA . GLY B 1 216 ? 43.404 13.621 45.245 1.00 68.99 194 GLY B CA 1
ATOM 3223 C C . GLY B 1 216 ? 43.166 13.764 46.735 1.00 67.63 194 GLY B C 1
ATOM 3224 O O . GLY B 1 216 ? 42.452 14.666 47.169 1.00 67.30 194 GLY B O 1
ATOM 3225 N N . GLU B 1 217 ? 43.763 12.877 47.524 1.00 65.73 195 GLU B N 1
ATOM 3226 C CA . GLU B 1 217 ? 43.599 12.923 48.970 1.00 64.29 195 GLU B CA 1
ATOM 3227 C C . GLU B 1 217 ? 44.920 13.212 49.668 1.00 63.57 195 GLU B C 1
ATOM 3228 O O . GLU B 1 217 ? 45.992 13.016 49.097 1.00 63.18 195 GLU B O 1
ATOM 3234 N N . GLN B 1 218 ? 44.829 13.678 50.910 1.00 63.01 196 GLN B N 1
ATOM 3235 C CA . GLN B 1 218 ? 46.003 13.992 51.710 1.00 62.10 196 GLN B CA 1
ATOM 3236 C C . GLN B 1 218 ? 45.684 13.716 53.175 1.00 61.38 196 GLN B C 1
ATOM 3237 O O . GLN B 1 218 ? 44.673 14.183 53.700 1.00 60.43 196 GLN B O 1
ATOM 3243 N N . ARG B 1 219 ? 46.551 12.951 53.828 1.00 61.30 197 ARG B N 1
ATOM 3244 C CA . ARG B 1 219 ? 46.358 12.591 55.226 1.00 61.08 197 ARG B CA 1
ATOM 3245 C C . ARG B 1 219 ? 47.016 13.581 56.190 1.00 60.16 197 ARG B C 1
ATOM 3246 O O . ARG B 1 219 ? 48.055 14.179 55.887 1.00 59.42 197 ARG B O 1
ATOM 3254 N N . PHE B 1 220 ? 46.391 13.752 57.350 1.00 58.31 198 PHE B N 1
ATOM 3255 C CA . PHE B 1 220 ? 46.882 14.657 58.379 1.00 57.41 198 PHE B CA 1
ATOM 3256 C C . PHE B 1 220 ? 46.764 13.984 59.741 1.00 58.50 198 PHE B C 1
ATOM 3257 O O . PHE B 1 220 ? 47.637 14.135 60.596 1.00 61.13 198 PHE B O 1
ATOM 3265 N N . ARG B 1 224 ? 49.285 14.997 69.944 1.00 84.15 202 ARG B N 1
ATOM 3266 C CA . ARG B 1 224 ? 47.836 14.854 69.906 1.00 83.84 202 ARG B CA 1
ATOM 3267 C C . ARG B 1 224 ? 47.194 15.559 71.095 1.00 82.14 202 ARG B C 1
ATOM 3268 O O . ARG B 1 224 ? 47.888 16.164 71.912 1.00 82.25 202 ARG B O 1
ATOM 3276 N N . VAL B 1 225 ? 45.870 15.472 71.187 1.00 80.46 203 VAL B N 1
ATOM 3277 C CA . VAL B 1 225 ? 45.118 16.116 72.265 1.00 77.46 203 VAL B CA 1
ATOM 3278 C C . VAL B 1 225 ? 45.441 15.551 73.649 1.00 74.60 203 VAL B C 1
ATOM 3279 O O . VAL B 1 225 ? 45.190 14.378 73.931 1.00 73.60 203 VAL B O 1
ATOM 3283 N N . ASN B 1 226 ? 45.990 16.403 74.511 1.00 71.12 204 ASN B N 1
ATOM 3284 C CA . ASN B 1 226 ? 46.354 16.003 75.866 1.00 69.05 204 ASN B CA 1
ATOM 3285 C C . ASN B 1 226 ? 45.745 16.944 76.899 1.00 65.87 204 ASN B C 1
ATOM 3286 O O . ASN B 1 226 ? 46.370 17.277 77.906 1.00 65.59 204 ASN B O 1
ATOM 3291 N N . THR B 1 227 ? 44.516 17.368 76.632 1.00 62.37 205 THR B N 1
ATOM 3292 C CA . THR B 1 227 ? 43.784 18.255 77.523 1.00 57.46 205 THR B CA 1
ATOM 3293 C C . THR B 1 227 ? 42.313 17.887 77.453 1.00 55.15 205 THR B C 1
ATOM 3294 O O . THR B 1 227 ? 41.857 17.320 76.461 1.00 54.41 205 THR B O 1
ATOM 3298 N N . LYS B 1 228 ? 41.574 18.206 78.509 1.00 52.90 206 LYS B N 1
ATOM 3299 C CA . LYS B 1 228 ? 40.148 17.909 78.559 1.00 51.40 206 LYS B CA 1
ATOM 3300 C C . LYS B 1 228 ? 39.344 19.144 78.152 1.00 49.24 206 LYS B C 1
ATOM 3301 O O . LYS B 1 228 ? 38.159 19.057 77.838 1.00 48.40 206 LYS B O 1
ATOM 3307 N N . ASN B 1 229 ? 40.000 20.297 78.166 1.00 46.55 207 ASN B N 1
ATOM 3308 C CA . ASN B 1 229 ? 39.350 21.551 77.807 1.00 44.76 207 ASN B CA 1
ATOM 3309 C C . ASN B 1 229 ? 39.357 21.722 76.294 1.00 42.54 207 ASN B C 1
ATOM 3310 O O . ASN B 1 229 ? 40.189 22.437 75.738 1.00 41.01 207 ASN B O 1
ATOM 3315 N N . THR B 1 230 ? 38.411 21.059 75.639 1.00 40.90 208 THR B N 1
ATOM 3316 C CA . THR B 1 230 ? 38.309 21.099 74.192 1.00 40.20 208 THR B CA 1
ATOM 3317 C C . THR B 1 230 ? 37.047 21.800 73.693 1.00 39.04 208 THR B C 1
ATOM 3318 O O . THR B 1 230 ? 36.696 21.690 72.520 1.00 38.40 208 THR B O 1
ATOM 3322 N N . HIS B 1 231 ? 36.365 22.516 74.580 1.00 37.83 209 HIS B N 1
ATOM 3323 C CA . HIS B 1 231 ? 35.149 23.230 74.197 1.00 37.15 209 HIS B CA 1
ATOM 3324 C C . HIS B 1 231 ? 35.424 24.220 73.062 1.00 35.69 209 HIS B C 1
ATOM 3325 O O . HIS B 1 231 ? 36.330 25.045 73.160 1.00 34.86 209 HIS B O 1
ATOM 3332 N N . GLY B 1 232 ? 34.649 24.117 71.985 1.00 35.26 210 GLY B N 1
ATOM 3333 C CA . GLY B 1 232 ? 34.807 25.018 70.853 1.00 35.33 210 GLY B CA 1
ATOM 3334 C C . GLY B 1 232 ? 35.887 24.663 69.844 1.00 35.75 210 GLY B C 1
ATOM 3335 O O . GLY B 1 232 ? 36.200 25.472 68.966 1.00 36.48 210 GLY B O 1
ATOM 3336 N N . THR B 1 233 ? 36.461 23.467 69.950 1.00 33.79 211 THR B N 1
ATOM 3337 C CA . THR B 1 233 ? 37.512 23.054 69.026 1.00 34.33 211 THR B CA 1
ATOM 3338 C C . THR B 1 233 ? 37.023 23.108 67.578 1.00 33.10 211 THR B C 1
ATOM 3339 O O . THR B 1 233 ? 37.667 23.707 66.718 1.00 32.98 211 THR B O 1
ATOM 3343 N N . GLY B 1 234 ? 35.875 22.489 67.325 1.00 32.86 212 GLY B N 1
ATOM 3344 C CA . GLY B 1 234 ? 35.304 22.468 65.991 1.00 33.06 212 GLY B CA 1
ATOM 3345 C C . GLY B 1 234 ? 35.099 23.848 65.396 1.00 33.35 212 GLY B C 1
ATOM 3346 O O . GLY B 1 234 ? 35.462 24.086 64.247 1.00 33.97 212 GLY B O 1
ATOM 3347 N N . CYS B 1 235 ? 34.504 24.755 66.165 1.00 32.80 213 CYS B N 1
ATOM 3348 C CA . CYS B 1 235 ? 34.282 26.127 65.701 1.00 33.74 213 CYS B CA 1
ATOM 3349 C C . CYS B 1 235 ? 35.621 26.795 65.390 1.00 31.42 213 CYS B C 1
ATOM 3350 O O . CYS B 1 235 ? 35.783 27.466 64.374 1.00 29.87 213 CYS B O 1
ATOM 3353 N N . THR B 1 236 ? 36.572 26.617 66.299 1.00 30.59 214 THR B N 1
ATOM 3354 C CA . THR B 1 236 ? 37.880 27.220 66.155 1.00 30.52 214 THR B CA 1
ATOM 3355 C C . THR B 1 236 ? 38.653 26.736 64.938 1.00 29.50 214 THR B C 1
ATOM 3356 O O . THR B 1 236 ? 39.238 27.547 64.217 1.00 28.91 214 THR B O 1
ATOM 3360 N N . LEU B 1 237 ? 38.658 25.428 64.701 1.00 28.73 215 LEU B N 1
ATOM 3361 C CA . LEU B 1 237 ? 39.370 24.897 63.541 1.00 29.19 215 LEU B CA 1
ATOM 3362 C C . LEU B 1 237 ? 38.809 25.443 62.230 1.00 29.82 215 LEU B C 1
ATOM 3363 O O . LEU B 1 237 ? 39.572 25.854 61.345 1.00 30.21 215 LEU B O 1
ATOM 3368 N N . SER B 1 238 ? 37.482 25.465 62.103 1.00 28.01 216 SER B N 1
ATOM 3369 C CA . SER B 1 238 ? 36.877 25.960 60.869 1.00 28.51 216 SER B CA 1
ATOM 3370 C C . SER B 1 238 ? 37.108 27.456 60.717 1.00 27.87 216 SER B C 1
ATOM 3371 O O . SER B 1 238 ? 37.282 27.952 59.609 1.00 29.19 216 SER B O 1
ATOM 3374 N N . ALA B 1 239 ? 37.137 28.181 61.830 1.00 26.96 217 ALA B N 1
ATOM 3375 C CA . ALA B 1 239 ? 37.378 29.620 61.757 1.00 27.04 217 ALA B CA 1
ATOM 3376 C C . ALA B 1 239 ? 38.821 29.853 61.309 1.00 26.05 217 ALA B C 1
ATOM 3377 O O . ALA B 1 239 ? 39.089 30.737 60.494 1.00 26.53 217 ALA B O 1
ATOM 3379 N N . ALA B 1 240 ? 39.738 29.047 61.849 1.00 25.85 218 ALA B N 1
ATOM 3380 C CA . ALA B 1 240 ? 41.161 29.135 61.531 1.00 26.64 218 ALA B CA 1
ATOM 3381 C C . ALA B 1 240 ? 41.396 28.846 60.052 1.00 27.44 218 ALA B C 1
ATOM 3382 O O . ALA B 1 240 ? 42.143 29.563 59.384 1.00 28.49 218 ALA B O 1
ATOM 3384 N N . LEU B 1 241 ? 40.757 27.796 59.543 1.00 27.45 219 LEU B N 1
ATOM 3385 C CA . LEU B 1 241 ? 40.889 27.437 58.133 1.00 27.39 219 LEU B CA 1
ATOM 3386 C C . LEU B 1 241 ? 40.425 28.591 57.255 1.00 27.91 219 LEU B C 1
ATOM 3387 O O . LEU B 1 241 ? 41.035 28.885 56.230 1.00 29.85 219 LEU B O 1
ATOM 3392 N N . ALA B 1 242 ? 39.351 29.257 57.664 1.00 28.18 220 ALA B N 1
ATOM 3393 C CA . ALA B 1 242 ? 38.826 30.379 56.892 1.00 27.11 220 ALA B CA 1
ATOM 3394 C C . ALA B 1 242 ? 39.793 31.566 56.902 1.00 27.74 220 ALA B C 1
ATOM 3395 O O . ALA B 1 242 ? 40.118 32.131 55.858 1.00 26.16 220 ALA B O 1
ATOM 3397 N N . ALA B 1 243 ? 40.263 31.931 58.088 1.00 28.85 221 ALA B N 1
ATOM 3398 C CA . ALA B 1 243 ? 41.166 33.069 58.233 1.00 30.05 221 ALA B CA 1
ATOM 3399 C C . ALA B 1 243 ? 42.505 32.884 57.531 1.00 31.60 221 ALA B C 1
ATOM 3400 O O . ALA B 1 243 ? 43.074 33.836 57.002 1.00 33.93 221 ALA B O 1
ATOM 3402 N N . LEU B 1 244 ? 43.009 31.658 57.535 1.00 32.69 222 LEU B N 1
ATOM 3403 C CA . LEU B 1 244 ? 44.293 31.355 56.925 1.00 34.91 222 LEU B CA 1
ATOM 3404 C C . LEU B 1 244 ? 44.278 31.059 55.426 1.00 36.39 222 LEU B C 1
ATOM 3405 O O . LEU B 1 244 ? 45.297 31.228 54.756 1.00 37.73 222 LEU B O 1
ATOM 3410 N N . ARG B 1 245 ? 43.143 30.611 54.897 1.00 36.94 223 ARG B N 1
ATOM 3411 C CA . ARG B 1 245 ? 43.064 30.279 53.475 1.00 36.34 223 ARG B CA 1
ATOM 3412 C C . ARG B 1 245 ? 43.679 31.315 52.533 1.00 35.69 223 ARG B C 1
ATOM 3413 O O . ARG B 1 245 ? 44.492 30.968 51.679 1.00 33.87 223 ARG B O 1
ATOM 3421 N N . PRO B 1 246 ? 43.309 32.599 52.681 1.00 36.47 224 PRO B N 1
ATOM 3422 C CA . PRO B 1 246 ? 43.843 33.657 51.815 1.00 37.60 224 PRO B CA 1
ATOM 3423 C C . PRO B 1 246 ? 45.354 33.866 51.895 1.00 38.87 224 PRO B C 1
ATOM 3424 O O . PRO B 1 246 ? 45.938 34.510 51.028 1.00 39.83 224 PRO B O 1
ATOM 3428 N N . ARG B 1 247 ? 45.981 33.340 52.939 1.00 39.39 225 ARG B N 1
ATOM 3429 C CA . ARG B 1 247 ? 47.420 33.500 53.109 1.00 41.58 225 ARG B CA 1
ATOM 3430 C C . ARG B 1 247 ? 48.210 32.307 52.563 1.00 42.50 225 ARG B C 1
ATOM 3431 O O . ARG B 1 247 ? 49.432 32.258 52.682 1.00 41.56 225 ARG B O 1
ATOM 3439 N N . HIS B 1 248 ? 47.515 31.352 51.957 1.00 45.14 226 HIS B N 1
ATOM 3440 C CA . HIS B 1 248 ? 48.187 30.175 51.424 1.00 46.94 226 HIS B CA 1
ATOM 3441 C C . HIS B 1 248 ? 47.915 29.876 49.965 1.00 47.24 226 HIS B C 1
ATOM 3442 O O . HIS B 1 248 ? 47.010 30.442 49.353 1.00 48.93 226 HIS B O 1
ATOM 3449 N N . ARG B 1 249 ? 48.717 28.969 49.421 1.00 48.04 227 ARG B N 1
ATOM 3450 C CA . ARG B 1 249 ? 48.616 28.568 48.024 1.00 50.10 227 ARG B CA 1
ATOM 3451 C C . ARG B 1 249 ? 47.495 27.570 47.780 1.00 47.76 227 ARG B C 1
ATOM 3452 O O . ARG B 1 249 ? 46.789 27.658 46.785 1.00 49.30 227 ARG B O 1
ATOM 3460 N N . SER B 1 250 ? 47.345 26.623 48.700 1.00 45.26 228 SER B N 1
ATOM 3461 C CA . SER B 1 250 ? 46.342 25.573 48.577 1.00 44.16 228 SER B CA 1
ATOM 3462 C C . SER B 1 250 ? 45.703 25.239 49.919 1.00 43.90 228 SER B C 1
ATOM 3463 O O . SER B 1 250 ? 46.140 25.732 50.955 1.00 42.94 228 SER B O 1
ATOM 3466 N N . TRP B 1 251 ? 44.683 24.381 49.896 1.00 42.56 229 TRP B N 1
ATOM 3467 C CA . TRP B 1 251 ? 44.024 23.965 51.128 1.00 41.84 229 TRP B CA 1
ATOM 3468 C C . TRP B 1 251 ? 44.959 23.098 51.965 1.00 41.35 229 TRP B C 1
ATOM 3469 O O . TRP B 1 251 ? 44.895 23.106 53.197 1.00 42.34 229 TRP B O 1
ATOM 3480 N N . GLY B 1 252 ? 45.831 22.352 51.294 1.00 40.37 230 GLY B N 1
ATOM 3481 C CA . GLY B 1 252 ? 46.764 21.496 52.002 1.00 39.64 230 GLY B CA 1
ATOM 3482 C C . GLY B 1 252 ? 47.637 22.305 52.941 1.00 40.17 230 GLY B C 1
ATOM 3483 O O . GLY B 1 252 ? 47.810 21.949 54.105 1.00 40.21 230 GLY B O 1
ATOM 3484 N N . GLU B 1 253 ? 48.193 23.399 52.435 1.00 40.37 231 GLU B N 1
ATOM 3485 C CA . GLU B 1 253 ? 49.040 24.256 53.250 1.00 41.73 231 GLU B CA 1
ATOM 3486 C C . GLU B 1 253 ? 48.246 24.930 54.364 1.00 41.26 231 GLU B C 1
ATOM 3487 O O . GLU B 1 253 ? 48.678 24.938 55.517 1.00 40.41 231 GLU B O 1
ATOM 3493 N N . THR B 1 254 ? 47.088 25.495 54.034 1.00 39.95 232 THR B N 1
ATOM 3494 C CA . THR B 1 254 ? 46.290 26.148 55.062 1.00 40.08 232 THR B CA 1
ATOM 3495 C C . THR B 1 254 ? 45.792 25.148 56.110 1.00 38.76 232 THR B C 1
ATOM 3496 O O . THR B 1 254 ? 45.712 25.473 57.291 1.00 37.11 232 THR B O 1
ATOM 3500 N N . VAL B 1 255 ? 45.481 23.926 55.692 1.00 38.92 233 VAL B N 1
ATOM 3501 C CA . VAL B 1 255 ? 45.031 22.914 56.643 1.00 39.10 233 VAL B CA 1
ATOM 3502 C C . VAL B 1 255 ? 46.191 22.582 57.578 1.00 40.62 233 VAL B C 1
ATOM 3503 O O . VAL B 1 255 ? 46.008 22.348 58.775 1.00 41.23 233 VAL B O 1
ATOM 3507 N N . ASN B 1 256 ? 47.393 22.566 57.021 1.00 41.07 234 ASN B N 1
ATOM 3508 C CA . ASN B 1 256 ? 48.571 22.255 57.810 1.00 42.87 234 ASN B CA 1
ATOM 3509 C C . ASN B 1 256 ? 48.871 23.330 58.853 1.00 41.51 234 ASN B C 1
ATOM 3510 O O . ASN B 1 256 ? 49.155 23.017 60.010 1.00 41.04 234 ASN B O 1
ATOM 3515 N N . GLU B 1 257 ? 48.808 24.595 58.452 1.00 41.33 235 GLU B N 1
ATOM 3516 C CA . GLU B 1 257 ? 49.084 25.672 59.394 1.00 42.22 235 GLU B CA 1
ATOM 3517 C C . GLU B 1 257 ? 47.958 25.770 60.424 1.00 41.61 235 GLU B C 1
ATOM 3518 O O . GLU B 1 257 ? 48.213 25.968 61.611 1.00 41.66 235 GLU B O 1
ATOM 3524 N N . ALA B 1 258 ? 46.717 25.607 59.972 1.00 40.98 236 ALA B N 1
ATOM 3525 C CA . ALA B 1 258 ? 45.557 25.688 60.863 1.00 39.99 236 ALA B CA 1
ATOM 3526 C C . ALA B 1 258 ? 45.618 24.666 61.990 1.00 39.43 236 ALA B C 1
ATOM 3527 O O . ALA B 1 258 ? 45.313 24.982 63.140 1.00 39.94 236 ALA B O 1
ATOM 3529 N N . LYS B 1 259 ? 46.000 23.437 61.668 1.00 38.95 237 LYS B N 1
ATOM 3530 C CA . LYS B 1 259 ? 46.092 22.406 62.689 1.00 39.32 237 LYS B CA 1
ATOM 3531 C C . LYS B 1 259 ? 47.233 22.672 63.664 1.00 39.49 237 LYS B C 1
ATOM 3532 O O . LYS B 1 259 ? 47.089 22.450 64.863 1.00 40.77 237 LYS B O 1
ATOM 3538 N N . ALA B 1 260 ? 48.363 23.153 63.152 1.00 39.26 238 ALA B N 1
ATOM 3539 C CA . ALA B 1 260 ? 49.506 23.451 64.010 1.00 38.02 238 ALA B CA 1
ATOM 3540 C C . ALA B 1 260 ? 49.087 24.510 65.029 1.00 37.20 238 ALA B C 1
ATOM 3541 O O . ALA B 1 260 ? 49.347 24.380 66.224 1.00 36.22 238 ALA B O 1
ATOM 3543 N N . TRP B 1 261 ? 48.426 25.558 64.545 1.00 36.91 239 TRP B N 1
ATOM 3544 C CA . TRP B 1 261 ? 47.965 26.640 65.407 1.00 35.87 239 TRP B CA 1
ATOM 3545 C C . TRP B 1 261 ? 46.977 26.122 66.454 1.00 36.19 239 TRP B C 1
ATOM 3546 O O . TRP B 1 261 ? 47.085 26.442 67.634 1.00 36.98 239 TRP B O 1
ATOM 3557 N N . LEU B 1 262 ? 46.026 25.303 66.023 1.00 36.80 240 LEU B N 1
ATOM 3558 C CA . LEU B 1 262 ? 45.026 24.753 66.932 1.00 37.37 240 LEU B CA 1
ATOM 3559 C C . LEU B 1 262 ? 45.666 23.911 68.037 1.00 38.21 240 LEU B C 1
ATOM 3560 O O . LEU B 1 262 ? 45.295 24.040 69.207 1.00 38.60 240 LEU B O 1
ATOM 3565 N N . SER B 1 263 ? 46.617 23.049 67.678 1.00 36.93 241 SER B N 1
ATOM 3566 C CA . SER B 1 263 ? 47.293 22.231 68.684 1.00 37.53 241 SER B CA 1
ATOM 3567 C C . SER B 1 263 ? 47.919 23.135 69.739 1.00 35.71 241 SER B C 1
ATOM 3568 O O . SER B 1 263 ? 47.877 22.828 70.921 1.00 36.55 241 SER B O 1
ATOM 3571 N N . ALA B 1 264 ? 48.502 24.247 69.304 1.00 34.75 242 ALA B N 1
ATOM 3572 C CA . ALA B 1 264 ? 49.121 25.187 70.228 1.00 35.15 242 ALA B CA 1
ATOM 3573 C C . ALA B 1 264 ? 48.078 25.826 71.144 1.00 35.82 242 ALA B C 1
ATOM 3574 O O . ALA B 1 264 ? 48.361 26.103 72.310 1.00 36.33 242 ALA B O 1
ATOM 3576 N N . ALA B 1 265 ? 46.877 26.058 70.617 1.00 33.29 243 ALA B N 1
ATOM 3577 C CA . ALA B 1 265 ? 45.806 26.655 71.405 1.00 33.44 243 ALA B CA 1
ATOM 3578 C C . ALA B 1 265 ? 45.331 25.656 72.447 1.00 35.63 243 ALA B C 1
ATOM 3579 O O . ALA B 1 265 ? 45.041 26.020 73.587 1.00 36.64 243 ALA B O 1
ATOM 3581 N N . LEU B 1 266 ? 45.240 24.392 72.054 1.00 36.45 244 LEU B N 1
ATOM 3582 C CA . LEU B 1 266 ? 44.807 23.356 72.979 1.00 37.12 244 LEU B CA 1
ATOM 3583 C C . LEU B 1 266 ? 45.871 23.118 74.041 1.00 37.88 244 LEU B C 1
ATOM 3584 O O . LEU B 1 266 ? 45.550 22.836 75.197 1.00 38.34 244 LEU B O 1
ATOM 3589 N N . ALA B 1 267 ? 47.134 23.235 73.650 1.00 37.47 245 ALA B N 1
ATOM 3590 C CA . ALA B 1 267 ? 48.232 23.002 74.583 1.00 39.57 245 ALA B CA 1
ATOM 3591 C C . ALA B 1 267 ? 48.312 24.071 75.667 1.00 40.04 245 ALA B C 1
ATOM 3592 O O . ALA B 1 267 ? 49.081 23.938 76.610 1.00 40.84 245 ALA B O 1
ATOM 3594 N N . GLN B 1 268 ? 47.521 25.130 75.533 1.00 40.58 246 GLN B N 1
ATOM 3595 C CA . GLN B 1 268 ? 47.524 26.207 76.520 1.00 40.75 246 GLN B CA 1
ATOM 3596 C C . GLN B 1 268 ? 46.161 26.336 77.189 1.00 39.56 246 GLN B C 1
ATOM 3597 O O . GLN B 1 268 ? 45.971 27.158 78.083 1.00 39.39 246 GLN B O 1
ATOM 3603 N N . ALA B 1 269 ? 45.221 25.507 76.757 1.00 39.50 247 ALA B N 1
ATOM 3604 C CA . ALA B 1 269 ? 43.867 25.520 77.294 1.00 39.02 247 ALA B CA 1
ATOM 3605 C C . ALA B 1 269 ? 43.810 25.467 78.818 1.00 39.85 247 ALA B C 1
ATOM 3606 O O . ALA B 1 269 ? 42.970 26.129 79.439 1.00 39.71 247 ALA B O 1
ATOM 3608 N N . ASP B 1 270 ? 44.696 24.685 79.423 1.00 39.66 248 ASP B N 1
ATOM 3609 C CA . ASP B 1 270 ? 44.696 24.555 80.871 1.00 41.30 248 ASP B CA 1
ATOM 3610 C C . ASP B 1 270 ? 45.165 25.787 81.637 1.00 40.74 248 ASP B C 1
ATOM 3611 O O . ASP B 1 270 ? 44.884 25.909 82.822 1.00 41.07 248 ASP B O 1
ATOM 3616 N N . THR B 1 271 ? 45.865 26.701 80.973 1.00 39.94 249 THR B N 1
ATOM 3617 C CA . THR B 1 271 ? 46.336 27.901 81.654 1.00 38.40 249 THR B CA 1
ATOM 3618 C C . THR B 1 271 ? 45.222 28.938 81.831 1.00 38.59 249 THR B C 1
ATOM 3619 O O . THR B 1 271 ? 45.425 29.959 82.491 1.00 38.52 249 THR B O 1
ATOM 3623 N N . LEU B 1 272 ? 44.056 28.687 81.236 1.00 36.45 250 LEU B N 1
ATOM 3624 C CA . LEU B 1 272 ? 42.934 29.613 81.357 1.00 35.72 250 LEU B CA 1
ATOM 3625 C C . LEU B 1 272 ? 42.126 29.277 82.599 1.00 36.37 250 LEU B C 1
ATOM 3626 O O . LEU B 1 272 ? 42.214 28.165 83.119 1.00 36.51 250 LEU B O 1
ATOM 3631 N N . GLU B 1 273 ? 41.328 30.234 83.060 1.00 36.26 251 GLU B N 1
ATOM 3632 C CA . GLU B 1 273 ? 40.516 30.038 84.251 1.00 37.03 251 GLU B CA 1
ATOM 3633 C C . GLU B 1 273 ? 39.036 30.304 83.977 1.00 38.29 251 GLU B C 1
ATOM 3634 O O . GLU B 1 273 ? 38.417 31.164 84.619 1.00 38.09 251 GLU B O 1
ATOM 3640 N N . VAL B 1 274 ? 38.455 29.568 83.036 1.00 36.09 252 VAL B N 1
ATOM 3641 C CA . VAL B 1 274 ? 37.057 29.795 82.735 1.00 35.07 252 VAL B CA 1
ATOM 3642 C C . VAL B 1 274 ? 36.187 28.553 82.791 1.00 35.43 252 VAL B C 1
ATOM 3643 O O . VAL B 1 274 ? 36.489 27.533 82.173 1.00 35.89 252 VAL B O 1
ATOM 3647 N N . GLY B 1 275 ? 35.109 28.654 83.564 1.00 35.03 253 GLY B N 1
ATOM 3648 C CA . GLY B 1 275 ? 34.162 27.563 83.693 1.00 36.17 253 GLY B CA 1
ATOM 3649 C C . GLY B 1 275 ? 34.480 26.485 84.713 1.00 37.37 253 GLY B C 1
ATOM 3650 O O . GLY B 1 275 ? 35.601 26.379 85.216 1.00 36.11 253 GLY B O 1
ATOM 3651 N N . LYS B 1 276 ? 33.466 25.677 85.003 1.00 39.03 254 LYS B N 1
ATOM 3652 C CA . LYS B 1 276 ? 33.571 24.571 85.949 1.00 40.84 254 LYS B CA 1
ATOM 3653 C C . LYS B 1 276 ? 33.416 23.262 85.190 1.00 40.97 254 LYS B C 1
ATOM 3654 O O . LYS B 1 276 ? 33.547 22.179 85.764 1.00 42.45 254 LYS B O 1
ATOM 3660 N N . GLY B 1 277 ? 33.123 23.375 83.899 1.00 39.91 255 GLY B N 1
ATOM 3661 C CA . GLY B 1 277 ? 32.944 22.206 83.064 1.00 38.35 255 GLY B CA 1
ATOM 3662 C C . GLY B 1 277 ? 34.116 22.018 82.128 1.00 38.98 255 GLY B C 1
ATOM 3663 O O . GLY B 1 277 ? 35.265 21.978 82.563 1.00 39.34 255 GLY B O 1
ATOM 3664 N N . ILE B 1 278 ? 33.829 21.908 80.836 1.00 39.49 256 ILE B N 1
ATOM 3665 C CA . ILE B 1 278 ? 34.874 21.720 79.835 1.00 38.37 256 ILE B CA 1
ATOM 3666 C C . ILE B 1 278 ? 35.290 23.076 79.276 1.00 38.42 256 ILE B C 1
ATOM 3667 O O . ILE B 1 278 ? 34.528 23.731 78.560 1.00 37.46 256 ILE B O 1
ATOM 3672 N N . GLY B 1 279 ? 36.505 23.491 79.617 1.00 38.07 257 GLY B N 1
ATOM 3673 C CA . GLY B 1 279 ? 37.013 24.776 79.171 1.00 37.01 257 GLY B CA 1
ATOM 3674 C C . GLY B 1 279 ? 37.293 24.902 77.686 1.00 36.84 257 GLY B C 1
ATOM 3675 O O . GLY B 1 279 ? 37.304 23.908 76.961 1.00 36.31 257 GLY B O 1
ATOM 3676 N N . PRO B 1 280 ? 37.508 26.135 77.199 1.00 36.22 258 PRO B N 1
ATOM 3677 C CA . PRO B 1 280 ? 37.792 26.392 75.785 1.00 35.67 258 PRO B CA 1
ATOM 3678 C C . PRO B 1 280 ? 39.296 26.379 75.546 1.00 35.27 258 PRO B C 1
ATOM 3679 O O . PRO B 1 280 ? 40.074 26.402 76.497 1.00 35.40 258 PRO B O 1
ATOM 3683 N N . VAL B 1 281 ? 39.708 26.339 74.284 1.00 34.03 259 VAL B N 1
ATOM 3684 C CA . VAL B 1 281 ? 41.131 26.363 73.969 1.00 32.22 259 VAL B CA 1
ATOM 3685 C C . VAL B 1 281 ? 41.560 27.805 74.215 1.00 32.57 259 VAL B C 1
ATOM 3686 O O . VAL B 1 281 ? 40.713 28.661 74.475 1.00 31.14 259 VAL B O 1
ATOM 3690 N N . HIS B 1 282 ? 42.859 28.082 74.139 1.00 31.80 260 HIS B N 1
ATOM 3691 C CA . HIS B 1 282 ? 43.332 29.448 74.343 1.00 31.13 260 HIS B CA 1
ATOM 3692 C C . HIS B 1 282 ? 43.696 30.074 72.998 1.00 31.36 260 HIS B C 1
ATOM 3693 O O . HIS B 1 282 ? 44.829 29.923 72.516 1.00 29.74 260 HIS B O 1
ATOM 3700 N N . HIS B 1 283 ? 42.731 30.783 72.411 1.00 30.25 261 HIS B N 1
ATOM 3701 C CA . HIS B 1 283 ? 42.889 31.434 71.105 1.00 31.02 261 HIS B CA 1
ATOM 3702 C C . HIS B 1 283 ? 44.069 32.390 70.995 1.00 31.40 261 HIS B C 1
ATOM 3703 O O . HIS B 1 283 ? 44.637 32.555 69.917 1.00 33.62 261 HIS B O 1
ATOM 3710 N N . PHE B 1 284 ? 44.448 33.015 72.105 1.00 31.47 262 PHE B N 1
ATOM 3711 C CA . PHE B 1 284 ? 45.538 33.982 72.076 1.00 31.08 262 PHE B CA 1
ATOM 3712 C C . PHE B 1 284 ? 46.836 33.503 72.719 1.00 31.82 262 PHE B C 1
ATOM 3713 O O . PHE B 1 284 ? 47.632 34.301 73.227 1.00 30.24 262 PHE B O 1
ATOM 3721 N N . HIS B 1 285 ? 47.046 32.193 72.665 1.00 32.76 263 HIS B N 1
ATOM 3722 C CA . HIS B 1 285 ? 48.238 31.558 73.225 1.00 36.65 263 HIS B CA 1
ATOM 3723 C C . HIS B 1 285 ? 49.517 32.204 72.709 1.00 37.06 263 HIS B C 1
ATOM 3724 O O . HIS B 1 285 ? 50.533 32.214 73.394 1.00 38.91 263 HIS B O 1
ATOM 3731 N N . ALA B 1 286 ? 49.459 32.748 71.500 1.00 38.20 264 ALA B N 1
ATOM 3732 C CA . ALA B 1 286 ? 50.623 33.373 70.890 1.00 38.19 264 ALA B CA 1
ATOM 3733 C C . ALA B 1 286 ? 50.838 34.808 71.334 1.00 39.21 264 ALA B C 1
ATOM 3734 O O . ALA B 1 286 ? 51.894 35.384 71.079 1.00 40.53 264 ALA B O 1
ATOM 3736 N N . TRP B 1 287 ? 49.851 35.393 72.005 1.00 40.03 265 TRP B N 1
ATOM 3737 C CA . TRP B 1 287 ? 49.985 36.779 72.431 1.00 38.95 265 TRP B CA 1
ATOM 3738 C C . TRP B 1 287 ? 50.073 37.042 73.921 1.00 37.17 265 TRP B C 1
ATOM 3739 O O . TRP B 1 287 ? 50.755 37.971 74.336 1.00 37.03 265 TRP B O 1
ATOM 3750 N N . TRP B 1 288 ? 49.376 36.247 74.723 1.00 36.03 266 TRP B N 1
ATOM 3751 C CA . TRP B 1 288 ? 49.406 36.428 76.169 1.00 35.66 266 TRP B CA 1
ATOM 3752 C C . TRP B 1 288 ? 48.937 35.186 76.913 1.00 35.26 266 TRP B C 1
ATOM 3753 O O . TRP B 1 288 ? 48.846 35.247 78.151 1.00 37.10 266 TRP B O 1
#

Organism: Salmonella typhimurium (strain LT2 / SGSC1412 / ATCC 700720) (NCBI:txid99287)

Sequence (496 aa):
MQRINALTIAGTDPSGGAGIQADLKTFSALGAYGCSVITALVAENTCGVQSVYRIEPDFVAAQLDSVFSDVRIDTTKIGMLAETDIVEAVAERLQRHHVRNVVLDTVMLLLSPSAIETLRVRLLPQVSLITPNLPEAAALLDAPHARTEQEMLAQGRALLAMGCEAVLMKGDWLFTREGEQRFRVNTKNTHGTGCTLSAALAALRPRHRSWGETVNEAKAWLSAALAQADTLEVGKGIGPVHHFHAWWMQRINALTIAGTDPSGGAGIQADLKTFSALGAYGCSVITALVAENTCGVQSVYRIEPDFVAAQLDSVFSDVRIDTTKIGMLAETDIVEAVAERLQRHHVRNVVLDTVMLLLSPSAIETLRVRLLPQVSLITPNLPEAAALLDAPHARTEQEMLAQGRALLAMGCEAVLMKGDWLFTREGEQRFRVNTKNTHGTGCTLSAALAALRPRHRSWGETVNEAKAWLSAALAQADTLEVGKGIGPVHHFHAWW

B-factor: mean 41.45, std 12.36, range [21.82, 98.39]

InterPro domains:
  IPR004399 Hydroxymethylpyrimidine kinase/phosphomethylpyrimidine kinase domain [TIGR00097] (6-262)
  IPR004399 Hydroxymethylpyrimidine kinase/phosphomethylpyrimidine kinase domain [cd01169] (5-247)
  IPR013749 Pyridoxamine kinase/Phosphomethylpyrimidine kinase [PF08543] (13-260)
  IPR029056 Ribokinase-like [G3DSA:3.40.1190.20] (1-266)
  IPR029056 Ribokinase-like [SSF53613] (5-265)

Foldseek 3Di:
DDAAAEEEEWEDEPLQFAIVSLLCLLLVLLRYHYDYQHQWYFDAALAGTDGTGGDDLVVSLVSLCVDLVPDDHQFYEYYDQAEQSSLQSVLVSCVVSVHPNYEYEQHPCPYDPNNLVSCLQRPLLRAQEYEEEQVRLCSSVVHDRDPDPVSVQVSQVVSVVSRHQWYAYHPGWIDHPVGIDDDDQDAQQAPHLRRSLSSQLRSCVVVDDDSVVSNVVSVVLSVLQRVCQVVDDGHPHRHHGHSNSVPD/DDAAAEEEEWEDEPLQFAIVSLLCLLLVLLRYHYDYQHQWYFDAALAGTDGTGGDDLVVSLVSLCVDLVPDDHQFYEYEDQAEQSSLQSVLVSCVVSVHPNYEYEQHPCPYDPNNLVSCLQRPLLRAQEYEEEQVRLCSSVVHDRDPDPVSVQVSQVVSVVSRHQWYAYHPGWIDHPVGIDDDDQDAQQAPHLRRSLSSQLRSCVVVDDDSVVSNVVSVVLSVLQRVCQVVDDGHPHRHHGHSNSVPD

CATH classification: 3.40.1190.20

Secondary structure (DSSP, 8-state):
----EEEEEEE--TTSSSHHHHHHHHHHHTT-EEEEEEEEEEEEETTEEEEEEE--HHHHHHHHHHHHTTS--SEEEE----SHHHHHHHHHHHHHTT--SEEEE-------HHHHHHIIIIIGGG-SEEE-BHHHHHHHHT-PPP-SHHHHHHHHHHHHHTT-SEEEEB--EEE-SS-EEE-----S--BTHHHHHHHHHHHHGGGSSSHHHHHHHHHHHHHHHHTTGGG----SSSPBP-TTTTT-/----EEEEEEE--TTSSSHHHHHHHHHHHTT-EEEEEEEEEEEEETTEEEEEEE--HHHHHHHHHHHHTTS--SEEEE----SHHHHHHHHHHHHHTT--SEEEE-------HHHHHHIIIIIGGG-SEEE-BHHHHHHHHT-PPP-SHHHHHHHHHHHHHTT-SEEEEB--EEE-SS-EEE-----S--BTHHHHHHHHHHHHGGGSSSHHHHHHHHHHHHHHHHTTGGG----SSSPBP-TTTTT-